Protein AF-0000000072700067 (afdb_homodimer)

InterPro domains:
  IPR001544 Aminotransferase class IV [PF01063] (43-280)
  IPR005786 Branched-chain amino acid aminotransferase II [PIRSF006468] (4-323)
  IPR005786 Branched-chain amino acid aminotransferase II [PTHR42825] (2-323)
  IPR005786 Branched-chain amino acid aminotransferase II [TIGR01123] (19-323)
  IPR018300 Aminotransferase, class IV, conserved site [PS00770] (207-236)
  IPR033939 Branched-chain aminotransferase [cd01557] (30-311)

Structure (mmCIF, N/CA/C/O backbone):
data_AF-0000000072700067-model_v1
#
loop_
_entity.id
_entity.type
_entity.pdbx_description
1 polymer 'Branched-chain-amino-acid aminotransferase'
#
loop_
_atom_site.group_PDB
_atom_site.id
_atom_site.type_symbol
_atom_site.label_atom_id
_atom_site.label_alt_id
_atom_site.label_comp_id
_atom_site.label_asym_id
_atom_site.label_entity_id
_atom_site.label_seq_id
_atom_site.pdbx_PDB_ins_code
_atom_site.Cartn_x
_atom_site.Cartn_y
_atom_site.Cartn_z
_atom_site.occupancy
_atom_site.B_iso_or_equiv
_atom_site.auth_seq_id
_atom_site.auth_comp_id
_atom_site.auth_asym_id
_atom_site.auth_atom_id
_atom_site.pdbx_PDB_model_num
ATOM 1 N N . MET A 1 1 ? 15.43 -17.344 2.984 1 76.5 1 MET A N 1
ATOM 2 C CA . MET A 1 1 ? 15.703 -17.312 1.551 1 76.5 1 MET A CA 1
ATOM 3 C C . MET A 1 1 ? 17.172 -17.594 1.27 1 76.5 1 MET A C 1
ATOM 5 O O . MET A 1 1 ? 18.047 -17.172 2.021 1 76.5 1 MET A O 1
ATOM 9 N N . MET A 1 2 ? 17.359 -18.375 0.223 1 82.56 2 MET A N 1
ATOM 10 C CA . MET A 1 2 ? 18.734 -18.703 -0.16 1 82.56 2 MET A CA 1
ATOM 11 C C . MET A 1 2 ? 19.359 -17.578 -0.987 1 82.56 2 MET A C 1
ATOM 13 O O . MET A 1 2 ? 18.703 -17.016 -1.866 1 82.56 2 MET A O 1
ATOM 17 N N . ARG A 1 3 ? 20.625 -17.266 -0.664 1 83.75 3 ARG A N 1
ATOM 18 C CA . ARG A 1 3 ? 21.359 -16.266 -1.444 1 83.75 3 ARG A CA 1
ATOM 19 C C . ARG A 1 3 ? 21.891 -16.875 -2.732 1 83.75 3 ARG A C 1
ATOM 21 O O . ARG A 1 3 ? 22.672 -17.844 -2.695 1 83.75 3 ARG A O 1
ATOM 28 N N . THR A 1 4 ? 21.438 -16.297 -3.721 1 95.5 4 THR A N 1
ATOM 29 C CA . THR A 1 4 ? 21.875 -16.781 -5.023 1 95.5 4 THR A CA 1
ATOM 30 C C . THR A 1 4 ? 23 -15.922 -5.586 1 95.5 4 THR A C 1
ATOM 32 O O . THR A 1 4 ? 23.547 -15.078 -4.875 1 95.5 4 THR A O 1
ATOM 35 N N . ASP A 1 5 ? 23.422 -16.172 -6.859 1 97.12 5 ASP A N 1
ATOM 36 C CA . ASP A 1 5 ? 24.672 -15.602 -7.352 1 97.12 5 ASP A CA 1
ATOM 37 C C . ASP A 1 5 ? 24.438 -14.188 -7.895 1 97.12 5 ASP A C 1
ATOM 39 O O . ASP A 1 5 ? 25.188 -13.266 -7.559 1 97.12 5 ASP A O 1
ATOM 43 N N . TYR A 1 6 ? 23.375 -14.078 -8.68 1 98.44 6 TYR A N 1
ATOM 44 C CA . TYR A 1 6 ? 23.266 -12.82 -9.414 1 98.44 6 TYR A CA 1
ATOM 45 C C . TYR A 1 6 ? 21.859 -12.242 -9.305 1 98.44 6 TYR A C 1
ATOM 47 O O . TYR A 1 6 ? 20.906 -12.984 -9.078 1 98.44 6 TYR A O 1
ATOM 55 N N . MET A 1 7 ? 21.797 -10.961 -9.391 1 98.62 7 MET A N 1
ATOM 56 C CA . MET A 1 7 ? 20.547 -10.234 -9.609 1 98.62 7 MET A CA 1
ATOM 57 C C . MET A 1 7 ? 20.672 -9.281 -10.797 1 98.62 7 MET A C 1
ATOM 59 O O . MET A 1 7 ? 21.781 -9.008 -11.266 1 98.62 7 MET A O 1
ATOM 63 N N . TYR A 1 8 ? 19.578 -8.938 -11.359 1 98.75 8 TYR A N 1
ATOM 64 C CA . TYR A 1 8 ? 19.5 -7.996 -12.469 1 98.75 8 TYR A CA 1
ATOM 65 C C . TYR A 1 8 ? 18.969 -6.648 -12 1 98.75 8 TYR A C 1
ATOM 67 O O . TYR A 1 8 ? 18.062 -6.59 -11.156 1 98.75 8 TYR A O 1
ATOM 75 N N . MET A 1 9 ? 19.516 -5.551 -12.539 1 98.5 9 MET A N 1
ATOM 76 C CA . MET A 1 9 ? 18.984 -4.238 -12.164 1 98.5 9 MET A CA 1
ATOM 77 C C . MET A 1 9 ? 19.141 -3.244 -13.312 1 98.5 9 MET A C 1
ATOM 79 O O . MET A 1 9 ? 20.156 -3.264 -14.023 1 98.5 9 MET A O 1
ATOM 83 N N . THR A 1 10 ? 18.172 -2.412 -13.508 1 98.25 10 THR A N 1
ATOM 84 C CA . THR A 1 10 ? 18.219 -1.264 -14.406 1 98.25 10 THR A CA 1
ATOM 85 C C . THR A 1 10 ? 17.422 -0.095 -13.836 1 98.25 10 THR A C 1
ATOM 87 O O . THR A 1 10 ? 16.656 -0.265 -12.891 1 98.25 10 THR A O 1
ATOM 90 N N . LYS A 1 11 ? 17.625 1.092 -14.336 1 97.19 11 LYS A N 1
ATOM 91 C CA . LYS A 1 11 ? 17 2.311 -13.828 1 97.19 11 LYS A CA 1
ATOM 92 C C . LYS A 1 11 ? 16.359 3.113 -14.961 1 97.19 11 LYS A C 1
ATOM 94 O O . LYS A 1 11 ? 16.656 2.875 -16.141 1 97.19 11 LYS A O 1
ATOM 99 N N . CYS A 1 12 ? 15.492 3.924 -14.547 1 96.31 12 CYS A N 1
ATOM 100 C CA . CYS A 1 12 ? 14.82 4.844 -15.461 1 96.31 12 CYS A CA 1
ATOM 101 C C . CYS A 1 12 ? 14.461 6.148 -14.758 1 96.31 12 CYS A C 1
ATOM 103 O O . CYS A 1 12 ? 14.023 6.137 -13.609 1 96.31 12 CYS A O 1
ATOM 105 N N . THR A 1 13 ? 14.82 7.25 -15.43 1 92.94 13 THR A N 1
ATOM 106 C CA . THR A 1 13 ? 14.305 8.531 -14.953 1 92.94 13 THR A CA 1
ATOM 107 C C . THR A 1 13 ? 12.883 8.766 -15.469 1 92.94 13 THR A C 1
ATOM 109 O O . THR A 1 13 ? 12.547 8.344 -16.578 1 92.94 13 THR A O 1
ATOM 112 N N . LYS A 1 14 ? 12.188 9.453 -14.68 1 89.12 14 LYS A N 1
ATOM 113 C CA . LYS A 1 14 ? 10.805 9.734 -15.062 1 89.12 14 LYS A CA 1
ATOM 114 C C . LYS A 1 14 ? 10.734 10.328 -16.469 1 89.12 14 LYS A C 1
ATOM 116 O O . LYS A 1 14 ? 11.484 11.242 -16.797 1 89.12 14 LYS A O 1
ATOM 121 N N . GLY A 1 15 ? 9.844 9.766 -17.234 1 86.5 15 GLY A N 1
ATOM 122 C CA . GLY A 1 15 ? 9.641 10.25 -18.594 1 86.5 15 GLY A CA 1
ATOM 123 C C . GLY A 1 15 ? 10.586 9.617 -19.594 1 86.5 15 GLY A C 1
ATOM 124 O O . GLY A 1 15 ? 10.469 9.867 -20.797 1 86.5 15 GLY A O 1
ATOM 125 N N . GLU A 1 16 ? 11.484 8.789 -19.078 1 88.06 16 GLU A N 1
ATOM 126 C CA . GLU A 1 16 ? 12.422 8.094 -19.969 1 88.06 16 GLU A CA 1
ATOM 127 C C . GLU A 1 16 ? 12.156 6.594 -19.969 1 88.06 16 GLU A C 1
ATOM 129 O O . GLU A 1 16 ? 11.281 6.109 -19.25 1 88.06 16 GLU A O 1
ATOM 134 N N . CYS A 1 17 ? 12.844 5.992 -20.891 1 88 17 CYS A N 1
ATOM 135 C CA . CYS A 1 17 ? 12.781 4.535 -20.953 1 88 17 CYS A CA 1
ATOM 136 C C . CYS A 1 17 ? 13.844 3.91 -20.062 1 88 17 CYS A C 1
ATOM 138 O O . CYS A 1 17 ? 14.836 4.559 -19.719 1 88 17 CYS A O 1
ATOM 140 N N . PHE A 1 18 ? 13.547 2.738 -19.703 1 95.12 18 PHE A N 1
ATOM 141 C CA . PHE A 1 18 ? 14.555 2.025 -18.922 1 95.12 18 PHE A CA 1
ATOM 142 C C . PHE A 1 18 ? 15.82 1.812 -19.734 1 95.12 18 PHE A C 1
ATOM 144 O O . PHE A 1 18 ? 15.758 1.487 -20.922 1 95.12 18 PHE A O 1
ATOM 151 N N . GLU A 1 19 ? 16.938 1.975 -19.094 1 91.25 19 GLU A N 1
ATOM 152 C CA . GLU A 1 19 ? 18.234 1.699 -19.688 1 91.25 19 GLU A CA 1
ATOM 153 C C . GLU A 1 19 ? 18.484 0.198 -19.797 1 91.25 19 GLU A C 1
ATOM 155 O O . GLU A 1 19 ? 17.719 -0.605 -19.266 1 91.25 19 GLU A O 1
ATOM 160 N N . GLN A 1 20 ? 19.578 -0.049 -20.547 1 91.56 20 GLN A N 1
ATOM 161 C CA . GLN A 1 20 ? 20 -1.442 -20.531 1 91.56 20 GLN A CA 1
ATOM 162 C C . GLN A 1 20 ? 20.469 -1.851 -19.141 1 91.56 20 GLN A C 1
ATOM 164 O O . GLN A 1 20 ? 21.266 -1.152 -18.516 1 91.56 20 GLN A O 1
ATOM 169 N N . GLY A 1 21 ? 19.953 -2.922 -18.703 1 95.62 21 GLY A N 1
ATOM 170 C CA . GLY A 1 21 ? 20.281 -3.379 -17.359 1 95.62 21 GLY A CA 1
ATOM 171 C C . GLY A 1 21 ? 21.562 -4.191 -17.312 1 95.62 21 GLY A C 1
ATOM 172 O O . GLY A 1 21 ? 22.25 -4.344 -18.312 1 95.62 21 GLY A O 1
ATOM 173 N N . GLN A 1 22 ? 21.891 -4.539 -16.094 1 96.5 22 GLN A N 1
ATOM 174 C CA . GLN A 1 22 ? 23.094 -5.34 -15.883 1 96.5 22 GLN A CA 1
ATOM 175 C C . GLN A 1 22 ? 22.875 -6.379 -14.789 1 96.5 22 GLN A C 1
ATOM 177 O O . GLN A 1 22 ? 22.078 -6.176 -13.875 1 96.5 22 GLN A O 1
ATOM 182 N N . LEU A 1 23 ? 23.594 -7.465 -14.984 1 98.31 23 LEU A N 1
ATOM 183 C CA . LEU A 1 23 ? 23.703 -8.453 -13.914 1 98.31 23 LEU A CA 1
ATOM 184 C C . LEU A 1 23 ? 24.75 -8.047 -12.898 1 98.31 23 LEU A C 1
ATOM 186 O O . LEU A 1 23 ? 25.812 -7.516 -13.266 1 98.31 23 LEU A O 1
ATOM 190 N N . SER A 1 24 ? 24.453 -8.172 -11.703 1 97.56 24 SER A N 1
ATOM 191 C CA . SER A 1 24 ? 25.406 -7.996 -10.609 1 97.56 24 SER A CA 1
ATOM 192 C C . SER A 1 24 ? 25.266 -9.102 -9.57 1 97.56 24 SER A C 1
ATOM 194 O O . SER A 1 24 ? 24.25 -9.82 -9.555 1 97.56 24 SER A O 1
ATOM 196 N N . ARG A 1 25 ? 26.297 -9.234 -8.828 1 97.88 25 ARG A N 1
ATOM 197 C CA . ARG A 1 25 ? 26.188 -10.18 -7.727 1 97.88 25 ARG A CA 1
ATOM 198 C C . ARG A 1 25 ? 25.016 -9.812 -6.82 1 97.88 25 ARG A C 1
ATOM 200 O O . ARG A 1 25 ? 24.75 -8.633 -6.574 1 97.88 25 ARG A O 1
ATOM 207 N N . TYR A 1 26 ? 24.391 -10.906 -6.371 1 97.69 26 TYR A N 1
ATOM 208 C CA . TYR A 1 26 ? 23.297 -10.656 -5.426 1 97.69 26 TYR A CA 1
ATOM 209 C C . TYR A 1 26 ? 23.797 -9.883 -4.215 1 97.69 26 TYR A C 1
ATOM 211 O O . TYR A 1 26 ? 24.875 -10.172 -3.678 1 97.69 26 TYR A O 1
ATOM 219 N N . GLY A 1 27 ? 23.031 -8.898 -3.779 1 97 27 GLY A N 1
ATOM 220 C CA . GLY A 1 27 ? 23.391 -8.109 -2.609 1 97 27 GLY A CA 1
ATOM 221 C C . GLY A 1 27 ? 22.375 -7.035 -2.279 1 97 27 GLY A C 1
ATOM 222 O O . GLY A 1 27 ? 21.359 -6.898 -2.973 1 97 27 GLY A O 1
ATOM 223 N N . ASN A 1 28 ? 22.656 -6.363 -1.229 1 97.88 28 ASN A N 1
ATOM 224 C CA . ASN A 1 28 ? 21.781 -5.266 -0.824 1 97.88 28 ASN A CA 1
ATOM 225 C C . ASN A 1 28 ? 21.781 -4.137 -1.851 1 97.88 28 ASN A C 1
ATOM 227 O O . ASN A 1 28 ? 22.75 -3.963 -2.584 1 97.88 28 ASN A O 1
ATOM 231 N N . ILE A 1 29 ? 20.688 -3.451 -1.895 1 97.94 29 ILE A N 1
ATOM 232 C CA . ILE A 1 29 ? 20.609 -2.281 -2.764 1 97.94 29 ILE A CA 1
ATOM 233 C C . ILE A 1 29 ? 20.594 -1.01 -1.92 1 97.94 29 ILE A C 1
ATOM 235 O O . ILE A 1 29 ? 20.203 -1.04 -0.75 1 97.94 29 ILE A O 1
ATOM 239 N N . GLU A 1 30 ? 20.969 0.084 -2.543 1 97.81 30 GLU A N 1
ATOM 240 C CA . GLU A 1 30 ? 20.969 1.389 -1.889 1 97.81 30 GLU A CA 1
ATOM 241 C C . GLU A 1 30 ? 19.781 2.227 -2.32 1 97.81 30 GLU A C 1
ATOM 243 O O . GLU A 1 30 ? 19.516 2.379 -3.516 1 97.81 30 GLU A O 1
ATOM 248 N N . LEU A 1 31 ? 19.078 2.773 -1.363 1 98.31 31 LEU A N 1
ATOM 249 C CA . LEU A 1 31 ? 17.969 3.676 -1.601 1 98.31 31 LEU A CA 1
ATOM 250 C C . LEU A 1 31 ? 18.031 4.891 -0.681 1 98.31 31 LEU A C 1
ATOM 252 O O . LEU A 1 31 ? 18.438 4.77 0.479 1 98.31 31 LEU A O 1
ATOM 256 N N . SER A 1 32 ? 17.672 5.996 -1.279 1 98.12 32 SER A N 1
ATOM 257 C CA . SER A 1 32 ? 17.438 7.129 -0.391 1 98.12 32 SER A CA 1
ATOM 258 C C . SER A 1 32 ? 16.344 6.832 0.616 1 98.12 32 SER A C 1
ATOM 260 O O . SER A 1 32 ? 15.328 6.211 0.273 1 98.12 32 SER A O 1
ATOM 262 N N . PRO A 1 33 ? 16.531 7.305 1.887 1 98 33 PRO A N 1
ATOM 263 C CA . PRO A 1 33 ? 15.398 7.176 2.811 1 98 33 PRO A CA 1
ATOM 264 C C . PRO A 1 33 ? 14.141 7.883 2.307 1 98 33 PRO A C 1
ATOM 266 O O . PRO A 1 33 ? 13.031 7.562 2.74 1 98 33 PRO A O 1
ATOM 269 N N . ALA A 1 34 ? 14.281 8.781 1.369 1 98.44 34 ALA A N 1
ATOM 270 C CA . ALA A 1 34 ? 13.156 9.555 0.834 1 98.44 34 ALA A CA 1
ATOM 271 C C . ALA A 1 34 ? 12.633 8.93 -0.457 1 98.44 34 ALA A C 1
ATOM 273 O O . ALA A 1 34 ? 11.875 9.57 -1.191 1 98.44 34 ALA A O 1
ATOM 274 N N . ALA A 1 35 ? 13.062 7.73 -0.769 1 98.69 35 ALA A N 1
ATOM 275 C CA . ALA A 1 35 ? 12.617 7.066 -1.989 1 98.69 35 ALA A CA 1
ATOM 276 C C . ALA A 1 35 ? 11.102 6.914 -2.004 1 98.69 35 ALA A C 1
ATOM 278 O O . ALA A 1 35 ? 10.492 6.598 -0.978 1 98.69 35 ALA A O 1
ATOM 279 N N . GLY A 1 36 ? 10.492 7.074 -3.164 1 98.62 36 GLY A N 1
ATOM 280 C CA . GLY A 1 36 ? 9.047 7 -3.32 1 98.62 36 GLY A CA 1
ATOM 281 C C . GLY A 1 36 ? 8.461 5.695 -2.82 1 98.62 36 GLY A C 1
ATOM 282 O O . GLY A 1 36 ? 7.398 5.684 -2.201 1 98.62 36 GLY A O 1
ATOM 283 N N . VAL A 1 37 ? 9.133 4.609 -3.047 1 98.88 37 VAL A N 1
ATOM 284 C CA . VAL A 1 37 ? 8.633 3.297 -2.656 1 98.88 37 VAL A CA 1
ATOM 285 C C . VAL A 1 37 ? 8.594 3.193 -1.133 1 98.88 37 VAL A C 1
ATOM 287 O O . VAL A 1 37 ? 7.691 2.562 -0.572 1 98.88 37 VAL A O 1
ATOM 290 N N . LEU A 1 38 ? 9.516 3.838 -0.426 1 98.88 38 LEU A N 1
ATOM 291 C CA . LEU A 1 38 ? 9.617 3.713 1.024 1 98.88 38 LEU A CA 1
ATOM 292 C C . LEU A 1 38 ? 8.656 4.668 1.724 1 98.88 38 LEU A C 1
ATOM 294 O O . LEU A 1 38 ? 8.352 4.492 2.906 1 98.88 38 LEU A O 1
ATOM 298 N N . ASN A 1 39 ? 8.219 5.656 1.001 1 98.69 39 ASN A N 1
ATOM 299 C CA . ASN A 1 39 ? 7.422 6.703 1.635 1 98.69 39 ASN A CA 1
ATOM 300 C C . ASN A 1 39 ? 5.969 6.668 1.162 1 98.69 39 ASN A C 1
ATOM 302 O O . ASN A 1 39 ? 5.059 7.004 1.918 1 98.69 39 ASN A O 1
ATOM 306 N N . TYR A 1 40 ? 5.766 6.203 -0.042 1 98.44 40 TYR A N 1
ATOM 307 C CA . TYR A 1 40 ? 4.418 6.293 -0.59 1 98.44 40 TYR A CA 1
ATOM 308 C C . TYR A 1 40 ? 4.016 4.988 -1.265 1 98.44 40 TYR A C 1
ATOM 310 O O . TYR A 1 40 ? 2.994 4.926 -1.953 1 98.44 40 TYR A O 1
ATOM 318 N N . GLY A 1 41 ? 4.785 3.969 -1.169 1 98.56 41 GLY A N 1
ATOM 319 C CA . GLY A 1 41 ? 4.41 2.619 -1.556 1 98.56 41 GLY A CA 1
ATOM 320 C C . GLY A 1 41 ? 4.336 2.426 -3.059 1 98.56 41 GLY A C 1
ATOM 321 O O . GLY A 1 41 ? 3.621 1.549 -3.543 1 98.56 41 GLY A O 1
ATOM 322 N N . GLN A 1 42 ? 5.035 3.234 -3.787 1 98.62 42 GLN A N 1
ATOM 323 C CA . GLN A 1 42 ? 5.039 3.08 -5.238 1 98.62 42 GLN A CA 1
ATOM 324 C C . GLN A 1 42 ? 5.887 1.886 -5.664 1 98.62 42 GLN A C 1
ATOM 326 O O . GLN A 1 42 ? 7.02 2.053 -6.125 1 98.62 42 GLN A O 1
ATOM 331 N N . GLY A 1 43 ? 5.305 0.666 -5.562 1 98.81 43 GLY A N 1
ATOM 332 C CA . GLY A 1 43 ? 6.027 -0.565 -5.84 1 98.81 43 GLY A CA 1
ATOM 333 C C . GLY A 1 43 ? 5.148 -1.653 -6.43 1 98.81 43 GLY A C 1
ATOM 334 O O . GLY A 1 43 ? 3.994 -1.81 -6.031 1 98.81 43 GLY A O 1
ATOM 335 N N . LEU A 1 44 ? 5.688 -2.348 -7.387 1 98.88 44 LEU A N 1
ATOM 336 C CA . LEU A 1 44 ? 5.09 -3.514 -8.031 1 98.88 44 LEU A CA 1
ATOM 337 C C . LEU A 1 44 ? 6.035 -4.707 -7.977 1 98.88 44 LEU A C 1
ATOM 339 O O . LEU A 1 44 ? 7.254 -4.539 -7.902 1 98.88 44 LEU A O 1
ATOM 343 N N . PHE A 1 45 ? 5.457 -5.875 -8.055 1 98.81 45 PHE A N 1
ATOM 344 C CA . PHE A 1 45 ? 6.289 -7.066 -8.195 1 98.81 45 PHE A CA 1
ATOM 345 C C . PHE A 1 45 ? 5.605 -8.102 -9.086 1 98.81 45 PHE A C 1
ATOM 347 O O . PHE A 1 45 ? 4.414 -7.977 -9.383 1 98.81 45 PHE A O 1
ATOM 354 N N . GLU A 1 46 ? 6.344 -8.992 -9.547 1 98.75 46 GLU A N 1
ATOM 355 C CA . GLU A 1 46 ? 5.871 -10.195 -10.227 1 98.75 46 GLU A CA 1
ATOM 356 C C . GLU A 1 46 ? 6.504 -11.445 -9.625 1 98.75 46 GLU A C 1
ATOM 358 O O . GLU A 1 46 ? 7.367 -11.359 -8.75 1 98.75 46 GLU A O 1
ATOM 363 N N . GLY A 1 47 ? 6.031 -12.531 -10 1 98.19 47 GLY A N 1
ATOM 364 C CA . GLY A 1 47 ? 6.555 -13.852 -9.672 1 98.19 47 GLY A CA 1
ATOM 365 C C . GLY A 1 47 ? 6.449 -14.836 -10.82 1 98.19 47 GLY A C 1
ATOM 366 O O . GLY A 1 47 ? 5.375 -15.016 -11.398 1 98.19 47 GLY A O 1
ATOM 367 N N . THR A 1 48 ? 7.52 -15.336 -11.164 1 98.25 48 THR A N 1
ATOM 368 C CA . THR A 1 48 ? 7.57 -16.406 -12.164 1 98.25 48 THR A CA 1
ATOM 369 C C . THR A 1 48 ? 8.594 -17.453 -11.773 1 98.25 48 THR A C 1
ATOM 371 O O . THR A 1 48 ? 9.195 -17.391 -10.695 1 98.25 48 THR A O 1
ATOM 374 N N . LYS A 1 49 ? 8.68 -18.547 -12.562 1 98 49 LYS A N 1
ATOM 375 C CA . LYS A 1 49 ? 9.57 -19.641 -12.195 1 98 49 LYS A CA 1
ATOM 376 C C . LYS A 1 49 ? 10.32 -20.188 -13.406 1 98 49 LYS A C 1
ATOM 378 O O . LYS A 1 49 ? 9.797 -20.172 -14.523 1 98 49 LYS A O 1
ATOM 383 N N . ALA A 1 50 ? 11.5 -20.594 -13.148 1 98.31 50 ALA A N 1
ATOM 384 C CA . ALA A 1 50 ? 12.273 -21.391 -14.094 1 98.31 50 ALA A CA 1
ATOM 385 C C . ALA A 1 50 ? 12.367 -22.844 -13.633 1 98.31 50 ALA A C 1
ATOM 387 O O . ALA A 1 50 ? 12.547 -23.109 -12.445 1 98.31 50 ALA A O 1
ATOM 388 N N . TYR A 1 51 ? 12.281 -23.719 -14.578 1 97.75 51 TYR A N 1
ATOM 389 C CA . TYR A 1 51 ? 12.289 -25.156 -14.328 1 97.75 51 TYR A CA 1
ATOM 390 C C . TYR A 1 51 ? 13.398 -25.844 -15.117 1 97.75 51 TYR A C 1
ATOM 392 O O . TYR A 1 51 ? 13.766 -25.375 -16.203 1 97.75 51 TYR A O 1
ATOM 400 N N . ARG A 1 52 ? 13.852 -26.875 -14.516 1 97.56 52 ARG A N 1
ATOM 401 C CA . ARG A 1 52 ? 14.742 -27.781 -15.242 1 97.56 52 ARG A CA 1
ATOM 402 C C . ARG A 1 52 ? 14 -29.031 -15.703 1 97.56 52 ARG A C 1
ATOM 404 O O . ARG A 1 52 ? 13.383 -29.719 -14.898 1 97.56 52 ARG A O 1
ATOM 411 N N . SER A 1 53 ? 14.031 -29.266 -17.031 1 96.56 53 SER A N 1
ATOM 412 C CA . SER A 1 53 ? 13.398 -30.484 -17.562 1 96.56 53 SER A CA 1
ATOM 413 C C . SER A 1 53 ? 14.25 -31.703 -17.281 1 96.56 53 SER A C 1
ATOM 415 O O . SER A 1 53 ? 15.398 -31.594 -16.828 1 96.56 53 SER A O 1
ATOM 417 N N . GLU A 1 54 ? 13.688 -32.875 -17.547 1 95.5 54 GLU A N 1
ATOM 418 C CA . GLU A 1 54 ? 14.422 -34.125 -17.375 1 95.5 54 GLU A CA 1
ATOM 419 C C . GLU A 1 54 ? 15.648 -34.156 -18.266 1 95.5 54 GLU A C 1
ATOM 421 O O . GLU A 1 54 ? 16.656 -34.781 -17.922 1 95.5 54 GLU A O 1
ATOM 426 N N . GLU A 1 55 ? 15.625 -33.5 -19.344 1 95.56 55 GLU A N 1
ATOM 427 C CA . GLU A 1 55 ? 16.719 -33.469 -20.312 1 95.56 55 GLU A CA 1
ATOM 428 C C . GLU A 1 55 ? 17.719 -32.375 -20 1 95.56 55 GLU A C 1
ATOM 430 O O . GLU A 1 55 ? 18.688 -32.156 -20.734 1 95.56 55 GLU A O 1
ATOM 435 N N . GLY A 1 56 ? 17.438 -31.547 -19 1 95.25 56 GLY A N 1
ATOM 436 C CA . GLY A 1 56 ? 18.375 -30.531 -18.562 1 95.25 56 GLY A CA 1
ATOM 437 C C . GLY A 1 56 ? 18.094 -29.172 -19.156 1 95.25 56 GLY A C 1
ATOM 438 O O . GLY A 1 56 ? 18.844 -28.219 -18.922 1 95.25 56 GLY A O 1
ATOM 439 N N . ARG A 1 57 ? 17.031 -29.125 -19.906 1 96.56 57 ARG A N 1
ATOM 440 C CA . ARG A 1 57 ? 16.641 -27.844 -20.469 1 96.56 57 ARG A CA 1
ATOM 441 C C . ARG A 1 57 ? 16.109 -26.906 -19.391 1 96.56 57 ARG A C 1
ATOM 443 O O . ARG A 1 57 ? 15.508 -27.359 -18.422 1 96.56 57 ARG A O 1
ATOM 450 N N . LEU A 1 58 ? 16.375 -25.641 -19.531 1 97.94 58 LEU A N 1
ATOM 451 C CA . LEU A 1 58 ? 15.797 -24.625 -18.641 1 97.94 58 LEU A CA 1
ATOM 452 C C . LEU A 1 58 ? 14.57 -23.984 -19.297 1 97.94 58 LEU A C 1
ATOM 454 O O . LEU A 1 58 ? 14.641 -23.5 -20.422 1 97.94 58 LEU A O 1
ATOM 458 N N . LEU A 1 59 ? 13.484 -23.984 -18.562 1 98.44 59 LEU A N 1
ATOM 459 C CA . LEU A 1 59 ? 12.195 -23.562 -19.109 1 98.44 59 LEU A CA 1
ATOM 460 C C . LEU A 1 59 ? 11.57 -22.469 -18.266 1 98.44 59 LEU A C 1
ATOM 462 O O . LEU A 1 59 ? 11.633 -22.516 -17.031 1 98.44 59 LEU A O 1
ATOM 466 N N . LEU A 1 60 ? 11.094 -21.438 -18.953 1 98.56 60 LEU A N 1
ATOM 467 C CA . LEU A 1 60 ? 10.266 -20.406 -18.328 1 98.56 60 LEU A CA 1
ATOM 468 C C . LEU A 1 60 ? 8.805 -20.578 -18.719 1 98.56 60 LEU A C 1
ATOM 470 O O . LEU A 1 60 ? 8.5 -21.016 -19.828 1 98.56 60 LEU A O 1
ATOM 474 N N . PHE A 1 61 ? 7.969 -20.297 -17.828 1 98 61 PHE A N 1
ATOM 475 C CA . PHE A 1 61 ? 6.535 -20.438 -18.047 1 98 61 PHE A CA 1
ATOM 476 C C . PHE A 1 61 ? 5.883 -19.062 -18.234 1 98 61 PHE A C 1
ATOM 478 O O . PHE A 1 61 ? 5.707 -18.328 -17.281 1 98 61 PHE A O 1
ATOM 485 N N . ARG A 1 62 ? 5.484 -18.625 -19.406 1 98.25 62 ARG A N 1
ATOM 486 C CA . ARG A 1 62 ? 4.684 -17.484 -19.859 1 98.25 62 ARG A CA 1
ATOM 487 C C . ARG A 1 62 ? 5.219 -16.188 -19.281 1 98.25 62 ARG A C 1
ATOM 489 O O . ARG A 1 62 ? 4.457 -15.383 -18.734 1 98.25 62 ARG A O 1
ATOM 496 N N . PRO A 1 63 ? 6.535 -15.953 -19.422 1 98.5 63 PRO A N 1
ATOM 497 C CA . PRO A 1 63 ? 7.086 -14.727 -18.844 1 98.5 63 PRO A CA 1
ATOM 498 C C . PRO A 1 63 ? 6.49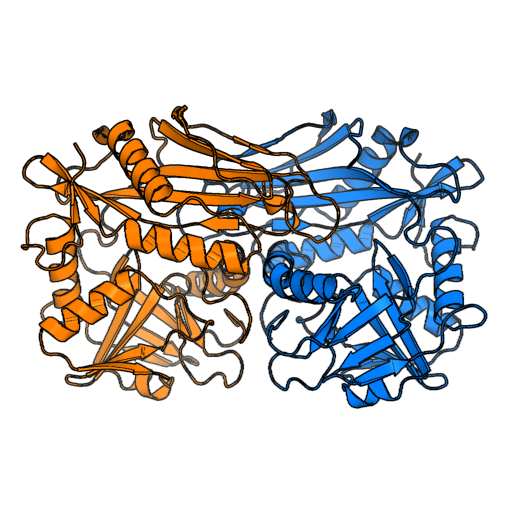2 -13.461 -19.438 1 98.5 63 PRO A C 1
ATOM 500 O O . PRO A 1 63 ? 6.461 -12.414 -18.781 1 98.5 63 PRO A O 1
ATOM 503 N N . GLU A 1 64 ? 5.984 -13.516 -20.656 1 98.62 64 GLU A N 1
ATOM 504 C CA . GLU A 1 64 ? 5.375 -12.359 -21.312 1 98.62 64 GLU A CA 1
ATOM 505 C C . GLU A 1 64 ? 4.121 -11.906 -20.562 1 98.62 64 GLU A C 1
ATOM 507 O O . GLU A 1 64 ? 3.811 -10.711 -20.531 1 98.62 64 GLU A O 1
ATOM 512 N N . GLN A 1 65 ? 3.393 -12.867 -20 1 98.75 65 GLN A N 1
ATOM 513 C CA . GLN A 1 65 ? 2.178 -12.523 -19.266 1 98.75 65 GLN A CA 1
ATOM 514 C C . GLN A 1 65 ? 2.5 -11.711 -18.016 1 98.75 65 GLN A C 1
ATOM 516 O O . GLN A 1 65 ? 1.759 -10.797 -17.656 1 98.75 65 GLN A O 1
ATOM 521 N N . ASN A 1 66 ? 3.59 -12.086 -17.375 1 98.81 66 ASN A N 1
ATOM 522 C CA . ASN A 1 66 ? 4.043 -11.281 -16.234 1 98.81 66 ASN A CA 1
ATOM 523 C C . ASN A 1 66 ? 4.434 -9.867 -16.672 1 98.81 66 ASN A C 1
ATOM 525 O O . ASN A 1 66 ? 4.125 -8.898 -15.984 1 98.81 66 ASN A O 1
ATOM 529 N N . ALA A 1 67 ? 5.074 -9.789 -17.812 1 98.88 67 ALA A N 1
ATOM 530 C CA . ALA A 1 67 ? 5.492 -8.492 -18.344 1 98.88 67 ALA A CA 1
ATOM 531 C C . ALA A 1 67 ? 4.285 -7.602 -18.625 1 98.88 67 ALA A C 1
ATOM 533 O O . ALA A 1 67 ? 4.273 -6.43 -18.234 1 98.88 67 ALA A O 1
ATOM 534 N N . ILE A 1 68 ? 3.338 -8.164 -19.25 1 98.81 68 ILE A N 1
ATOM 535 C CA . ILE A 1 68 ? 2.121 -7.438 -19.594 1 98.81 68 ILE A CA 1
ATOM 536 C C . ILE A 1 68 ? 1.431 -6.957 -18.312 1 98.81 68 ILE A C 1
ATOM 538 O O . ILE A 1 68 ? 1.001 -5.805 -18.234 1 98.81 68 ILE A O 1
ATOM 542 N N . ARG A 1 69 ? 1.351 -7.828 -17.375 1 98.62 69 ARG A N 1
ATOM 543 C CA . ARG A 1 69 ? 0.691 -7.473 -16.125 1 98.62 69 ARG A CA 1
ATOM 544 C C . ARG A 1 69 ? 1.454 -6.375 -15.398 1 98.62 69 ARG A C 1
ATOM 546 O O . ARG A 1 69 ? 0.849 -5.473 -14.812 1 98.62 69 ARG A O 1
ATOM 553 N N . MET A 1 70 ? 2.766 -6.426 -15.414 1 98.75 70 MET A N 1
ATOM 554 C CA . MET A 1 70 ? 3.531 -5.355 -14.789 1 98.75 70 MET A CA 1
ATOM 555 C C . MET A 1 70 ? 3.279 -4.023 -15.484 1 98.75 70 MET A C 1
ATOM 557 O O . MET A 1 70 ? 3.158 -2.986 -14.828 1 98.75 70 MET A O 1
ATOM 561 N N . LYS A 1 71 ? 3.234 -4.07 -16.75 1 98.56 71 LYS A N 1
ATOM 562 C CA . LYS A 1 71 ? 2.979 -2.854 -17.516 1 98.56 71 LYS A CA 1
ATOM 563 C C . LYS A 1 71 ? 1.639 -2.232 -17.141 1 98.56 71 LYS A C 1
ATOM 565 O O . LYS A 1 71 ? 1.543 -1.019 -16.953 1 98.56 71 LYS A O 1
ATOM 570 N N . MET A 1 72 ? 0.646 -3.049 -16.984 1 98.25 72 MET A N 1
ATOM 571 C CA . MET A 1 72 ? -0.671 -2.568 -16.578 1 98.25 72 MET A CA 1
ATOM 572 C C . MET A 1 72 ? -0.624 -1.974 -15.172 1 98.25 72 MET A C 1
ATOM 574 O O . MET A 1 72 ? -1.215 -0.922 -14.914 1 98.25 72 MET A O 1
ATOM 578 N N . GLY A 1 73 ? 0.018 -2.691 -14.289 1 98.56 73 GLY A N 1
ATOM 579 C CA . GLY A 1 73 ? 0.171 -2.174 -12.938 1 98.56 73 GLY A CA 1
ATOM 580 C C . GLY A 1 73 ? 0.929 -0.859 -12.891 1 98.56 73 GLY A C 1
ATOM 581 O O . GLY A 1 73 ? 0.579 0.035 -12.117 1 98.56 73 GLY A O 1
ATOM 582 N N . ALA A 1 74 ? 1.969 -0.773 -13.688 1 98.5 74 ALA A N 1
ATOM 583 C CA . ALA A 1 74 ? 2.771 0.446 -13.734 1 98.5 74 ALA A CA 1
ATOM 584 C C . ALA A 1 74 ? 1.93 1.64 -14.18 1 98.5 74 ALA A C 1
ATOM 586 O O . ALA A 1 74 ? 2.039 2.729 -13.609 1 98.5 74 ALA A O 1
ATOM 587 N N . GLU A 1 75 ? 1.156 1.44 -15.141 1 98 75 GLU A N 1
ATOM 588 C CA . GLU A 1 75 ? 0.26 2.504 -15.586 1 98 75 GLU A CA 1
ATOM 589 C C . GLU A 1 75 ? -0.653 2.965 -14.453 1 98 75 GLU A C 1
ATOM 591 O O . GLU A 1 75 ? -0.823 4.168 -14.234 1 98 75 GLU A O 1
ATOM 596 N N . ARG A 1 76 ? -1.224 2.066 -13.719 1 98 76 ARG A N 1
ATOM 597 C CA . ARG A 1 76 ? -2.131 2.373 -12.617 1 98 76 ARG A CA 1
ATOM 598 C C . ARG A 1 76 ? -1.401 3.107 -11.5 1 98 76 ARG A C 1
ATOM 600 O O . ARG A 1 76 ? -1.983 3.965 -10.828 1 98 76 ARG A O 1
ATOM 607 N N . MET A 1 77 ? -0.132 2.816 -11.328 1 98.12 77 MET A N 1
ATOM 608 C CA . MET A 1 77 ? 0.65 3.385 -10.234 1 98.12 77 MET A CA 1
ATOM 609 C C . MET A 1 77 ? 1.447 4.598 -10.703 1 98.12 77 MET A C 1
ATOM 611 O O . MET A 1 77 ? 2.348 5.062 -10.008 1 98.12 77 MET A O 1
ATOM 615 N N . CYS A 1 78 ? 1.177 5.043 -11.93 1 97.62 78 CYS A N 1
ATOM 616 C CA . CYS A 1 78 ? 1.835 6.215 -12.5 1 97.62 78 CYS A CA 1
ATOM 617 C C . CYS A 1 78 ? 3.346 6.02 -12.547 1 97.62 78 CYS A C 1
ATOM 619 O O . CYS A 1 78 ? 4.102 6.898 -12.125 1 97.62 78 CYS A O 1
ATOM 621 N N . MET A 1 79 ? 3.779 4.922 -13.047 1 98.06 79 MET A N 1
ATOM 622 C CA . MET A 1 79 ? 5.188 4.574 -13.195 1 98.06 79 MET A CA 1
ATOM 623 C C . MET A 1 79 ? 5.508 4.223 -14.648 1 98.06 79 MET A C 1
ATOM 625 O O . MET A 1 79 ? 4.648 3.723 -15.375 1 98.06 79 MET A O 1
ATOM 629 N N . PRO A 1 80 ? 6.77 4.492 -15.023 1 97.88 80 PRO A N 1
ATOM 630 C CA . PRO A 1 80 ? 7.203 3.807 -16.234 1 97.88 80 PRO A CA 1
ATOM 631 C C . PRO A 1 80 ? 7.395 2.305 -16.031 1 97.88 80 PRO A C 1
ATOM 633 O O . PRO A 1 80 ? 7.461 1.838 -14.898 1 97.88 80 PRO A O 1
ATOM 636 N N . SER A 1 81 ? 7.363 1.603 -17.109 1 97.62 81 SER A N 1
ATOM 637 C CA . SER A 1 81 ? 7.598 0.162 -17.078 1 97.62 81 SER A CA 1
ATOM 638 C C . SER A 1 81 ? 8.609 -0.264 -18.141 1 97.62 81 SER A C 1
ATOM 640 O O . SER A 1 81 ? 8.719 0.368 -19.188 1 97.62 81 SER A O 1
ATOM 642 N N . PRO A 1 82 ? 9.391 -1.283 -17.797 1 98.12 82 PRO A N 1
ATOM 643 C CA . PRO A 1 82 ? 10.117 -1.873 -18.922 1 98.12 82 PRO A CA 1
ATOM 644 C C . PRO A 1 82 ? 9.188 -2.355 -20.031 1 98.12 82 PRO A C 1
ATOM 646 O O . PRO A 1 82 ? 8.023 -2.68 -19.781 1 98.12 82 PRO A O 1
ATOM 649 N N . SER A 1 83 ? 9.742 -2.322 -21.297 1 97.75 83 SER A N 1
ATOM 650 C CA . SER A 1 83 ? 8.984 -2.969 -22.359 1 97.75 83 SER A CA 1
ATOM 651 C C . SER A 1 83 ? 8.82 -4.461 -22.094 1 97.75 83 SER A C 1
ATOM 653 O O . SER A 1 83 ? 9.531 -5.031 -21.266 1 97.75 83 SER A O 1
ATOM 655 N N . ILE A 1 84 ? 7.859 -5.059 -22.797 1 98.38 84 ILE A N 1
ATOM 656 C CA . ILE A 1 84 ? 7.645 -6.492 -22.656 1 98.38 84 ILE A CA 1
ATOM 657 C C . ILE A 1 84 ? 8.93 -7.246 -22.984 1 98.38 84 ILE A C 1
ATOM 659 O O . ILE A 1 84 ? 9.352 -8.125 -22.234 1 98.38 84 ILE A O 1
ATOM 663 N N . ASP A 1 85 ? 9.609 -6.832 -24.031 1 98.12 85 ASP A N 1
ATOM 664 C CA . ASP A 1 85 ? 10.836 -7.484 -24.453 1 98.12 85 ASP A CA 1
ATOM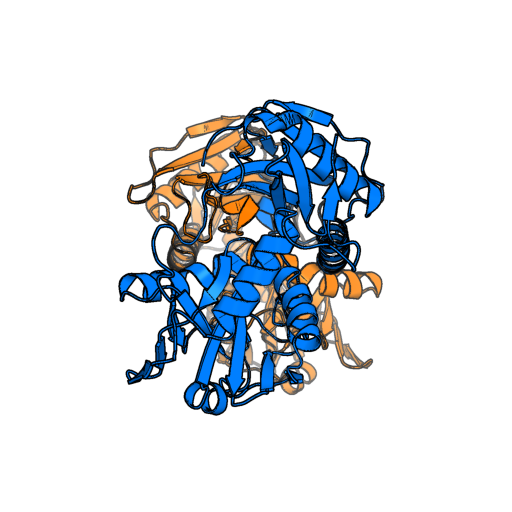 665 C C . ASP A 1 85 ? 11.938 -7.316 -23.422 1 98.12 85 ASP A C 1
ATOM 667 O O . ASP A 1 85 ? 12.672 -8.266 -23.109 1 98.12 85 ASP A O 1
ATOM 671 N N . GLN A 1 86 ? 12.094 -6.141 -22.922 1 98.12 86 GLN A N 1
ATOM 672 C CA . GLN A 1 86 ? 13.117 -5.883 -21.906 1 98.12 86 GLN A CA 1
ATOM 673 C C . GLN A 1 86 ? 12.875 -6.707 -20.656 1 98.12 86 GLN A C 1
ATOM 675 O O . GLN A 1 86 ? 13.812 -7.234 -20.062 1 98.12 86 GLN A O 1
ATOM 680 N N . PHE A 1 87 ? 11.656 -6.777 -20.266 1 98.75 87 PHE A N 1
ATOM 681 C CA . PHE A 1 87 ? 11.289 -7.582 -19.109 1 98.75 87 PHE A CA 1
ATOM 682 C C . PHE A 1 87 ? 11.648 -9.047 -19.328 1 98.75 87 PHE A C 1
ATOM 684 O O . PHE A 1 87 ? 12.312 -9.656 -18.484 1 98.75 87 PHE A O 1
ATOM 691 N N . VAL A 1 88 ? 11.188 -9.586 -20.406 1 98.62 88 VAL A N 1
ATOM 692 C CA . VAL A 1 88 ? 11.406 -11 -20.688 1 98.62 88 VAL A CA 1
ATOM 693 C C . VAL A 1 88 ? 12.898 -11.289 -20.812 1 98.62 88 VAL A C 1
ATOM 695 O O . VAL A 1 88 ? 13.391 -12.289 -20.297 1 98.62 88 VAL A O 1
ATOM 698 N N . ASP A 1 89 ? 13.609 -10.398 -21.469 1 98.31 89 ASP A N 1
ATOM 699 C CA . ASP A 1 89 ? 15.055 -10.555 -21.594 1 98.31 89 ASP A CA 1
ATOM 700 C C . ASP A 1 89 ? 15.734 -10.547 -20.234 1 98.31 89 ASP A C 1
ATOM 702 O O . ASP A 1 89 ? 16.656 -11.336 -19.984 1 98.31 89 ASP A O 1
ATOM 706 N N . ALA A 1 90 ? 15.328 -9.625 -19.375 1 98.75 90 ALA A N 1
ATOM 707 C CA . ALA A 1 90 ? 15.883 -9.555 -18.031 1 98.75 90 ALA A CA 1
ATOM 708 C C . ALA A 1 90 ? 15.633 -10.844 -17.266 1 98.75 90 ALA A C 1
ATOM 710 O O . ALA A 1 90 ? 16.516 -11.344 -16.562 1 98.75 90 ALA A O 1
ATOM 711 N N . VAL A 1 91 ? 14.445 -11.383 -17.391 1 98.81 91 VAL A N 1
ATOM 712 C CA . VAL A 1 91 ? 14.094 -12.641 -16.734 1 98.81 91 VAL A CA 1
ATOM 713 C C . VAL A 1 91 ? 14.992 -13.758 -17.25 1 98.81 91 VAL A C 1
ATOM 715 O O . VAL A 1 91 ? 15.555 -14.523 -16.453 1 98.81 91 VAL A O 1
ATOM 718 N N . LYS A 1 92 ? 15.188 -13.844 -18.531 1 98.62 92 LYS A N 1
ATOM 719 C CA . LYS A 1 92 ? 16.047 -14.859 -19.125 1 98.62 92 LYS A CA 1
ATOM 720 C C . LYS A 1 92 ? 17.469 -14.742 -18.625 1 98.62 92 LYS A C 1
ATOM 722 O O . LYS A 1 92 ? 18.078 -15.734 -18.203 1 98.62 92 LYS A O 1
ATOM 727 N N . GLN A 1 93 ? 18 -13.539 -18.688 1 98.44 93 GLN A N 1
ATOM 728 C CA . GLN A 1 93 ? 19.375 -13.305 -18.266 1 98.44 93 GLN A CA 1
ATOM 729 C C . GLN A 1 93 ? 19.578 -13.711 -16.797 1 98.44 93 GLN A C 1
ATOM 731 O O . GLN A 1 93 ? 20.578 -14.336 -16.453 1 98.44 93 GLN A O 1
ATOM 736 N N . THR A 1 94 ? 18.656 -13.352 -16.016 1 98.75 94 THR A N 1
ATOM 737 C CA . THR A 1 94 ? 18.766 -13.641 -14.594 1 98.75 94 THR A CA 1
ATOM 738 C C . THR A 1 94 ? 18.703 -15.141 -14.336 1 98.75 94 THR A C 1
ATOM 740 O O . THR A 1 94 ? 19.469 -15.672 -13.531 1 98.75 94 THR A O 1
ATOM 743 N N . ALA A 1 95 ? 17.75 -15.805 -14.984 1 98.69 95 ALA A N 1
ATOM 744 C CA . ALA A 1 95 ? 17.625 -17.25 -14.836 1 98.69 95 ALA A CA 1
ATOM 745 C C . ALA A 1 95 ? 18.906 -17.969 -15.281 1 98.69 95 ALA A C 1
ATOM 747 O O . ALA A 1 95 ? 19.406 -18.844 -14.586 1 98.69 95 ALA A O 1
ATOM 748 N N . ILE A 1 96 ? 19.438 -17.547 -16.438 1 98.38 96 ILE A N 1
ATOM 749 C CA . ILE A 1 96 ? 20.641 -18.172 -16.984 1 98.38 96 ILE A CA 1
ATOM 750 C C . ILE A 1 96 ? 21.828 -17.938 -16.047 1 98.38 96 ILE A C 1
ATOM 752 O O . ILE A 1 96 ? 22.594 -18.859 -15.773 1 98.38 96 ILE A O 1
ATOM 756 N N . ALA A 1 97 ? 21.938 -16.75 -15.539 1 98.44 97 ALA A N 1
ATOM 757 C CA . ALA A 1 97 ? 23.047 -16.391 -14.664 1 98.44 97 ALA A CA 1
ATOM 758 C C . ALA A 1 97 ? 23 -17.188 -13.367 1 98.44 97 ALA A C 1
ATOM 760 O O . ALA A 1 97 ? 24.016 -17.344 -12.68 1 98.44 97 ALA A O 1
ATOM 761 N N . ASN A 1 98 ? 21.844 -17.672 -13.039 1 98.44 98 ASN A N 1
ATOM 762 C CA . ASN A 1 98 ? 21.656 -18.422 -11.812 1 98.44 98 ASN A CA 1
ATOM 763 C C . ASN A 1 98 ? 21.281 -19.875 -12.102 1 98.44 98 ASN A C 1
ATOM 765 O O . ASN A 1 98 ? 20.562 -20.5 -11.32 1 98.44 98 ASN A O 1
ATOM 769 N N . LYS A 1 99 ? 21.625 -20.406 -13.211 1 97.62 99 LYS A N 1
ATOM 770 C CA . LYS A 1 99 ? 21.172 -21.703 -13.68 1 97.62 99 LYS A CA 1
ATOM 771 C C . LYS A 1 99 ? 21.562 -22.812 -12.703 1 97.62 99 LYS A C 1
ATOM 773 O O . LYS A 1 99 ? 20.859 -23.812 -12.578 1 97.62 99 LYS A O 1
ATOM 778 N N . ARG A 1 100 ? 22.672 -22.688 -12 1 97.25 100 ARG A N 1
ATOM 779 C CA . ARG A 1 100 ? 23.125 -23.719 -11.07 1 97.25 100 ARG A CA 1
ATOM 780 C C . ARG A 1 100 ? 22.156 -23.859 -9.898 1 97.25 100 ARG A C 1
ATOM 782 O O . ARG A 1 100 ? 22.172 -24.875 -9.195 1 97.25 100 ARG A O 1
ATOM 789 N N . TRP A 1 101 ? 21.375 -22.828 -9.703 1 97.81 101 TRP A N 1
ATOM 790 C CA . TRP A 1 101 ? 20.438 -22.828 -8.578 1 97.81 101 TRP A CA 1
ATOM 791 C C . TRP A 1 101 ? 19.078 -23.359 -8.992 1 97.81 101 TRP A C 1
ATOM 793 O O . TRP A 1 101 ? 18.172 -23.484 -8.164 1 97.81 101 TRP A O 1
ATOM 803 N N . VAL A 1 102 ? 18.844 -23.609 -10.266 1 98 102 VAL A N 1
ATOM 804 C CA . VAL A 1 102 ? 17.609 -24.266 -10.672 1 98 102 VAL A CA 1
ATOM 805 C C . VAL A 1 102 ? 17.625 -25.719 -10.211 1 98 102 VAL A C 1
ATOM 807 O O . VAL A 1 102 ? 18.484 -26.5 -10.625 1 98 102 VAL A O 1
ATOM 810 N N . PRO A 1 103 ? 16.703 -26.078 -9.398 1 97.25 103 PRO A N 1
ATOM 811 C CA . PRO A 1 103 ? 16.703 -27.453 -8.875 1 97.25 103 PRO A CA 1
ATOM 812 C C . PRO A 1 103 ? 16.609 -28.5 -9.977 1 97.25 103 PRO A C 1
ATOM 814 O O . PRO A 1 103 ? 16.172 -28.203 -11.094 1 97.25 103 PRO A O 1
ATOM 817 N N . PRO A 1 104 ? 17.047 -29.734 -9.586 1 96.56 104 PRO A N 1
ATOM 818 C CA . PRO A 1 104 ? 16.859 -30.828 -10.539 1 96.56 104 PRO A CA 1
ATOM 819 C C . PRO A 1 104 ? 15.391 -31.047 -10.906 1 96.56 104 PRO A C 1
ATOM 821 O O . PRO A 1 104 ? 14.5 -30.625 -10.172 1 96.56 104 PRO A O 1
ATOM 824 N N . ALA A 1 105 ? 15.234 -31.688 -12.023 1 95.62 105 ALA A N 1
ATOM 825 C CA . ALA A 1 105 ? 13.891 -31.969 -12.531 1 95.62 105 ALA A CA 1
ATOM 826 C C . ALA A 1 105 ? 13.023 -32.625 -11.461 1 95.62 105 ALA A C 1
ATOM 828 O O . ALA A 1 105 ? 13.414 -33.625 -10.867 1 95.62 105 ALA A O 1
ATOM 829 N N . GLY A 1 106 ? 11.922 -31.984 -11.273 1 91.44 106 GLY A N 1
ATOM 830 C CA . GLY A 1 106 ? 10.93 -32.562 -10.375 1 91.44 106 GLY A CA 1
ATOM 831 C C . GLY A 1 106 ? 11.18 -32.219 -8.914 1 91.44 106 GLY A C 1
ATOM 832 O O . GLY A 1 106 ? 10.375 -32.562 -8.047 1 91.44 106 GLY A O 1
ATOM 833 N N . LYS A 1 107 ? 12.195 -31.516 -8.555 1 93.81 107 LYS A N 1
ATOM 834 C CA . LYS A 1 107 ? 12.555 -31.281 -7.156 1 93.81 107 LYS A CA 1
ATOM 835 C C . LYS A 1 107 ? 12.312 -29.812 -6.77 1 93.81 107 LYS A C 1
ATOM 837 O O . LYS A 1 107 ? 12.703 -29.391 -5.68 1 93.81 107 LYS A O 1
ATOM 842 N N . GLY A 1 108 ? 11.711 -29.125 -7.637 1 95.25 108 GLY A N 1
ATOM 843 C CA . GLY A 1 108 ? 11.461 -27.719 -7.363 1 95.25 108 GLY A CA 1
ATOM 844 C C . GLY A 1 108 ? 11.695 -26.828 -8.562 1 95.25 108 GLY A C 1
ATOM 845 O O . GLY A 1 108 ? 11.617 -27.281 -9.711 1 95.25 108 GLY A O 1
ATOM 846 N N . SER A 1 109 ? 11.859 -25.516 -8.344 1 97.25 109 SER A N 1
ATOM 847 C CA . SER A 1 109 ? 12.055 -24.516 -9.391 1 97.25 109 SER A CA 1
ATOM 848 C C . SER A 1 109 ? 12.883 -23.344 -8.883 1 97.25 109 SER A C 1
ATOM 850 O O . SER A 1 109 ? 13.18 -23.25 -7.688 1 97.25 109 SER A O 1
ATOM 852 N N . LEU A 1 110 ? 13.359 -22.578 -9.75 1 98.06 110 LEU A N 1
ATOM 853 C CA . LEU A 1 110 ? 13.93 -21.281 -9.414 1 98.06 110 LEU A CA 1
ATOM 854 C C . LEU A 1 110 ? 12.875 -20.188 -9.508 1 98.06 110 LEU A C 1
ATOM 856 O O . LEU A 1 110 ? 12.406 -19.875 -10.602 1 98.06 110 LEU A O 1
ATOM 860 N N . TYR A 1 111 ? 12.516 -19.719 -8.352 1 97.94 111 TYR A N 1
ATOM 861 C CA . TYR A 1 111 ? 11.57 -18.594 -8.297 1 97.94 111 TYR A CA 1
ATOM 862 C C . TYR A 1 111 ? 12.258 -17.281 -8.656 1 97.94 111 TYR A C 1
ATOM 864 O O . TYR A 1 111 ? 13.32 -16.969 -8.125 1 97.94 111 TYR A O 1
ATOM 872 N N . LEU A 1 112 ? 11.703 -16.547 -9.609 1 98.62 112 LEU A N 1
ATOM 873 C CA . LEU A 1 112 ? 12.188 -15.219 -9.992 1 98.62 112 LEU A CA 1
ATOM 874 C C . LEU A 1 112 ? 11.219 -14.133 -9.531 1 98.62 112 LEU A C 1
ATOM 876 O O . LEU A 1 112 ? 10.008 -14.25 -9.734 1 98.62 112 LEU A O 1
ATOM 880 N N . ARG A 1 113 ? 11.758 -13.062 -8.906 1 98.56 113 ARG A N 1
ATOM 881 C CA . ARG A 1 113 ? 10.992 -11.953 -8.352 1 98.56 113 ARG A CA 1
ATOM 882 C C . ARG A 1 113 ? 11.359 -10.641 -9.023 1 98.56 113 ARG A C 1
ATOM 884 O O . ARG A 1 113 ? 12.211 -9.898 -8.523 1 98.56 113 ARG A O 1
ATOM 891 N N . PRO A 1 114 ? 10.711 -10.32 -10.188 1 98.88 114 PRO A N 1
ATOM 892 C CA . PRO A 1 114 ? 10.844 -8.953 -10.703 1 98.88 114 PRO A CA 1
ATOM 893 C C . PRO A 1 114 ? 10.203 -7.914 -9.789 1 98.88 114 PRO A C 1
ATOM 895 O O . PRO A 1 114 ? 9.07 -8.102 -9.336 1 98.88 114 PRO A O 1
ATOM 898 N N . LEU A 1 115 ? 10.914 -6.855 -9.516 1 98.88 115 LEU A N 1
ATOM 899 C CA . LEU A 1 115 ? 10.438 -5.703 -8.758 1 98.88 115 LEU A CA 1
ATOM 900 C C . LEU A 1 115 ? 10.539 -4.426 -9.586 1 98.88 115 LEU A C 1
ATOM 902 O O . LEU A 1 115 ? 11.516 -4.227 -10.312 1 98.88 115 LEU A O 1
ATOM 906 N N . LEU A 1 116 ? 9.547 -3.617 -9.562 1 98.88 116 LEU A N 1
ATOM 907 C CA . LEU A 1 116 ? 9.555 -2.254 -10.078 1 98.88 116 LEU A CA 1
ATOM 908 C C . LEU A 1 116 ? 9.219 -1.251 -8.977 1 98.88 116 LEU A C 1
ATOM 910 O O . LEU A 1 116 ? 8.141 -1.306 -8.391 1 98.88 116 LEU A O 1
ATOM 914 N N . MET A 1 117 ? 10.109 -0.316 -8.695 1 98.75 117 MET A N 1
ATOM 915 C CA . MET A 1 117 ? 9.891 0.533 -7.527 1 98.75 117 MET A CA 1
ATOM 916 C C . MET A 1 117 ? 10.273 1.979 -7.824 1 98.75 117 MET A C 1
ATOM 918 O O . MET A 1 117 ? 11.234 2.234 -8.547 1 98.75 117 MET A O 1
ATOM 922 N N . GLY A 1 118 ? 9.477 2.928 -7.328 1 98.75 118 GLY A N 1
ATOM 923 C CA . GLY A 1 118 ? 9.875 4.324 -7.32 1 98.75 118 GLY A CA 1
ATOM 924 C C . GLY A 1 118 ? 11.047 4.605 -6.395 1 98.75 118 GLY A C 1
ATOM 925 O O . GLY A 1 118 ? 10.859 4.773 -5.188 1 98.75 118 GLY A O 1
ATOM 926 N N . SER A 1 119 ? 12.219 4.727 -6.984 1 98.5 119 SER A N 1
ATOM 927 C CA . SER A 1 119 ? 13.438 4.812 -6.191 1 98.5 119 SER A CA 1
ATOM 928 C C . SER A 1 119 ? 13.836 6.266 -5.953 1 98.5 119 SER A C 1
ATOM 930 O O . SER A 1 119 ? 14.625 6.559 -5.051 1 98.5 119 SER A O 1
ATOM 932 N N . GLY A 1 120 ? 13.32 7.18 -6.762 1 98.12 120 GLY A N 1
ATOM 933 C CA . GLY A 1 120 ? 13.703 8.578 -6.648 1 98.12 120 GLY A CA 1
ATOM 934 C C . GLY A 1 120 ? 13.203 9.234 -5.375 1 98.12 120 GLY A C 1
ATOM 935 O O . GLY A 1 120 ? 12.117 8.906 -4.887 1 98.12 120 GLY A O 1
ATOM 936 N N . GLU A 1 121 ? 13.953 10.211 -4.934 1 97.56 121 GLU A N 1
ATOM 937 C CA . GLU A 1 121 ? 13.578 10.969 -3.746 1 97.56 121 GLU A CA 1
ATOM 938 C C . GLU A 1 121 ? 12.383 11.875 -4.023 1 97.56 121 GLU A C 1
ATOM 940 O O . GLU A 1 121 ? 12.328 12.547 -5.059 1 97.56 121 GLU A O 1
ATOM 945 N N . ILE A 1 122 ? 11.539 11.852 -3.059 1 96.12 122 ILE A N 1
ATOM 946 C CA . ILE A 1 122 ? 10.383 12.734 -3.191 1 96.12 122 ILE A CA 1
ATOM 947 C C . ILE A 1 122 ? 9.805 13.031 -1.811 1 96.12 122 ILE A C 1
ATOM 949 O O . ILE A 1 122 ? 9.617 12.125 -0.996 1 96.12 122 ILE A O 1
ATOM 953 N N . LEU A 1 123 ? 9.617 14.281 -1.489 1 94.75 123 LEU A N 1
ATOM 954 C CA . LEU A 1 123 ? 8.906 14.734 -0.3 1 94.75 123 LEU A CA 1
ATOM 955 C C . LEU A 1 123 ? 7.613 15.453 -0.679 1 94.75 123 LEU A C 1
ATOM 957 O O . LEU A 1 123 ? 7.637 16.625 -1.055 1 94.75 123 LEU A O 1
ATOM 961 N N . GLY A 1 124 ? 6.527 14.875 -0.564 1 93.44 124 GLY A N 1
ATOM 962 C CA . GLY A 1 124 ? 5.219 15.242 -1.077 1 93.44 124 GLY A CA 1
ATOM 963 C C . GLY A 1 124 ? 4.59 14.172 -1.944 1 93.44 124 GLY A C 1
ATOM 964 O O . GLY A 1 124 ? 5.285 13.508 -2.719 1 93.44 124 GLY A O 1
ATOM 965 N N . LEU A 1 125 ? 3.328 14.109 -1.869 1 95.12 125 LEU A N 1
ATOM 966 C CA . LEU A 1 125 ? 2.635 13.031 -2.559 1 95.12 125 LEU A CA 1
ATOM 967 C C . LEU A 1 125 ? 2.691 13.227 -4.07 1 95.12 125 LEU A C 1
ATOM 969 O O . LEU A 1 125 ? 2.209 14.234 -4.59 1 95.12 125 LEU A O 1
ATOM 973 N N . GLY A 1 126 ? 3.266 12.336 -4.719 1 96 126 GLY A N 1
ATOM 974 C CA . GLY A 1 126 ? 3.438 12.328 -6.164 1 96 126 GLY A CA 1
ATOM 975 C C . GLY A 1 126 ? 4.254 11.156 -6.66 1 96 126 GLY A C 1
ATOM 976 O O . GLY A 1 126 ? 4.812 10.398 -5.867 1 96 126 GLY A O 1
ATOM 977 N N . ALA A 1 127 ? 4.293 11.055 -7.98 1 97.19 127 ALA A N 1
ATOM 978 C CA . ALA A 1 127 ? 5.102 10 -8.586 1 97.19 127 ALA A CA 1
ATOM 979 C C . ALA A 1 127 ? 6.59 10.289 -8.414 1 97.19 127 ALA A C 1
ATOM 981 O O . ALA A 1 127 ? 7.027 11.438 -8.516 1 97.19 127 ALA A O 1
ATOM 982 N N . ALA A 1 128 ? 7.336 9.266 -8.141 1 98.06 128 ALA A N 1
ATOM 983 C CA . ALA A 1 128 ? 8.781 9.398 -7.945 1 98.06 128 ALA A CA 1
ATOM 984 C C . ALA A 1 128 ? 9.461 9.875 -9.219 1 98.06 128 ALA A C 1
ATOM 986 O O . ALA A 1 128 ? 8.984 9.617 -10.328 1 98.06 128 ALA A O 1
ATOM 987 N N . PRO A 1 129 ? 10.609 10.5 -9.078 1 97.94 129 PRO A N 1
ATOM 988 C CA . PRO A 1 129 ? 11.32 11 -10.258 1 97.94 129 PRO A CA 1
ATOM 989 C C . PRO A 1 129 ? 12.25 9.961 -10.867 1 97.94 129 PRO A C 1
ATOM 991 O O . PRO A 1 129 ? 12.805 10.172 -11.945 1 97.94 129 PRO A O 1
ATOM 994 N N . GLU A 1 130 ? 12.531 8.867 -10.18 1 98.19 130 GLU A N 1
ATOM 995 C CA . GLU A 1 130 ? 13.391 7.789 -10.641 1 98.19 130 GLU A CA 1
ATOM 996 C C . GLU A 1 130 ? 12.828 6.426 -10.242 1 98.19 130 GLU A C 1
ATOM 998 O O . GLU A 1 130 ? 12.18 6.297 -9.203 1 98.19 130 GLU A O 1
ATOM 1003 N N . TYR A 1 131 ? 13.258 5.402 -11.094 1 98.62 131 TYR A N 1
ATOM 1004 C CA . TYR A 1 131 ? 12.695 4.07 -10.906 1 98.62 131 TYR A CA 1
ATOM 1005 C C . TYR A 1 131 ? 13.758 2.996 -11.102 1 98.62 131 TYR A C 1
ATOM 1007 O O . TYR A 1 131 ? 14.648 3.141 -11.945 1 98.62 131 TYR A O 1
ATOM 1015 N N . ILE A 1 132 ? 13.609 1.948 -10.297 1 98.69 132 ILE A N 1
ATOM 1016 C CA . ILE A 1 132 ? 14.461 0.771 -10.43 1 98.69 132 ILE A CA 1
ATOM 1017 C C . ILE A 1 132 ? 13.617 -0.44 -10.812 1 98.69 132 ILE A C 1
ATOM 1019 O O . ILE A 1 132 ? 12.547 -0.666 -10.242 1 98.69 132 ILE A O 1
ATOM 1023 N N . PHE A 1 133 ? 14.031 -1.088 -11.867 1 98.88 133 PHE A N 1
ATOM 1024 C CA . PHE A 1 133 ? 13.578 -2.432 -12.195 1 98.88 133 PHE A CA 1
ATOM 1025 C C . PHE A 1 133 ? 14.641 -3.465 -11.859 1 98.88 133 PHE A C 1
ATOM 1027 O O . PHE A 1 133 ? 15.781 -3.371 -12.336 1 98.88 133 PHE A O 1
ATOM 1034 N N . LEU A 1 134 ? 14.234 -4.426 -10.953 1 98.62 134 LEU A N 1
ATOM 1035 C CA . LEU A 1 134 ? 15.203 -5.395 -10.445 1 98.62 134 LEU A CA 1
ATOM 1036 C C . LEU A 1 134 ? 14.594 -6.793 -10.391 1 98.62 134 LEU A C 1
ATOM 1038 O O . LEU A 1 134 ? 13.383 -6.941 -10.234 1 98.62 134 LEU A O 1
ATOM 1042 N N . ILE A 1 135 ? 15.477 -7.809 -10.625 1 98.88 135 ILE A N 1
ATOM 1043 C CA . ILE A 1 135 ? 15.047 -9.195 -10.477 1 98.88 135 ILE A CA 1
ATOM 1044 C C . ILE A 1 135 ? 16.016 -9.945 -9.562 1 98.88 135 ILE A C 1
ATOM 1046 O O . ILE A 1 135 ? 17.219 -9.938 -9.789 1 98.88 135 ILE A O 1
ATOM 1050 N N . TYR A 1 136 ? 15.508 -10.562 -8.57 1 98.69 136 TYR A N 1
ATOM 1051 C CA . TYR A 1 136 ? 16.281 -11.523 -7.789 1 98.69 136 TYR A CA 1
ATOM 1052 C C . TYR A 1 136 ? 15.609 -12.891 -7.793 1 98.69 136 TYR A C 1
ATOM 1054 O O . TYR A 1 136 ? 14.469 -13.031 -8.242 1 98.69 136 TYR A O 1
ATOM 1062 N N . VAL A 1 137 ? 16.344 -13.906 -7.371 1 98.5 137 VAL A N 1
ATOM 1063 C CA . VAL A 1 137 ? 15.828 -15.258 -7.516 1 98.5 137 VAL A CA 1
ATOM 1064 C C . VAL A 1 137 ? 16.109 -16.062 -6.246 1 98.5 137 VAL A C 1
ATOM 1066 O O . VAL A 1 137 ? 16.969 -15.68 -5.441 1 98.5 137 VAL A O 1
ATOM 1069 N N . SER A 1 138 ? 15.375 -17.094 -6.094 1 98.06 138 SER A N 1
ATOM 1070 C CA . SER A 1 138 ? 15.57 -18.062 -5.008 1 98.06 138 SER A CA 1
ATOM 1071 C C . SER A 1 138 ? 15.078 -19.453 -5.402 1 98.06 138 SER A C 1
ATOM 1073 O O . SER A 1 138 ? 13.969 -19.594 -5.914 1 98.06 138 SER A O 1
ATOM 1075 N N . PRO A 1 139 ? 15.93 -20.484 -5.18 1 97.81 139 PRO A N 1
ATOM 1076 C CA . PRO A 1 139 ? 15.391 -21.828 -5.371 1 97.81 139 PRO A CA 1
ATOM 1077 C C . PRO A 1 139 ? 14.305 -22.188 -4.348 1 97.81 139 PRO A C 1
ATOM 1079 O O . PRO A 1 139 ? 14.438 -21.859 -3.168 1 97.81 139 PRO A O 1
ATOM 1082 N N . VAL A 1 140 ? 13.281 -22.766 -4.848 1 95.5 140 VAL A N 1
ATOM 1083 C CA . VAL A 1 140 ? 12.188 -23.172 -3.973 1 95.5 140 VAL A CA 1
ATOM 1084 C C . VAL A 1 140 ? 11.805 -24.625 -4.27 1 95.5 140 VAL A C 1
ATOM 1086 O O . VAL A 1 140 ? 11.852 -25.062 -5.422 1 95.5 140 VAL A O 1
ATOM 1089 N N . GLY A 1 141 ? 11.5 -25.297 -3.217 1 90.88 141 GLY A N 1
ATOM 1090 C CA . GLY A 1 141 ? 10.984 -26.656 -3.4 1 90.88 141 GLY A CA 1
ATOM 1091 C C . GLY A 1 141 ? 9.539 -26.688 -3.875 1 90.88 141 GLY A C 1
ATOM 1092 O O . GLY A 1 141 ? 8.93 -25.625 -4.086 1 90.88 141 GLY A O 1
ATOM 1093 N N . ASN A 1 142 ? 9.156 -27.922 -4.078 1 84.75 142 ASN A N 1
ATOM 1094 C CA . ASN A 1 142 ? 7.738 -28.078 -4.379 1 84.75 142 ASN A CA 1
ATOM 1095 C C . ASN A 1 142 ? 6.867 -27.609 -3.211 1 84.75 142 ASN A C 1
ATOM 1097 O O . ASN A 1 142 ? 7.203 -27.859 -2.051 1 84.75 142 ASN A O 1
ATOM 1101 N N . TYR A 1 143 ? 5.914 -26.875 -3.543 1 74.88 143 TYR A N 1
ATOM 1102 C CA . TYR A 1 143 ? 5.043 -26.359 -2.5 1 74.88 143 TYR A CA 1
ATOM 1103 C C . TYR A 1 143 ? 4.414 -27.484 -1.694 1 74.88 143 TYR A C 1
ATOM 1105 O O . TYR A 1 143 ? 4.324 -27.406 -0.466 1 74.88 143 TYR A O 1
ATOM 1113 N N . PHE A 1 144 ? 3.969 -28.453 -2.375 1 71.38 144 PHE A N 1
ATOM 1114 C CA . PHE A 1 144 ? 3.395 -29.641 -1.728 1 71.38 144 PHE A CA 1
ATOM 1115 C C . PHE A 1 144 ? 4.395 -30.781 -1.701 1 71.38 144 PHE A C 1
ATOM 1117 O O . PHE A 1 144 ? 4.883 -31.219 -2.748 1 71.38 144 PHE A O 1
ATOM 1124 N N . LYS A 1 145 ? 5.156 -30.906 -0.469 1 59.5 145 LYS A N 1
ATOM 1125 C CA . LYS A 1 145 ? 6.035 -32.062 -0.33 1 59.5 145 LYS A CA 1
ATOM 1126 C C . LYS A 1 145 ? 5.266 -33.344 -0.53 1 59.5 145 LYS A C 1
ATOM 1128 O O . LYS A 1 145 ? 4.148 -33.344 -1.052 1 59.5 145 LYS A O 1
ATOM 1133 N N . GLU A 1 146 ? 5.715 -34.344 0.253 1 52.25 146 GLU A N 1
ATOM 1134 C CA . GLU A 1 146 ? 4.988 -35.625 0.23 1 52.25 146 GLU A CA 1
ATOM 1135 C C . GLU A 1 146 ? 3.553 -35.438 0.713 1 52.25 146 GLU A C 1
ATOM 1137 O O . GLU A 1 146 ? 3.318 -34.906 1.796 1 52.25 146 GLU A O 1
ATOM 1142 N N . GLY A 1 147 ? 2.498 -35.469 -0.144 1 54.31 147 GLY A N 1
ATOM 1143 C CA . GLY A 1 147 ? 1.073 -35.438 0.142 1 54.31 147 GLY A CA 1
ATOM 1144 C C . GLY A 1 147 ? 0.466 -34.062 -0.018 1 54.31 147 GLY A C 1
ATOM 1145 O O . GLY A 1 147 ? 1.179 -33.031 0.016 1 54.31 147 GLY A O 1
ATOM 1146 N N . PHE A 1 148 ? -0.524 -33.75 -0.892 1 61.84 148 PHE A N 1
ATOM 1147 C CA . PHE A 1 148 ? -1.316 -32.531 -1.044 1 61.84 148 PHE A CA 1
ATOM 1148 C C . PHE A 1 148 ? -2.021 -32.188 0.261 1 61.84 148 PHE A C 1
ATOM 1150 O O . PHE A 1 148 ? -2.947 -32.875 0.68 1 61.84 148 PHE A O 1
ATOM 1157 N N . ALA A 1 149 ? -1.26 -31.406 1.224 1 81.31 149 ALA A N 1
ATOM 1158 C CA . ALA A 1 149 ? -2.059 -30.953 2.359 1 81.31 149 ALA A CA 1
ATOM 1159 C C . ALA A 1 149 ? -3.031 -29.844 1.94 1 81.31 149 ALA A C 1
ATOM 1161 O O . ALA A 1 149 ? -2.613 -28.766 1.539 1 81.31 149 ALA A O 1
ATOM 1162 N N . PRO A 1 150 ? -4.277 -30.234 1.9 1 94.5 150 PRO A N 1
ATOM 1163 C CA . PRO A 1 150 ? -5.305 -29.266 1.49 1 94.5 150 PRO A CA 1
ATOM 1164 C C . PRO A 1 150 ? -5.344 -28.031 2.387 1 94.5 150 PRO A C 1
ATOM 1166 O O . PRO A 1 150 ? -5.035 -28.125 3.578 1 94.5 150 PRO A O 1
ATOM 1169 N N . LEU A 1 151 ? -5.582 -26.922 1.813 1 96.5 151 LEU A N 1
ATOM 1170 C CA . LEU A 1 151 ? -5.715 -25.688 2.568 1 96.5 151 LEU A CA 1
ATOM 1171 C C . LEU A 1 151 ? -6.969 -25.703 3.434 1 96.5 151 LEU A C 1
ATOM 1173 O O . LEU A 1 151 ? -8.016 -26.219 3.012 1 96.5 151 LEU A O 1
ATOM 1177 N N . ASN A 1 152 ? -6.824 -25.25 4.578 1 97.81 152 ASN A N 1
ATOM 1178 C CA . ASN A 1 152 ? -7.938 -24.938 5.465 1 97.81 152 ASN A CA 1
ATOM 1179 C C . ASN A 1 152 ? -8.133 -23.422 5.586 1 97.81 152 ASN A C 1
ATOM 1181 O O . ASN A 1 152 ? -7.328 -22.734 6.215 1 97.81 152 ASN A O 1
ATOM 1185 N N . LEU A 1 153 ? -9.281 -22.969 5.066 1 98.5 153 LEU A N 1
ATOM 1186 C CA . LEU A 1 153 ? -9.438 -21.531 4.898 1 98.5 153 LEU A CA 1
ATOM 1187 C C . LEU A 1 153 ? -10.461 -20.984 5.891 1 98.5 153 LEU A C 1
ATOM 1189 O O . LEU A 1 153 ? -11.383 -21.688 6.297 1 98.5 153 LEU A O 1
ATOM 1193 N N . TYR A 1 154 ? -10.242 -19.734 6.281 1 98.62 154 TYR A N 1
ATOM 1194 C CA . TYR A 1 154 ? -11.164 -18.969 7.102 1 98.62 154 TYR A CA 1
ATOM 1195 C C . TYR A 1 154 ? -11.797 -17.844 6.293 1 98.62 154 TYR A C 1
ATOM 1197 O O . TYR A 1 154 ? -11.102 -17.094 5.605 1 98.62 154 TYR A O 1
ATOM 1205 N N . VAL A 1 155 ? -13.148 -17.719 6.332 1 98.5 155 VAL A N 1
ATOM 1206 C CA . VAL A 1 155 ? -13.805 -16.594 5.676 1 98.5 155 VAL A CA 1
ATOM 1207 C C . VAL A 1 155 ? -13.656 -15.336 6.539 1 98.5 155 VAL A C 1
ATOM 1209 O O . VAL A 1 155 ? -14.156 -15.289 7.664 1 98.5 155 VAL A O 1
ATOM 1212 N N . GLU A 1 156 ? -12.969 -14.352 6.016 1 96.69 156 GLU A N 1
ATOM 1213 C CA . GLU A 1 156 ? -12.727 -13.109 6.746 1 96.69 156 GLU A CA 1
ATOM 1214 C C . GLU A 1 156 ? -13.992 -12.266 6.836 1 96.69 156 GLU A C 1
ATOM 1216 O O . GLU A 1 156 ? -14.664 -12.031 5.828 1 96.69 156 GLU A O 1
ATOM 1221 N N . GLU A 1 157 ? -14.281 -11.719 7.98 1 92.25 157 GLU A N 1
ATOM 1222 C CA . GLU A 1 157 ? -15.539 -11 8.188 1 92.25 157 GLU A CA 1
ATOM 1223 C C . GLU A 1 157 ? -15.289 -9.547 8.586 1 92.25 157 GLU A C 1
ATOM 1225 O O . GLU A 1 157 ? -16.188 -8.719 8.508 1 92.25 157 GLU A O 1
ATOM 1230 N N . GLU A 1 158 ? -14.164 -9.25 8.984 1 93.88 158 GLU A N 1
ATOM 1231 C CA . GLU A 1 158 ? -13.906 -7.938 9.57 1 93.88 158 GLU A CA 1
ATOM 1232 C C . GLU A 1 158 ? -13.109 -7.059 8.617 1 93.88 158 GLU A C 1
ATOM 1234 O O . GLU A 1 158 ? -13.344 -5.855 8.523 1 93.88 158 GLU A O 1
ATOM 1239 N N . PHE A 1 159 ? -12.195 -7.652 7.91 1 95.5 159 PHE A N 1
ATOM 1240 C CA . PHE A 1 159 ? -11.273 -6.887 7.078 1 95.5 159 PHE A CA 1
ATOM 1241 C C . PHE A 1 159 ? -11.586 -7.086 5.602 1 95.5 159 PHE A C 1
ATOM 1243 O O . PHE A 1 159 ? -11.953 -8.188 5.184 1 95.5 159 PHE A O 1
ATOM 1250 N N . ASP A 1 160 ? -11.359 -6.016 4.879 1 93.44 160 ASP A N 1
ATOM 1251 C CA . ASP A 1 160 ? -11.453 -6.086 3.422 1 93.44 160 ASP A CA 1
ATOM 1252 C C . ASP A 1 160 ? -10.07 -6.148 2.779 1 93.44 160 ASP A C 1
ATOM 1254 O O . ASP A 1 160 ? -9.133 -5.512 3.258 1 93.44 160 ASP A O 1
ATOM 1258 N N . ARG A 1 161 ? -10.062 -6.824 1.681 1 94.25 161 ARG A N 1
ATOM 1259 C CA . ARG A 1 161 ? -8.812 -6.91 0.941 1 94.25 161 ARG A CA 1
ATOM 1260 C C . ARG A 1 161 ? -8.656 -5.727 -0.012 1 94.25 161 ARG A C 1
ATOM 1262 O O . ARG A 1 161 ? -7.562 -5.18 -0.159 1 94.25 161 ARG A O 1
ATOM 1269 N N . ALA A 1 162 ? -9.703 -5.395 -0.663 1 93.38 162 ALA A N 1
ATOM 1270 C CA . ALA A 1 162 ? -9.664 -4.398 -1.732 1 93.38 162 ALA A CA 1
ATOM 1271 C C . ALA A 1 162 ? -11.008 -3.693 -1.871 1 93.38 162 ALA A C 1
ATOM 1273 O O . ALA A 1 162 ? -12.047 -4.242 -1.503 1 93.38 162 ALA A O 1
ATOM 1274 N N . SER A 1 163 ? -10.938 -2.475 -2.365 1 90.88 163 SER A N 1
ATOM 1275 C CA . SER A 1 163 ? -12.141 -1.715 -2.68 1 90.88 163 SER A CA 1
ATOM 1276 C C . SER A 1 163 ? -12.352 -1.603 -4.188 1 90.88 163 SER A C 1
ATOM 1278 O O . SER A 1 163 ? -11.391 -1.699 -4.957 1 90.88 163 SER A O 1
ATOM 1280 N N . CYS A 1 164 ? -13.672 -1.355 -4.477 1 89.31 164 CYS A N 1
ATOM 1281 C CA . CYS A 1 164 ? -13.938 -1.032 -5.871 1 89.31 164 CYS A CA 1
ATOM 1282 C C . CYS A 1 164 ? -13.258 0.272 -6.27 1 89.31 164 CYS A C 1
ATOM 1284 O O . CYS A 1 164 ? -13.305 1.252 -5.523 1 89.31 164 CYS A O 1
ATOM 1286 N N . GLY A 1 165 ? -12.555 0.238 -7.336 1 91.81 165 GLY A N 1
ATOM 1287 C CA . GLY A 1 165 ? -11.844 1.425 -7.777 1 91.81 165 GLY A CA 1
ATOM 1288 C C . GLY A 1 165 ? -10.445 1.528 -7.203 1 91.81 165 GLY A C 1
ATOM 1289 O O . GLY A 1 165 ? -9.688 2.439 -7.551 1 91.81 165 GLY A O 1
ATOM 1290 N N . GLY A 1 166 ? -10.125 0.619 -6.297 1 94.5 166 GLY A N 1
ATOM 1291 C CA . GLY A 1 166 ? -8.789 0.596 -5.73 1 94.5 166 GLY A CA 1
ATOM 1292 C C . GLY A 1 166 ? -7.785 -0.141 -6.598 1 94.5 166 GLY A C 1
ATOM 1293 O O . GLY A 1 166 ? -7.859 -0.084 -7.824 1 94.5 166 GLY A O 1
ATOM 1294 N N . THR A 1 167 ? -6.801 -0.754 -5.914 1 96.56 167 THR A N 1
ATOM 1295 C CA . THR A 1 167 ? -5.715 -1.372 -6.668 1 96.56 167 THR A CA 1
ATOM 1296 C C . THR A 1 167 ? -5.727 -2.887 -6.488 1 96.56 167 THR A C 1
ATOM 1298 O O . THR A 1 167 ? -4.699 -3.545 -6.664 1 96.56 167 THR A O 1
ATOM 1301 N N . GLY A 1 168 ? -6.7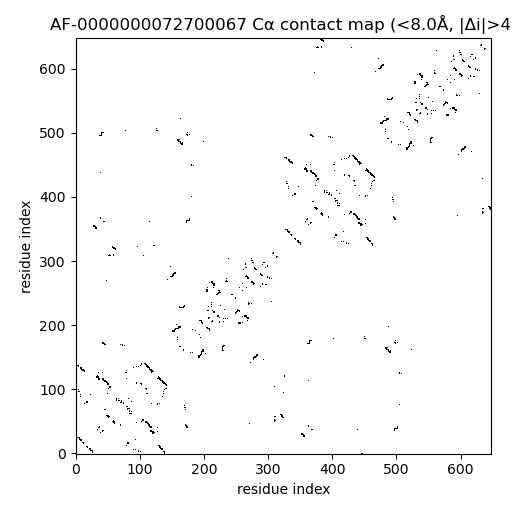89 -3.426 -6.172 1 96.44 168 GLY A N 1
ATOM 1302 C CA . GLY A 1 168 ? -6.879 -4.859 -5.953 1 96.44 168 GLY A CA 1
ATOM 1303 C C . GLY A 1 168 ? -6.535 -5.676 -7.188 1 96.44 168 GLY A C 1
ATOM 1304 O O . GLY A 1 168 ? -6.133 -6.836 -7.078 1 96.44 168 GLY A O 1
ATOM 1305 N N . GLY A 1 169 ? -6.621 -5.098 -8.32 1 97.19 169 GLY A N 1
ATOM 1306 C CA . GLY A 1 169 ? -6.402 -5.816 -9.57 1 97.19 169 GLY A CA 1
ATOM 1307 C C . GLY A 1 169 ? -4.977 -5.707 -10.07 1 97.19 169 GLY A C 1
ATOM 1308 O O . GLY A 1 169 ? -4.652 -6.223 -11.148 1 97.19 169 GLY A O 1
ATOM 1309 N N . ILE A 1 170 ? -4.16 -5.027 -9.367 1 97.19 170 ILE A N 1
ATOM 1310 C CA . ILE A 1 170 ? -2.76 -4.918 -9.766 1 97.19 170 ILE A CA 1
ATOM 1311 C C . ILE A 1 170 ? -1.87 -5.574 -8.711 1 97.19 170 ILE A C 1
ATOM 1313 O O . ILE A 1 170 ? -2.236 -5.641 -7.535 1 97.19 170 ILE A O 1
ATOM 1317 N N . LYS A 1 171 ? -0.755 -6.09 -9.172 1 98.31 171 LYS A N 1
ATOM 1318 C CA . LYS A 1 171 ? 0.142 -6.793 -8.258 1 98.31 171 LYS A CA 1
ATOM 1319 C C . LYS A 1 171 ? 1.112 -5.82 -7.594 1 98.31 171 LYS A C 1
ATOM 1321 O O . LYS A 1 171 ? 2.326 -5.922 -7.777 1 98.31 171 LYS A O 1
ATOM 1326 N N . SER A 1 172 ? 0.582 -4.977 -6.777 1 98.5 172 SER A N 1
ATOM 1327 C CA . SER A 1 172 ? 1.313 -3.941 -6.055 1 98.5 172 SER A CA 1
ATOM 1328 C C . SER A 1 172 ? 1.63 -4.379 -4.629 1 98.5 172 SER A C 1
ATOM 1330 O O . SER A 1 172 ? 0.854 -5.109 -4.012 1 98.5 172 SER A O 1
ATOM 1332 N N . ILE A 1 173 ? 2.764 -3.85 -4.121 1 98.56 173 ILE A N 1
ATOM 1333 C CA . ILE A 1 173 ? 3.146 -4.168 -2.748 1 98.56 173 ILE A CA 1
ATOM 1334 C C . ILE A 1 173 ? 2.088 -3.639 -1.781 1 98.56 173 ILE A C 1
ATOM 1336 O O . ILE A 1 173 ? 1.941 -4.152 -0.67 1 98.56 173 ILE A O 1
ATOM 1340 N N . THR A 1 174 ? 1.296 -2.727 -2.189 1 98 174 THR A N 1
ATOM 1341 C CA . THR A 1 174 ? 0.343 -2.027 -1.332 1 98 174 THR A CA 1
ATOM 1342 C C . THR A 1 174 ? -0.875 -2.904 -1.052 1 98 174 THR A C 1
ATOM 1344 O O . THR A 1 174 ? -1.688 -2.586 -0.181 1 98 174 THR A O 1
ATOM 1347 N N . ASN A 1 175 ? -0.997 -4.023 -1.665 1 97.31 175 ASN A N 1
ATOM 1348 C CA . ASN A 1 175 ? -2.158 -4.887 -1.481 1 97.31 175 ASN A CA 1
ATOM 1349 C C . ASN A 1 175 ? -1.873 -6.004 -0.48 1 97.31 175 ASN A C 1
ATOM 1351 O O . ASN A 1 175 ? -2.748 -6.82 -0.191 1 97.31 175 ASN A O 1
ATOM 1355 N N . TYR A 1 176 ? -0.701 -6.047 0.089 1 97.69 176 TYR A N 1
ATOM 1356 C CA . TYR A 1 176 ? -0.323 -7.238 0.846 1 97.69 176 TYR A CA 1
ATOM 1357 C C . TYR A 1 176 ? -0.093 -6.898 2.314 1 97.69 176 TYR A C 1
ATOM 1359 O O . TYR A 1 176 ? -0.592 -7.59 3.203 1 97.69 176 TYR A O 1
ATOM 1367 N N . GLY A 1 177 ? 0.524 -5.773 2.557 1 97 177 GLY A N 1
ATOM 1368 C CA . GLY A 1 177 ? 0.692 -5.336 3.932 1 97 177 GLY A CA 1
ATOM 1369 C C . GLY A 1 177 ? -0.616 -5.246 4.695 1 97 177 GLY A C 1
ATOM 1370 O O . GLY A 1 177 ? -0.743 -5.797 5.789 1 97 177 GLY A O 1
ATOM 1371 N N . PRO A 1 178 ? -1.604 -4.645 4.137 1 96.81 178 PRO A N 1
ATOM 1372 C CA . PRO A 1 178 ? -2.893 -4.457 4.809 1 96.81 178 PRO A CA 1
ATOM 1373 C C . PRO A 1 178 ? -3.559 -5.777 5.188 1 96.81 178 PRO A C 1
ATOM 1375 O O . PRO A 1 178 ? -4.387 -5.82 6.098 1 96.81 178 PRO A O 1
ATOM 1378 N N . GLY A 1 179 ? -3.209 -6.859 4.535 1 97.12 179 GLY A N 1
ATOM 1379 C CA . GLY A 1 179 ? -3.842 -8.148 4.789 1 97.12 179 GLY A CA 1
ATOM 1380 C C . GLY A 1 179 ? -3.148 -8.945 5.871 1 97.12 179 GLY A C 1
ATOM 1381 O O . GLY A 1 179 ? -3.648 -9.992 6.297 1 97.12 179 GLY A O 1
ATOM 1382 N N . LEU A 1 180 ? -2.057 -8.461 6.406 1 98 180 LEU A N 1
ATOM 1383 C CA . LEU A 1 180 ? -1.221 -9.25 7.305 1 98 180 LEU A CA 1
ATOM 1384 C C . LEU A 1 180 ? -1.957 -9.555 8.602 1 98 180 LEU A C 1
ATOM 1386 O O . LEU A 1 180 ? -1.828 -10.648 9.148 1 98 180 LEU A O 1
ATOM 1390 N N . LYS A 1 181 ? -2.68 -8.578 9.133 1 97.88 181 LYS A N 1
ATOM 1391 C CA . LYS A 1 181 ? -3.377 -8.805 10.391 1 97.88 181 LYS A CA 1
ATOM 1392 C C . LYS A 1 181 ? -4.406 -9.922 10.25 1 97.88 181 LYS A C 1
ATOM 1394 O O . LYS A 1 181 ? -4.469 -10.828 11.094 1 97.88 181 LYS A O 1
ATOM 1399 N N . ALA A 1 182 ? -5.215 -9.852 9.219 1 97.88 182 ALA A N 1
ATOM 1400 C CA . ALA A 1 182 ? -6.203 -10.898 8.969 1 97.88 182 ALA A CA 1
ATOM 1401 C C . ALA A 1 182 ? -5.535 -12.266 8.828 1 97.88 182 ALA A C 1
ATOM 1403 O O . ALA A 1 182 ? -5.984 -13.25 9.414 1 97.88 182 ALA A O 1
ATOM 1404 N N . LEU A 1 183 ? -4.48 -12.312 8.078 1 98.12 183 LEU A N 1
ATOM 1405 C CA . LEU A 1 183 ? -3.758 -13.555 7.832 1 98.12 183 LEU A CA 1
ATOM 1406 C C . LEU A 1 183 ? -3.158 -14.094 9.125 1 98.12 183 LEU A C 1
ATOM 1408 O O . LEU A 1 183 ? -3.301 -15.281 9.438 1 98.12 183 LEU A O 1
ATOM 1412 N N . THR A 1 184 ? -2.502 -13.203 9.828 1 97.5 184 THR A N 1
ATOM 1413 C CA . THR A 1 184 ? -1.857 -13.594 11.078 1 97.5 184 THR A CA 1
ATOM 1414 C C . THR A 1 184 ? -2.883 -14.133 12.07 1 97.5 184 THR A C 1
ATOM 1416 O O . THR A 1 184 ? -2.645 -15.148 12.727 1 97.5 184 THR A O 1
ATOM 1419 N N . ARG A 1 185 ? -3.996 -13.484 12.211 1 97.56 185 ARG A N 1
ATOM 1420 C CA . ARG A 1 185 ? -5.066 -13.93 13.102 1 97.56 185 ARG A CA 1
ATOM 1421 C C . ARG A 1 185 ? -5.574 -15.312 12.695 1 97.56 185 ARG A C 1
ATOM 1423 O O . ARG A 1 185 ? -5.762 -16.188 13.539 1 97.56 185 ARG A O 1
ATOM 1430 N N . ALA A 1 186 ? -5.809 -15.523 11.422 1 97.81 186 ALA A N 1
ATOM 1431 C CA . ALA A 1 186 ? -6.277 -16.812 10.93 1 97.81 186 ALA A CA 1
ATOM 1432 C C . ALA A 1 186 ? -5.258 -17.906 11.211 1 97.81 186 ALA A C 1
ATOM 1434 O O . ALA A 1 186 ? -5.609 -18.984 11.695 1 97.81 186 ALA A O 1
ATOM 1435 N N . LYS A 1 187 ? -4.023 -17.641 10.914 1 97.56 187 LYS A N 1
ATOM 1436 C CA . LYS A 1 187 ? -2.967 -18.625 11.141 1 97.56 187 LYS A CA 1
ATOM 1437 C C . LYS A 1 187 ? -2.848 -18.984 12.617 1 97.56 187 LYS A C 1
ATOM 1439 O O . LYS A 1 187 ? -2.625 -20.141 12.969 1 97.56 187 LYS A O 1
ATOM 1444 N N . SER A 1 188 ? -2.994 -18 13.445 1 97.44 188 SER A N 1
ATOM 1445 C CA . SER A 1 188 ? -2.91 -18.234 14.883 1 97.44 188 SER A CA 1
ATOM 1446 C C . SER A 1 188 ? -4.047 -19.125 15.359 1 97.44 188 SER A C 1
ATOM 1448 O O . SER A 1 188 ? -3.971 -19.719 16.438 1 97.44 188 SER A O 1
ATOM 1450 N N . ARG A 1 189 ? -5.047 -19.281 14.602 1 97.19 189 ARG A N 1
ATOM 1451 C CA . ARG A 1 189 ? -6.195 -20.109 14.945 1 97.19 189 ARG A CA 1
ATOM 1452 C C . ARG A 1 189 ? -6.16 -21.438 14.188 1 97.19 189 ARG A C 1
ATOM 1454 O O . ARG A 1 189 ? -7.141 -22.172 14.188 1 97.19 189 ARG A O 1
ATOM 1461 N N . GLY A 1 190 ? -5.074 -21.656 13.43 1 97 190 GLY A N 1
ATOM 1462 C CA . GLY A 1 190 ? -4.859 -22.953 12.812 1 97 190 GLY A CA 1
ATOM 1463 C C . GLY A 1 190 ? -5.297 -23 11.359 1 97 190 GLY A C 1
ATOM 1464 O O . GLY A 1 190 ? -5.258 -24.062 10.727 1 97 190 GLY A O 1
ATOM 1465 N N . PHE A 1 191 ? -5.707 -21.938 10.82 1 97.75 191 PHE A N 1
ATOM 1466 C CA . PHE A 1 191 ? -6.098 -21.906 9.414 1 97.75 191 PHE A CA 1
ATOM 1467 C C . PHE A 1 191 ? -4.883 -21.688 8.523 1 97.75 191 PHE A C 1
ATOM 1469 O O . PHE A 1 191 ? -3.875 -21.125 8.961 1 97.75 191 PHE A O 1
ATOM 1476 N N . SER A 1 192 ? -4.992 -22.156 7.25 1 96.5 192 SER A N 1
ATOM 1477 C CA . SER A 1 192 ? -3.928 -21.953 6.27 1 96.5 192 SER A CA 1
ATOM 1478 C C . SER A 1 192 ? -3.9 -20.516 5.762 1 96.5 192 SER A C 1
ATOM 1480 O O . SER A 1 192 ? -2.83 -19.969 5.484 1 96.5 192 SER A O 1
ATOM 1482 N N . ASP A 1 193 ? -5.027 -19.938 5.586 1 97.69 193 ASP A N 1
ATOM 1483 C CA . ASP A 1 193 ? -5.176 -18.641 4.953 1 97.69 193 ASP A CA 1
ATOM 1484 C C . ASP A 1 193 ? -6.598 -18.109 5.129 1 97.69 193 ASP A C 1
ATOM 1486 O O . ASP A 1 193 ? -7.391 -18.672 5.887 1 97.69 193 ASP A O 1
ATOM 1490 N N . VAL A 1 194 ? -6.844 -16.984 4.449 1 97.88 194 VAL A N 1
ATOM 1491 C CA . VAL A 1 194 ? -8.141 -16.312 4.57 1 97.88 194 VAL A CA 1
ATOM 1492 C C . VAL A 1 194 ? -8.766 -16.156 3.189 1 97.88 194 VAL A C 1
ATOM 1494 O O . VAL A 1 194 ? -8.062 -15.867 2.213 1 97.88 194 VAL A O 1
ATOM 1497 N N . VAL A 1 195 ? -10.062 -16.359 3.115 1 98.31 195 VAL A N 1
ATOM 1498 C CA . VAL A 1 195 ? -10.852 -15.969 1.949 1 98.31 195 VAL A CA 1
ATOM 1499 C C . VAL A 1 195 ? -11.578 -14.656 2.227 1 98.31 195 VAL A C 1
ATOM 1501 O O . VAL A 1 195 ? -12.227 -14.5 3.262 1 98.31 195 VAL A O 1
ATOM 1504 N N . TYR A 1 196 ? -11.492 -13.773 1.301 1 97.81 196 TYR A N 1
ATOM 1505 C CA . TYR A 1 196 ? -12.109 -12.461 1.467 1 97.81 196 TYR A CA 1
ATOM 1506 C C . TYR A 1 196 ? -13.43 -12.383 0.703 1 97.81 196 TYR A C 1
ATOM 1508 O O . TYR A 1 196 ? -13.555 -12.953 -0.385 1 97.81 196 TYR A O 1
ATOM 1516 N N . LEU A 1 197 ? -14.312 -11.633 1.271 1 96.81 197 LEU A N 1
ATOM 1517 C CA . LEU A 1 197 ? -15.57 -11.289 0.619 1 96.81 197 LEU A CA 1
ATOM 1518 C C . LEU A 1 197 ? -15.5 -9.883 0.025 1 96.81 197 LEU A C 1
ATOM 1520 O O . LEU A 1 197 ? -14.609 -9.102 0.362 1 96.81 197 LEU A O 1
ATOM 1524 N N . ASP A 1 198 ? -16.422 -9.594 -0.895 1 94.56 198 ASP A N 1
ATOM 1525 C CA . ASP A 1 198 ? -16.5 -8.25 -1.46 1 94.56 198 ASP A CA 1
ATOM 1526 C C . ASP A 1 198 ? -16.75 -7.215 -0.37 1 94.56 198 ASP A C 1
ATOM 1528 O O . ASP A 1 198 ? -17.469 -7.484 0.595 1 94.56 198 ASP A O 1
ATOM 1532 N N . SER A 1 199 ? -16.281 -6.047 -0.585 1 91.38 199 SER A N 1
ATOM 1533 C CA . SER A 1 199 ? -16.25 -5.035 0.465 1 91.38 199 SER A CA 1
ATOM 1534 C C . SER A 1 199 ? -17.609 -4.355 0.616 1 91.38 199 SER A C 1
ATOM 1536 O O . SER A 1 199 ? -17.875 -3.721 1.636 1 91.38 199 SER A O 1
ATOM 1538 N N . VAL A 1 200 ? -18.438 -4.457 -0.33 1 90.38 200 VAL A N 1
ATOM 1539 C CA . VAL A 1 200 ? -19.672 -3.695 -0.33 1 90.38 200 VAL A CA 1
ATOM 1540 C C . VAL A 1 200 ? -20.797 -4.535 0.282 1 90.38 200 VAL A C 1
ATOM 1542 O O . VAL A 1 200 ? -21.438 -4.113 1.25 1 90.38 200 VAL A O 1
ATOM 1545 N N . ASN A 1 201 ? -20.953 -5.754 -0.241 1 92.06 201 ASN A N 1
ATOM 1546 C CA . ASN A 1 201 ? -22.094 -6.578 0.154 1 92.06 201 ASN A CA 1
ATOM 1547 C C . ASN A 1 201 ? -21.703 -7.59 1.229 1 92.06 201 ASN A C 1
ATOM 1549 O O . ASN A 1 201 ? -22.562 -8.102 1.947 1 92.06 201 ASN A O 1
ATOM 1553 N N . LYS A 1 202 ? -20.469 -7.973 1.279 1 93.69 202 LYS A N 1
ATOM 1554 C CA . LYS A 1 202 ? -19.969 -8.992 2.186 1 93.69 202 LYS A CA 1
ATOM 1555 C C . LYS A 1 202 ? -20.672 -10.328 1.958 1 93.69 202 LYS A C 1
ATOM 1557 O O . LYS A 1 202 ? -21.062 -11 2.914 1 93.69 202 LYS A O 1
ATOM 1562 N N . ARG A 1 203 ? -20.891 -10.617 0.68 1 95.69 203 ARG A N 1
ATOM 1563 C CA . ARG A 1 203 ? -21.641 -11.82 0.353 1 95.69 203 ARG A CA 1
ATOM 1564 C C . ARG A 1 203 ? -20.969 -12.617 -0.751 1 95.69 203 ARG A C 1
ATOM 1566 O O . ARG A 1 203 ? -21.25 -13.805 -0.936 1 95.69 203 ARG A O 1
ATOM 1573 N N . PHE A 1 204 ? -20.125 -11.984 -1.468 1 97.5 204 PHE A N 1
ATOM 1574 C CA . PHE A 1 204 ? -19.516 -12.617 -2.629 1 97.5 204 PHE A CA 1
ATOM 1575 C C . PHE A 1 204 ? -18.031 -12.844 -2.391 1 97.5 204 PHE A C 1
ATOM 1577 O O . PHE A 1 204 ? -17.328 -11.961 -1.887 1 97.5 204 PHE A O 1
ATOM 1584 N N . ILE A 1 205 ? -17.578 -14.055 -2.805 1 98.06 205 ILE A N 1
ATOM 1585 C CA . ILE A 1 205 ? -16.172 -14.367 -2.545 1 98.06 205 ILE A CA 1
ATOM 1586 C C . ILE A 1 205 ? -15.281 -13.648 -3.564 1 98.06 205 ILE A C 1
ATOM 1588 O O . ILE A 1 205 ? -15.672 -13.484 -4.723 1 98.06 205 ILE A O 1
ATOM 1592 N N . GLU A 1 206 ? -14.148 -13.172 -3.213 1 96.88 206 GLU A N 1
ATOM 1593 C CA . GLU A 1 206 ? -13.195 -12.523 -4.098 1 96.88 206 GLU A CA 1
ATOM 1594 C C . GLU A 1 206 ? -11.945 -13.375 -4.285 1 96.88 206 GLU A C 1
ATOM 1596 O O . GLU A 1 206 ? -11.805 -14.078 -5.289 1 96.88 206 GLU A O 1
ATOM 1601 N N . GLU A 1 207 ? -11.039 -13.398 -3.355 1 97.25 207 GLU A N 1
ATOM 1602 C CA . GLU A 1 207 ? -9.844 -14.227 -3.467 1 97.25 207 GLU A CA 1
ATOM 1603 C C . GLU A 1 207 ? -9.227 -14.5 -2.098 1 97.25 207 GLU A C 1
ATOM 1605 O O . GLU A 1 207 ? -9.75 -14.047 -1.076 1 97.25 207 GLU A O 1
ATOM 1610 N N . VAL A 1 208 ? -8.25 -15.359 -2.066 1 97.81 208 VAL A N 1
ATOM 1611 C CA . VAL A 1 208 ? -7.457 -15.68 -0.886 1 97.81 208 VAL A CA 1
ATOM 1612 C C . VAL A 1 208 ? -6.281 -14.711 -0.773 1 97.81 208 VAL A C 1
ATOM 1614 O O . VAL A 1 208 ? -5.996 -13.961 -1.707 1 97.81 208 VAL A O 1
ATOM 1617 N N . SER A 1 209 ? -5.617 -14.609 0.352 1 96.62 209 SER A N 1
ATOM 1618 C CA . SER A 1 209 ? -4.621 -13.578 0.618 1 96.62 209 SER A CA 1
ATOM 1619 C C . SER A 1 209 ? -3.623 -13.461 -0.531 1 96.62 209 SER A C 1
ATOM 1621 O O . SER A 1 209 ? -3.205 -12.359 -0.886 1 96.62 209 SER A O 1
ATOM 1623 N N . SER A 1 210 ? -3.23 -14.609 -1.154 1 92.94 210 SER A N 1
ATOM 1624 C CA . SER A 1 210 ? -2.203 -14.539 -2.188 1 92.94 210 SER A CA 1
ATOM 1625 C C . SER A 1 210 ? -2.537 -15.445 -3.365 1 92.94 210 SER A C 1
ATOM 1627 O O . SER A 1 210 ? -1.651 -15.82 -4.137 1 92.94 210 SER A O 1
ATOM 1629 N N . CYS A 1 211 ? -3.828 -15.852 -3.465 1 96.81 211 CYS A N 1
ATOM 1630 C CA . CYS A 1 211 ? -4.195 -16.781 -4.527 1 96.81 211 CYS A CA 1
ATOM 1631 C C . CYS A 1 211 ? -5.605 -16.5 -5.035 1 96.81 211 CYS A C 1
ATOM 1633 O O . CYS A 1 211 ? -6.438 -15.953 -4.301 1 96.81 211 CYS A O 1
ATOM 1635 N N . ASN A 1 212 ? -5.793 -16.906 -6.262 1 98.62 212 ASN A N 1
ATOM 1636 C CA . ASN A 1 212 ? -7.156 -16.969 -6.773 1 98.62 212 ASN A CA 1
ATOM 1637 C C . ASN A 1 212 ? -7.898 -18.203 -6.27 1 98.62 212 ASN A C 1
ATOM 1639 O O . ASN A 1 212 ? -7.281 -19.156 -5.801 1 98.62 212 ASN A O 1
ATOM 1643 N N . ILE A 1 213 ? -9.219 -18.172 -6.387 1 98.81 213 ILE A N 1
ATOM 1644 C CA . ILE A 1 213 ? -10.016 -19.266 -5.871 1 98.81 213 ILE A CA 1
ATOM 1645 C C . ILE A 1 213 ? -11.008 -19.734 -6.938 1 98.81 213 ILE A C 1
ATOM 1647 O O . ILE A 1 213 ? -11.539 -18.922 -7.695 1 98.81 213 ILE A O 1
ATOM 1651 N N . PHE A 1 214 ? -11.234 -21.016 -7.012 1 98.94 214 PHE A N 1
ATOM 1652 C CA . PHE A 1 214 ? -12.188 -21.672 -7.895 1 98.94 214 PHE A CA 1
ATOM 1653 C C . PHE A 1 214 ? -13.109 -22.594 -7.105 1 98.94 214 PHE A C 1
ATOM 1655 O O . PHE A 1 214 ? -12.68 -23.25 -6.152 1 98.94 214 PHE A O 1
ATOM 1662 N N . ILE A 1 215 ? -14.336 -22.672 -7.574 1 98.88 215 ILE A N 1
ATOM 1663 C CA . ILE A 1 215 ? -15.25 -23.688 -7.043 1 98.88 215 ILE A CA 1
ATOM 1664 C C . ILE A 1 215 ? -15.727 -24.594 -8.164 1 98.88 215 ILE A C 1
ATOM 1666 O O . ILE A 1 215 ? -15.828 -24.172 -9.32 1 98.88 215 ILE A O 1
ATOM 1670 N N . LEU A 1 216 ? -15.961 -25.828 -7.816 1 98.88 216 LEU A N 1
ATOM 1671 C CA . LEU A 1 216 ? -16.484 -26.828 -8.742 1 98.88 216 LEU A CA 1
ATOM 1672 C C . LEU A 1 216 ? -17.844 -27.344 -8.281 1 98.88 216 LEU A C 1
ATOM 1674 O O . LEU A 1 216 ? -18.016 -27.703 -7.117 1 98.88 216 LEU A O 1
ATOM 1678 N N . LYS A 1 217 ? -18.797 -27.297 -9.156 1 98.69 217 LYS A N 1
ATOM 1679 C CA . LYS A 1 217 ? -20.078 -27.969 -8.992 1 98.69 217 LYS A CA 1
ATOM 1680 C C . LYS A 1 217 ? -20.469 -28.734 -10.25 1 98.69 217 LYS A C 1
ATOM 1682 O O . LYS A 1 217 ? -20.766 -28.125 -11.281 1 98.69 217 LYS A O 1
ATOM 1687 N N . GLY A 1 218 ? -20.531 -30.031 -10.094 1 97.56 218 GLY A N 1
ATOM 1688 C CA . GLY A 1 218 ? -20.719 -30.828 -11.289 1 97.56 218 GLY A CA 1
ATOM 1689 C C . GLY A 1 218 ? -19.594 -30.672 -12.297 1 97.56 218 GLY A C 1
ATOM 1690 O O . GLY A 1 218 ? -18.422 -30.891 -11.977 1 97.56 218 GLY A O 1
ATOM 1691 N N . ASN A 1 219 ? -20.016 -30.219 -13.508 1 98.12 219 ASN A N 1
ATOM 1692 C CA . ASN A 1 219 ? -19.016 -30.031 -14.562 1 98.12 219 ASN A CA 1
ATOM 1693 C C . ASN A 1 219 ? -18.688 -28.562 -14.758 1 98.12 219 ASN A C 1
ATOM 1695 O O . ASN A 1 219 ? -18.016 -28.188 -15.727 1 98.12 219 ASN A O 1
ATOM 1699 N N . VAL A 1 220 ? -19.141 -27.75 -13.797 1 98.81 220 VAL A N 1
ATOM 1700 C CA . VAL A 1 220 ? -18.969 -26.312 -13.93 1 98.81 220 VAL A CA 1
ATOM 1701 C C . VAL A 1 220 ? -17.922 -25.812 -12.938 1 98.81 220 VAL A C 1
ATOM 1703 O O . VAL A 1 220 ? -18.031 -26.047 -11.734 1 98.81 220 VAL A O 1
ATOM 1706 N N . ILE A 1 221 ? -16.875 -25.25 -13.477 1 98.88 221 ILE A N 1
ATOM 1707 C CA . ILE A 1 221 ? -15.844 -24.578 -12.68 1 98.88 221 ILE A CA 1
ATOM 1708 C C . ILE A 1 221 ? -16.062 -23.078 -12.727 1 98.88 221 ILE A C 1
ATOM 1710 O O . ILE A 1 221 ? -16.078 -22.469 -13.805 1 98.88 221 ILE A O 1
ATOM 1714 N N . SER A 1 222 ? -16.25 -22.453 -11.555 1 98.88 222 SER A N 1
ATOM 1715 C CA . SER A 1 222 ? -16.469 -21.016 -11.492 1 98.88 222 SER A CA 1
ATOM 1716 C C . SER A 1 222 ? -15.375 -20.312 -10.695 1 98.88 222 SER A C 1
ATOM 1718 O O . SER A 1 222 ? -14.859 -20.875 -9.719 1 98.88 222 SER A O 1
ATOM 1720 N N . THR A 1 223 ? -14.984 -19.156 -11.133 1 98.88 223 THR A N 1
ATOM 1721 C CA . THR A 1 223 ? -14.047 -18.297 -10.422 1 98.88 223 THR A CA 1
ATOM 1722 C C . THR A 1 223 ? -14.5 -16.844 -10.469 1 98.88 223 THR A C 1
ATOM 1724 O O . THR A 1 223 ? -15.133 -16.422 -11.438 1 98.88 223 THR A O 1
ATOM 1727 N N . PRO A 1 224 ? -14.211 -16.078 -9.43 1 98.56 224 PRO A N 1
ATOM 1728 C CA . PRO A 1 224 ? -14.625 -14.672 -9.461 1 98.56 224 PRO A CA 1
ATOM 1729 C C . PRO A 1 224 ? -14.094 -13.922 -10.688 1 98.56 224 PRO A C 1
ATOM 1731 O O . PRO A 1 224 ? -12.93 -14.094 -11.062 1 98.56 224 PRO A O 1
ATOM 1734 N N . ALA A 1 225 ? -14.992 -13.117 -11.266 1 97.5 225 ALA A N 1
ATOM 1735 C CA . ALA A 1 225 ? -14.562 -12.297 -12.398 1 97.5 225 ALA A CA 1
ATOM 1736 C C . ALA A 1 225 ? -13.57 -11.227 -11.945 1 97.5 225 ALA A C 1
ATOM 1738 O O . ALA A 1 225 ? -13.734 -10.633 -10.883 1 97.5 225 ALA A O 1
ATOM 1739 N N . ALA A 1 226 ? -12.539 -10.992 -12.781 1 94.5 226 ALA A N 1
ATOM 1740 C CA . ALA A 1 226 ? -11.562 -9.945 -12.477 1 94.5 226 ALA A CA 1
ATOM 1741 C C . ALA A 1 226 ? -12.109 -8.57 -12.844 1 94.5 226 ALA A C 1
ATOM 1743 O O . ALA A 1 226 ? -12.156 -8.211 -14.023 1 94.5 226 ALA A O 1
ATOM 1744 N N . ASN A 1 227 ? -12.562 -7.777 -11.883 1 92.06 227 ASN A N 1
ATOM 1745 C CA . ASN A 1 227 ? -13.156 -6.473 -12.125 1 92.06 227 ASN A CA 1
ATOM 1746 C C . ASN A 1 227 ? -12.406 -5.363 -11.391 1 92.06 227 ASN A C 1
ATOM 1748 O O . ASN A 1 227 ? -12.984 -4.336 -11.039 1 92.06 227 ASN A O 1
ATOM 1752 N N . GLY A 1 228 ? -11.203 -5.723 -11.062 1 94.56 228 GLY A N 1
ATOM 1753 C CA . GLY A 1 228 ? -10.383 -4.695 -10.43 1 94.56 228 GLY A CA 1
ATOM 1754 C C . GLY A 1 228 ? -10.141 -4.949 -8.961 1 94.56 228 GLY A C 1
ATOM 1755 O O . GLY A 1 228 ? -9.258 -4.328 -8.359 1 94.56 228 GLY A O 1
ATOM 1756 N N . THR A 1 229 ? -10.852 -5.883 -8.312 1 95.44 229 THR A N 1
ATOM 1757 C CA . THR A 1 229 ? -10.695 -6.145 -6.883 1 95.44 229 THR A CA 1
ATOM 1758 C C . THR A 1 229 ? -9.906 -7.434 -6.656 1 95.44 229 THR A C 1
ATOM 1760 O O . THR A 1 229 ? -9.492 -7.723 -5.531 1 95.44 229 THR A O 1
ATOM 1763 N N . ILE A 1 230 ? -9.711 -8.227 -7.613 1 97.06 230 ILE A N 1
ATOM 1764 C CA . ILE A 1 230 ? -8.891 -9.43 -7.512 1 97.06 230 ILE A CA 1
ATOM 1765 C C . ILE A 1 230 ? -7.809 -9.414 -8.586 1 97.06 230 ILE A C 1
ATOM 1767 O O . ILE A 1 230 ? -7.957 -8.742 -9.617 1 97.06 230 ILE A O 1
ATOM 1771 N N . LEU A 1 231 ? -6.789 -10.086 -8.328 1 97.94 231 LEU A N 1
ATOM 1772 C CA . LEU A 1 231 ? -5.676 -10.148 -9.273 1 97.94 231 LEU A CA 1
ATOM 1773 C C . LEU A 1 231 ? -5.984 -11.117 -10.406 1 97.94 231 LEU A C 1
ATOM 1775 O O . LEU A 1 231 ? -6.457 -12.234 -10.164 1 97.94 231 LEU A O 1
ATOM 1779 N N . GLU A 1 232 ? -5.781 -10.648 -11.625 1 97.38 232 GLU A N 1
ATOM 1780 C CA . GLU A 1 232 ? -5.891 -11.547 -12.766 1 97.38 232 GLU A CA 1
ATOM 1781 C C . GLU A 1 232 ? -4.629 -12.391 -12.93 1 97.38 232 GLU A C 1
ATOM 1783 O O . GLU A 1 232 ? -3.793 -12.102 -13.789 1 97.38 232 GLU A O 1
ATOM 1788 N N . GLY A 1 233 ? -4.559 -13.484 -12.234 1 98.19 233 GLY A N 1
ATOM 1789 C CA . GLY A 1 233 ? -3.348 -14.289 -12.156 1 98.19 233 GLY A CA 1
ATOM 1790 C C . GLY A 1 233 ? -3.021 -15 -13.453 1 98.19 233 GLY A C 1
ATOM 1791 O O . GLY A 1 233 ? -3.922 -15.453 -14.164 1 98.19 233 GLY A O 1
ATOM 1792 N N . VAL A 1 234 ? -1.753 -15.156 -13.68 1 98.5 234 VAL A N 1
ATOM 1793 C CA . VAL A 1 234 ? -1.292 -15.883 -14.859 1 98.5 234 VAL A CA 1
ATOM 1794 C C . VAL A 1 234 ? -1.636 -17.359 -14.711 1 98.5 234 VAL A C 1
ATOM 1796 O O . VAL A 1 234 ? -2.1 -18 -15.664 1 98.5 234 VAL A O 1
ATOM 1799 N N . THR A 1 235 ? -1.396 -17.922 -13.516 1 98.5 235 THR A N 1
ATOM 1800 C CA . THR A 1 235 ? -1.781 -19.297 -13.258 1 98.5 235 THR A CA 1
ATOM 1801 C C . THR A 1 235 ? -3.289 -19.484 -13.406 1 98.5 235 THR A C 1
ATOM 1803 O O . THR A 1 235 ? -3.748 -20.453 -13.992 1 98.5 235 THR A O 1
ATOM 1806 N N . ARG A 1 236 ? -4.039 -18.562 -12.852 1 98.62 236 ARG A N 1
ATOM 1807 C CA . ARG A 1 236 ? -5.492 -18.562 -12.992 1 98.62 236 ARG A CA 1
ATOM 1808 C C . ARG A 1 236 ? -5.895 -18.656 -14.461 1 98.62 236 ARG A C 1
ATOM 1810 O O . ARG A 1 236 ? -6.711 -19.5 -14.836 1 98.62 236 ARG A O 1
ATOM 1817 N N . LYS A 1 237 ? -5.332 -17.797 -15.281 1 98.31 237 LYS A N 1
ATOM 1818 C CA . LYS A 1 237 ? -5.605 -17.766 -16.719 1 98.31 237 LYS A CA 1
ATOM 1819 C C . LYS A 1 237 ? -5.273 -19.094 -17.359 1 98.31 237 LYS A C 1
ATOM 1821 O O . LYS A 1 237 ? -6.031 -19.594 -18.203 1 98.31 237 LYS A O 1
ATOM 1826 N N . SER A 1 238 ? -4.207 -19.641 -17.016 1 98.69 238 SER A N 1
ATOM 1827 C CA . SER A 1 238 ? -3.75 -20.906 -17.594 1 98.69 238 SER A CA 1
ATOM 1828 C C . SER A 1 238 ? -4.68 -22.062 -17.203 1 98.69 238 SER A C 1
ATOM 1830 O O . SER A 1 238 ? -5.008 -22.906 -18.031 1 98.69 238 SER A O 1
ATOM 1832 N N . ILE A 1 239 ? -5.109 -22.078 -15.992 1 98.69 239 ILE A N 1
ATOM 1833 C CA . ILE A 1 239 ? -5.977 -23.141 -15.484 1 98.69 239 ILE A CA 1
ATOM 1834 C C . ILE A 1 239 ? -7.34 -23.062 -16.172 1 98.69 239 ILE A C 1
ATOM 1836 O O . ILE A 1 239 ? -7.949 -24.094 -16.469 1 98.69 239 ILE A O 1
ATOM 1840 N N . ILE A 1 240 ? -7.836 -21.844 -16.359 1 98.81 240 ILE A N 1
ATOM 1841 C CA . ILE A 1 240 ? -9.078 -21.672 -17.109 1 98.81 240 ILE A CA 1
ATOM 1842 C C . ILE A 1 240 ? -8.961 -22.328 -18.484 1 98.81 240 ILE A C 1
ATOM 1844 O O . ILE A 1 240 ? -9.836 -23.094 -18.891 1 98.81 240 ILE A O 1
ATOM 1848 N N . ASP A 1 241 ? -7.875 -22.094 -19.172 1 98.5 241 ASP A N 1
ATOM 1849 C CA . ASP A 1 241 ? -7.645 -22.656 -20.5 1 98.5 241 ASP A CA 1
ATOM 1850 C C . ASP A 1 241 ? -7.535 -24.188 -20.453 1 98.5 241 ASP A C 1
ATOM 1852 O O . ASP A 1 241 ? -8.133 -24.891 -21.266 1 98.5 241 ASP A O 1
ATOM 1856 N N . ILE A 1 242 ? -6.766 -24.672 -19.5 1 98.5 242 ILE A N 1
ATOM 1857 C CA . ILE A 1 242 ? -6.574 -26.109 -19.359 1 98.5 242 ILE A CA 1
ATOM 1858 C C . ILE A 1 242 ? -7.914 -26.781 -19.047 1 98.5 242 ILE A C 1
ATOM 1860 O O . ILE A 1 242 ? -8.25 -27.812 -19.641 1 98.5 242 ILE A O 1
ATOM 1864 N N . ALA A 1 243 ? -8.656 -26.203 -18.125 1 98.81 243 ALA A N 1
ATOM 1865 C CA . ALA A 1 243 ? -9.945 -26.781 -17.734 1 98.81 243 ALA A CA 1
ATOM 1866 C C . ALA A 1 243 ? -10.906 -26.84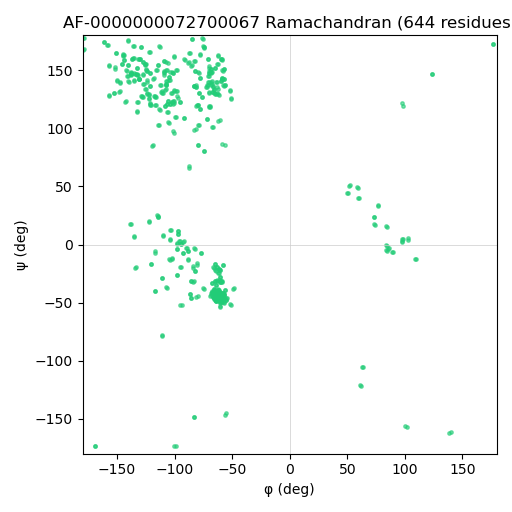4 -18.906 1 98.81 243 ALA A C 1
ATOM 1868 O O . ALA A 1 243 ? -11.578 -27.859 -19.109 1 98.81 243 ALA A O 1
ATOM 1869 N N . ARG A 1 244 ? -11 -25.781 -19.656 1 98.56 244 ARG A N 1
ATOM 1870 C CA . ARG A 1 244 ? -11.828 -25.797 -20.859 1 98.56 244 ARG A CA 1
ATOM 1871 C C . ARG A 1 244 ? -11.383 -26.891 -21.828 1 98.56 244 ARG A C 1
ATOM 1873 O O . ARG A 1 244 ? -12.219 -27.578 -22.406 1 98.56 244 ARG A O 1
ATOM 1880 N N . GLY A 1 245 ? -10.125 -27.016 -22 1 97.56 245 GLY A N 1
ATOM 1881 C CA . GLY A 1 245 ? -9.578 -28.062 -22.844 1 97.56 245 GLY A CA 1
ATOM 1882 C C . GLY A 1 245 ? -9.938 -29.469 -22.375 1 97.56 245 GLY A C 1
ATOM 1883 O O . GLY A 1 245 ? -10.047 -30.391 -23.188 1 97.56 245 GLY A O 1
ATOM 1884 N N . HIS A 1 246 ? -10.086 -29.625 -21.094 1 97.69 246 HIS A N 1
ATOM 1885 C CA . HIS A 1 246 ? -10.445 -30.922 -20.516 1 97.69 246 HIS A CA 1
ATOM 1886 C C . HIS A 1 246 ? -11.953 -31.156 -20.578 1 97.69 246 HIS A C 1
ATOM 1888 O O . HIS A 1 246 ? -12.453 -32.188 -20.109 1 97.69 246 HIS A O 1
ATOM 1894 N N . GLY A 1 247 ? -12.695 -30.156 -21.062 1 98.25 247 GLY A N 1
ATOM 1895 C CA . GLY A 1 247 ? -14.117 -30.344 -21.312 1 98.25 247 GLY A CA 1
ATOM 1896 C C . GLY A 1 247 ? -15 -29.734 -20.25 1 98.25 247 GLY A C 1
ATOM 1897 O O . GLY A 1 247 ? -16.219 -29.875 -20.281 1 98.25 247 GLY A O 1
ATOM 1898 N N . TYR A 1 248 ? -14.445 -29.031 -19.312 1 98.75 248 TYR A N 1
ATOM 1899 C CA . TYR A 1 248 ? -15.242 -28.375 -18.297 1 98.75 248 TYR A CA 1
ATOM 1900 C C . TYR A 1 248 ? -15.844 -27.078 -18.812 1 98.75 248 TYR A C 1
ATOM 1902 O O . TYR A 1 248 ? -15.242 -26.406 -19.656 1 98.75 248 TYR A O 1
ATOM 1910 N N . GLN A 1 249 ? -17.016 -26.766 -18.297 1 98.75 249 GLN A N 1
ATOM 1911 C CA . GLN A 1 249 ? -17.531 -25.406 -18.453 1 98.75 249 GLN A CA 1
ATOM 1912 C C . GLN A 1 249 ? -16.922 -24.469 -17.422 1 98.75 249 GLN A C 1
ATOM 1914 O O . GLN A 1 249 ? -17.016 -24.719 -16.219 1 98.75 249 GLN A O 1
ATOM 1919 N N . VAL A 1 250 ? -16.234 -23.484 -17.906 1 98.88 250 VAL A N 1
ATOM 1920 C CA . VAL A 1 250 ? -15.578 -22.562 -16.969 1 98.88 250 VAL A CA 1
ATOM 1921 C C . VAL A 1 250 ? -16.266 -21.203 -17.031 1 98.88 250 VAL A C 1
ATOM 1923 O O . VAL A 1 250 ? -16.469 -20.641 -18.125 1 98.88 250 VAL A O 1
ATOM 1926 N N . GLU A 1 251 ? -16.609 -20.609 -15.852 1 98.81 251 GLU A N 1
ATOM 1927 C CA . GLU A 1 251 ? -17.281 -19.328 -15.766 1 98.81 251 GLU A CA 1
ATOM 1928 C C . GLU A 1 251 ? -16.5 -18.344 -14.906 1 98.81 251 GLU A C 1
ATOM 1930 O O . GLU A 1 251 ? -16.047 -18.688 -13.812 1 98.81 251 GLU A O 1
ATOM 1935 N N . GLU A 1 252 ? -16.297 -17.188 -15.445 1 98.69 252 GLU A N 1
ATOM 1936 C CA . GLU A 1 252 ? -15.852 -16.047 -14.656 1 98.69 252 GLU A CA 1
ATOM 1937 C C . GLU A 1 252 ? -17.016 -15.133 -14.289 1 98.69 252 GLU A C 1
ATOM 1939 O O . GLU A 1 252 ? -17.547 -14.422 -15.148 1 98.69 252 GLU A O 1
ATOM 1944 N N . ARG A 1 253 ? -17.375 -15.133 -13.023 1 98.38 253 ARG A N 1
ATOM 1945 C CA . ARG A 1 253 ? -18.578 -14.43 -12.609 1 98.38 253 ARG A CA 1
ATOM 1946 C C . ARG A 1 253 ? -18.562 -14.164 -11.109 1 98.38 253 ARG A C 1
ATOM 1948 O O . ARG A 1 253 ? -17.656 -14.594 -10.398 1 98.38 253 ARG A O 1
ATOM 1955 N N . VAL A 1 254 ? -19.562 -13.422 -10.68 1 98.12 254 VAL A N 1
ATOM 1956 C CA . VAL A 1 254 ? -19.781 -13.234 -9.25 1 98.12 254 VAL A CA 1
ATOM 1957 C C . VAL A 1 254 ? -20.188 -14.562 -8.609 1 98.12 254 VAL A C 1
ATOM 1959 O O . VAL A 1 254 ? -21.047 -15.273 -9.156 1 98.12 254 VAL A O 1
ATOM 1962 N N . ILE A 1 255 ? -19.547 -14.922 -7.508 1 98.62 255 ILE A N 1
ATOM 1963 C CA . ILE A 1 255 ? -19.828 -16.156 -6.797 1 98.62 255 ILE A CA 1
ATOM 1964 C C . ILE A 1 255 ? -20.219 -15.852 -5.355 1 98.62 255 ILE A C 1
ATOM 1966 O O . ILE A 1 255 ? -19.469 -15.211 -4.625 1 98.62 255 ILE A O 1
ATOM 1970 N N . SER A 1 256 ? -21.359 -16.344 -4.945 1 98.38 256 SER A N 1
ATOM 1971 C CA . SER A 1 256 ? -21.812 -16.094 -3.58 1 98.38 256 SER A CA 1
ATOM 1972 C C . SER A 1 256 ? -21.172 -17.078 -2.602 1 98.38 256 SER A C 1
ATOM 1974 O O . SER A 1 256 ? -20.766 -18.172 -2.99 1 98.38 256 SER A O 1
ATOM 1976 N N . LEU A 1 257 ? -21.156 -16.656 -1.353 1 97.69 257 LEU A N 1
ATOM 1977 C CA . LEU A 1 257 ? -20.688 -17.531 -0.281 1 97.69 257 LEU A CA 1
ATOM 1978 C C . LEU A 1 257 ? -21.531 -18.812 -0.217 1 97.69 257 LEU A C 1
ATOM 1980 O O . LEU A 1 257 ? -21.016 -19.875 0.098 1 97.69 257 LEU A O 1
ATOM 1984 N N . ILE A 1 258 ? -22.781 -18.719 -0.542 1 97.56 258 ILE A N 1
ATOM 1985 C CA . ILE A 1 258 ? -23.672 -19.859 -0.534 1 97.56 258 ILE A CA 1
ATOM 1986 C C . ILE A 1 258 ? -23.219 -20.875 -1.589 1 97.56 258 ILE A C 1
ATOM 1988 O O . ILE A 1 258 ? -23.234 -22.094 -1.347 1 97.56 258 ILE A O 1
ATOM 1992 N N . GLU A 1 259 ? -22.875 -20.406 -2.723 1 98.38 259 GLU A N 1
ATOM 1993 C CA . GLU A 1 259 ? -22.375 -21.281 -3.773 1 98.38 259 GLU A CA 1
ATOM 1994 C C . GLU A 1 259 ? -21.078 -21.969 -3.342 1 98.38 259 GLU A C 1
ATOM 1996 O O . GLU A 1 259 ? -20.859 -23.141 -3.656 1 98.38 259 GLU A O 1
ATOM 2001 N N . LEU A 1 260 ? -20.25 -21.234 -2.668 1 98.38 260 LEU A N 1
ATOM 2002 C CA . LEU A 1 260 ? -19.016 -21.828 -2.145 1 98.38 260 LEU A CA 1
ATOM 2003 C C . LEU A 1 260 ? -19.328 -22.969 -1.183 1 98.38 260 LEU A C 1
ATOM 2005 O O . LEU A 1 260 ? -18.719 -24.031 -1.254 1 98.38 260 LEU A O 1
ATOM 2009 N N . ILE A 1 261 ? -20.297 -22.734 -0.345 1 97.38 261 ILE A N 1
ATOM 2010 C CA . ILE A 1 261 ? -20.672 -23.703 0.669 1 97.38 261 ILE A CA 1
ATOM 2011 C C . ILE A 1 261 ? -21.188 -24.984 -0.006 1 97.38 261 ILE A C 1
ATOM 2013 O O . ILE A 1 261 ? -20.922 -26.094 0.466 1 97.38 261 ILE A O 1
ATOM 2017 N N . ASP A 1 262 ? -21.75 -24.828 -1.119 1 98 262 ASP A N 1
ATOM 2018 C CA . ASP A 1 262 ? -22.422 -25.938 -1.791 1 98 262 ASP A CA 1
ATOM 2019 C C . ASP A 1 262 ? -21.484 -26.578 -2.824 1 98 262 ASP A C 1
ATOM 2021 O O . ASP A 1 262 ? -21.906 -27.484 -3.557 1 98 262 ASP A O 1
ATOM 2025 N N . ALA A 1 263 ? -20.297 -26.188 -2.959 1 98.69 263 ALA A N 1
ATOM 2026 C CA . ALA A 1 263 ? -19.375 -26.656 -3.982 1 98.69 263 ALA A CA 1
ATOM 2027 C C . ALA A 1 263 ? -18.953 -28.094 -3.713 1 98.69 263 ALA A C 1
ATOM 2029 O O . ALA A 1 263 ? -18.922 -28.547 -2.561 1 98.69 263 ALA A O 1
ATOM 2030 N N . ASP A 1 264 ? -18.578 -28.828 -4.773 1 98.56 264 ASP A N 1
ATOM 2031 C CA . ASP A 1 264 ? -18.031 -30.172 -4.656 1 98.56 264 ASP A CA 1
ATOM 2032 C C . ASP A 1 264 ? -16.547 -30.125 -4.312 1 98.56 264 ASP A C 1
ATOM 2034 O O . ASP A 1 264 ? -16.062 -30.922 -3.508 1 98.56 264 ASP A O 1
ATOM 2038 N N . GLU A 1 265 ? -15.852 -29.312 -4.973 1 98.62 265 GLU A N 1
ATOM 2039 C CA . GLU A 1 265 ? -14.43 -29.062 -4.777 1 98.62 265 GLU A CA 1
ATOM 2040 C C . GLU A 1 265 ? -14.133 -27.562 -4.777 1 98.62 265 GLU A C 1
ATOM 2042 O O . GLU A 1 265 ? -14.859 -26.781 -5.402 1 98.62 265 GLU A O 1
ATOM 2047 N N . ILE A 1 266 ? -13.172 -27.203 -4.012 1 98.81 266 ILE A N 1
ATOM 2048 C CA . ILE A 1 266 ? -12.586 -25.859 -4.07 1 98.81 266 ILE A CA 1
ATOM 2049 C C . ILE A 1 266 ? -11.078 -25.969 -4.238 1 98.81 266 ILE A C 1
ATOM 2051 O O . ILE A 1 266 ? -10.438 -26.844 -3.648 1 98.81 266 ILE A O 1
ATOM 2055 N N . PHE A 1 267 ? -10.523 -25.141 -5.09 1 98.5 267 PHE A N 1
ATOM 2056 C CA . PHE A 1 267 ? -9.07 -25.078 -5.176 1 98.5 267 PHE A CA 1
ATOM 2057 C C . PHE A 1 267 ? -8.602 -23.656 -5.438 1 98.5 267 PHE A C 1
ATOM 2059 O O . PHE A 1 267 ? -9.383 -22.812 -5.883 1 98.5 267 PHE A O 1
ATOM 2066 N N . CYS A 1 268 ? -7.371 -23.391 -5.121 1 98.12 268 CYS A N 1
ATOM 2067 C CA . CYS A 1 268 ? -6.734 -22.094 -5.316 1 98.12 268 CYS A CA 1
ATOM 2068 C C . CYS A 1 268 ? -5.609 -22.188 -6.34 1 98.12 268 CYS A C 1
ATOM 2070 O O . CYS A 1 268 ? -5.066 -23.266 -6.57 1 98.12 268 CYS A O 1
ATOM 2072 N N . THR A 1 269 ? -5.336 -21.062 -6.973 1 98.38 269 THR A N 1
ATOM 2073 C CA . THR A 1 269 ? -4.254 -21.031 -7.953 1 98.38 269 THR A CA 1
ATOM 2074 C C . THR A 1 269 ? -3.354 -19.828 -7.742 1 98.38 269 THR A C 1
ATOM 2076 O O . THR A 1 269 ? -3.828 -18.75 -7.379 1 98.38 269 THR A O 1
ATOM 2079 N N . GLY A 1 270 ? -2.104 -19.969 -8 1 97.31 270 GLY A N 1
ATOM 2080 C CA . GLY A 1 270 ? -1.069 -18.938 -7.941 1 97.31 270 GLY A CA 1
ATOM 2081 C C . GLY A 1 270 ? 0.3 -19.453 -8.344 1 97.31 270 GLY A C 1
ATOM 2082 O O . GLY A 1 270 ? 0.518 -20.672 -8.414 1 97.31 270 GLY A O 1
ATOM 2083 N N . THR A 1 271 ? 1.199 -18.562 -8.539 1 96.56 271 THR A N 1
ATOM 2084 C CA . THR A 1 271 ? 2.541 -18.938 -8.977 1 96.56 271 THR A CA 1
ATOM 2085 C C . THR A 1 271 ? 3.221 -19.812 -7.926 1 96.56 271 THR A C 1
ATOM 2087 O O . THR A 1 271 ? 3.836 -20.828 -8.266 1 96.56 271 THR A O 1
ATOM 2090 N N . ALA A 1 272 ? 3.078 -19.484 -6.684 1 91.56 272 ALA A N 1
ATOM 2091 C CA . ALA A 1 272 ? 3.746 -20.219 -5.613 1 91.56 272 ALA A CA 1
ATOM 2092 C C . ALA A 1 272 ? 3.166 -21.625 -5.469 1 91.56 272 ALA A C 1
ATOM 2094 O O . ALA A 1 272 ? 3.906 -22.609 -5.457 1 91.56 272 ALA A O 1
ATOM 2095 N N . VAL A 1 273 ? 1.855 -21.734 -5.559 1 90.75 273 VAL A N 1
ATOM 2096 C CA . VAL A 1 273 ? 1.212 -22.984 -5.164 1 90.75 273 VAL A CA 1
ATOM 2097 C C . VAL A 1 273 ? 0.832 -23.797 -6.406 1 90.75 273 VAL A C 1
ATOM 2099 O O . VAL A 1 273 ? 0.535 -24.984 -6.312 1 90.75 273 VAL A O 1
ATOM 2102 N N . GLY A 1 274 ? 0.89 -23.188 -7.559 1 94.88 274 GLY A N 1
ATOM 2103 C CA . GLY A 1 274 ? 0.265 -23.844 -8.695 1 94.88 274 GLY A CA 1
ATOM 2104 C C . GLY A 1 274 ? -1.236 -24 -8.539 1 94.88 274 GLY A C 1
ATOM 2105 O O . GLY A 1 274 ? -1.986 -23.031 -8.664 1 94.88 274 GLY A O 1
ATOM 2106 N N . VAL A 1 275 ? -1.645 -25.25 -8.25 1 97 275 VAL A N 1
ATOM 2107 C CA . VAL A 1 275 ? -3.021 -25.562 -7.887 1 97 275 VAL A CA 1
ATOM 2108 C C . VAL A 1 275 ? -3.055 -26.219 -6.504 1 97 275 VAL A C 1
ATOM 2110 O O . VAL A 1 275 ? -2.432 -27.25 -6.285 1 97 275 VAL A O 1
ATOM 2113 N N . ALA A 1 276 ? -3.756 -25.562 -5.613 1 96.38 276 ALA A N 1
ATOM 2114 C CA . ALA A 1 276 ? -3.846 -26.078 -4.246 1 96.38 276 ALA A CA 1
ATOM 2115 C C . ALA A 1 276 ? -5.281 -26.453 -3.893 1 96.38 276 ALA A C 1
ATOM 2117 O O . ALA A 1 276 ? -6.168 -25.594 -3.877 1 96.38 276 ALA A O 1
ATOM 2118 N N . PRO A 1 277 ? -5.512 -27.719 -3.561 1 97.38 277 PRO A N 1
ATOM 2119 C CA . PRO A 1 277 ? -6.863 -28.078 -3.121 1 97.38 277 PRO A CA 1
ATOM 2120 C C . PRO A 1 277 ? -7.23 -27.453 -1.776 1 97.38 277 PRO A C 1
ATOM 2122 O O . PRO A 1 277 ? -6.359 -27.234 -0.936 1 97.38 277 PRO A O 1
ATOM 2125 N N . VAL A 1 278 ? -8.484 -27.188 -1.646 1 97.94 278 VAL A N 1
ATOM 2126 C CA . VAL A 1 278 ? -9.008 -26.703 -0.376 1 97.94 278 VAL A CA 1
ATOM 2127 C C . VAL A 1 278 ? -9.812 -27.797 0.315 1 97.94 278 VAL A C 1
ATOM 2129 O O . VAL A 1 278 ? -10.789 -28.297 -0.239 1 97.94 278 VAL A O 1
ATOM 2132 N N . GLY A 1 279 ? -9.336 -28.109 1.511 1 98 279 GLY A N 1
ATOM 2133 C CA . GLY A 1 279 ? -9.992 -29.172 2.244 1 98 279 GLY A CA 1
ATOM 2134 C C . GLY A 1 279 ? -11.18 -28.688 3.055 1 98 279 GLY A C 1
ATOM 2135 O O . GLY A 1 279 ? -12.125 -29.453 3.301 1 98 279 GLY A O 1
ATOM 2136 N N . SER A 1 280 ? -11.062 -27.453 3.498 1 98.44 280 SER A N 1
ATOM 2137 C CA . SER A 1 280 ? -12.18 -26.938 4.285 1 98.44 280 SER A CA 1
ATOM 2138 C C . SER A 1 280 ? -12.211 -25.422 4.262 1 98.44 280 SER A C 1
ATOM 2140 O O . SER A 1 280 ? -11.188 -24.766 4.039 1 98.44 280 SER A O 1
ATOM 2142 N N . VAL A 1 281 ? -13.414 -24.906 4.469 1 98.62 281 VAL A N 1
ATOM 2143 C CA . VAL A 1 281 ? -13.656 -23.484 4.707 1 98.62 281 VAL A CA 1
ATOM 2144 C C . VAL A 1 281 ? -14.508 -23.312 5.961 1 98.62 281 VAL A C 1
ATOM 2146 O O . VAL A 1 281 ? -15.516 -24 6.141 1 98.62 281 VAL A O 1
ATOM 2149 N N . THR A 1 282 ? -14.023 -22.469 6.855 1 98.56 282 THR A N 1
ATOM 2150 C CA . THR A 1 282 ? -14.773 -22.172 8.07 1 98.56 282 THR A CA 1
ATOM 2151 C C . THR A 1 282 ? -15.406 -20.781 7.996 1 98.56 282 THR A C 1
ATOM 2153 O O . THR A 1 282 ? -14.719 -19.797 7.742 1 98.56 282 THR A O 1
ATOM 2156 N N . TYR A 1 283 ? -16.703 -20.75 8.164 1 97.5 283 TYR A N 1
ATOM 2157 C CA . TYR A 1 283 ? -17.484 -19.516 8.148 1 97.5 283 TYR A CA 1
ATOM 2158 C C . TYR A 1 283 ? -18.438 -19.469 9.344 1 97.5 283 TYR A C 1
ATOM 2160 O O . TYR A 1 283 ? -19.234 -20.375 9.547 1 97.5 283 TYR A O 1
ATOM 2168 N N . LYS A 1 284 ? -18.312 -18.406 10.156 1 95.38 284 LYS A N 1
ATOM 2169 C CA . LYS A 1 284 ? -19.141 -18.203 11.336 1 95.38 284 LYS A CA 1
ATOM 2170 C C . LYS A 1 284 ? -19.188 -19.453 12.203 1 95.38 284 LYS A C 1
ATOM 2172 O O . LYS A 1 284 ? -20.25 -19.906 12.602 1 95.38 284 LYS A O 1
ATOM 2177 N N . GLY A 1 285 ? -18.062 -19.984 12.359 1 94.69 285 GLY A N 1
ATOM 2178 C CA . GLY A 1 285 ? -17.891 -21.094 13.273 1 94.69 285 GLY A CA 1
ATOM 2179 C C . GLY A 1 285 ? -18.234 -22.438 12.664 1 94.69 285 GLY A C 1
ATOM 2180 O O . GLY A 1 285 ? -18.047 -23.484 13.281 1 94.69 285 GLY A O 1
ATOM 2181 N N . GLN A 1 286 ? -18.719 -22.484 11.5 1 97.38 286 GLN A N 1
ATOM 2182 C CA . GLN A 1 286 ? -19.078 -23.734 10.828 1 97.38 286 GLN A CA 1
ATOM 2183 C C . GLN A 1 286 ? -18 -24.156 9.82 1 97.38 286 GLN A C 1
ATOM 2185 O O . GLN A 1 286 ? -17.703 -23.406 8.891 1 97.38 286 GLN A O 1
ATOM 2190 N N . ARG A 1 287 ? -17.516 -25.344 10.016 1 98.25 287 ARG A N 1
ATOM 2191 C CA . ARG A 1 287 ? -16.5 -25.875 9.125 1 98.25 287 ARG A CA 1
ATOM 2192 C C . ARG A 1 287 ? -17.141 -26.734 8.031 1 98.25 287 ARG A C 1
ATOM 2194 O O . ARG A 1 287 ? -17.859 -27.703 8.328 1 98.25 287 ARG A O 1
ATOM 2201 N N . ILE A 1 288 ? -16.938 -26.438 6.812 1 98.44 288 ILE A N 1
ATOM 2202 C CA . ILE A 1 288 ? -17.438 -27.172 5.652 1 98.44 288 ILE A CA 1
ATOM 2203 C C . ILE A 1 288 ? -16.281 -27.922 4.984 1 98.44 288 ILE A C 1
ATOM 2205 O O . ILE A 1 288 ? -15.219 -27.359 4.746 1 98.44 288 ILE A O 1
ATOM 2209 N N . LEU A 1 289 ? -16.5 -29.141 4.598 1 98.19 289 LEU A N 1
ATOM 2210 C CA . LEU A 1 289 ? -15.461 -30 4.035 1 98.19 289 LEU A CA 1
ATOM 2211 C C . LEU A 1 289 ? -15.664 -30.172 2.533 1 98.19 289 LEU A C 1
ATOM 2213 O O . LEU A 1 289 ? -16.797 -30.219 2.055 1 98.19 289 LEU A O 1
ATOM 2217 N N . TYR A 1 290 ? -14.57 -30.359 1.839 1 98.25 290 TYR A N 1
ATOM 2218 C CA . TYR A 1 290 ? -14.602 -30.562 0.395 1 98.25 290 TYR A CA 1
ATOM 2219 C C . TYR A 1 290 ? -13.758 -31.766 -0.002 1 98.25 290 TYR A C 1
ATOM 2221 O O . TYR A 1 290 ? -12.875 -32.188 0.746 1 98.25 290 TYR A O 1
ATOM 2229 N N . LYS A 1 291 ? -14.102 -32.219 -1.198 1 96.44 291 LYS A N 1
ATOM 2230 C CA . LYS A 1 291 ? -13.359 -33.375 -1.723 1 96.44 291 LYS A CA 1
ATOM 2231 C C . LYS A 1 291 ? -11.93 -32.969 -2.082 1 96.44 291 LYS A C 1
ATOM 2233 O O . LYS A 1 291 ? -11.703 -31.953 -2.725 1 96.44 291 LYS A O 1
ATOM 2238 N N . THR A 1 292 ? -10.961 -33.75 -1.607 1 95.44 292 THR A N 1
ATOM 2239 C CA . THR A 1 292 ? -9.555 -33.594 -1.96 1 95.44 292 THR A CA 1
ATOM 2240 C C . THR A 1 292 ? -8.914 -34.969 -2.262 1 95.44 292 THR A C 1
ATOM 2242 O O . THR A 1 292 ? -9.539 -36 -2.055 1 95.44 292 THR A O 1
ATOM 2245 N N . GLY A 1 293 ? -7.703 -34.938 -2.768 1 90.62 293 GLY A N 1
ATOM 2246 C CA . GLY A 1 293 ? -6.992 -36.188 -2.986 1 90.62 293 GLY A CA 1
ATOM 2247 C C . GLY A 1 293 ? -7.012 -36.625 -4.434 1 90.62 293 GLY A C 1
ATOM 2248 O O . GLY A 1 293 ? -7.277 -35.844 -5.336 1 90.62 293 GLY A O 1
ATOM 2249 N N . PRO A 1 294 ? -6.824 -37.938 -4.598 1 91.25 294 PRO A N 1
ATOM 2250 C CA . PRO A 1 294 ? -6.758 -38.469 -5.961 1 91.25 294 PRO A CA 1
ATOM 2251 C C . PRO A 1 294 ? -8.109 -38.438 -6.676 1 91.25 294 PRO A C 1
ATOM 2253 O O . PRO A 1 294 ? -9.156 -38.562 -6.039 1 91.25 294 PRO A O 1
ATOM 2256 N N . HIS A 1 295 ? -8.086 -38.281 -7.93 1 93.38 295 HIS A N 1
ATOM 2257 C CA . HIS A 1 295 ? -9.242 -38.312 -8.82 1 93.38 295 HIS A CA 1
ATOM 2258 C C . HIS A 1 295 ? -10.102 -37.062 -8.68 1 93.38 295 HIS A C 1
ATOM 2260 O O . HIS A 1 295 ? -11.297 -37.094 -8.961 1 93.38 295 HIS A O 1
ATOM 2266 N N . THR A 1 296 ? -9.516 -36.094 -8.117 1 96.69 296 THR A N 1
ATOM 2267 C CA . THR A 1 296 ? -10.203 -34.781 -8.086 1 96.69 296 THR A CA 1
ATOM 2268 C C . THR A 1 296 ? -9.828 -33.938 -9.297 1 96.69 296 THR A C 1
ATOM 2270 O O . THR A 1 296 ? -8.812 -34.188 -9.945 1 96.69 296 THR A O 1
ATOM 2273 N N . VAL A 1 297 ? -10.688 -33 -9.562 1 97.88 297 VAL A N 1
ATOM 2274 C CA . VAL A 1 297 ? -10.445 -32.062 -10.648 1 97.88 297 VAL A CA 1
ATOM 2275 C C . VAL A 1 297 ? -9.203 -31.234 -10.352 1 97.88 297 VAL A C 1
ATOM 2277 O O . VAL A 1 297 ? -8.391 -30.969 -11.242 1 97.88 297 VAL A O 1
ATOM 2280 N N . SER A 1 298 ? -9.047 -30.797 -9.109 1 96.81 298 SER A N 1
ATOM 2281 C CA . SER A 1 298 ? -7.879 -30.016 -8.727 1 96.81 298 SER A CA 1
ATOM 2282 C C . SER A 1 298 ? -6.586 -30.781 -9 1 96.81 298 SER A C 1
ATOM 2284 O O . SER A 1 298 ? -5.609 -30.219 -9.484 1 96.81 298 SER A O 1
ATOM 2286 N N . GLN A 1 299 ? -6.59 -32.031 -8.703 1 96 299 GLN A N 1
ATOM 2287 C CA . GLN A 1 299 ? -5.406 -32.844 -8.953 1 96 299 GLN A CA 1
ATOM 2288 C C . GLN A 1 299 ? -5.133 -32.969 -10.453 1 96 299 GLN A C 1
ATOM 2290 O O . GLN A 1 299 ? -3.98 -32.906 -10.883 1 96 299 GLN A O 1
ATOM 2295 N N . GLU A 1 300 ? -6.156 -33.188 -11.164 1 97.44 300 GLU A N 1
ATOM 2296 C CA . GLU A 1 300 ? -6.035 -33.312 -12.617 1 97.44 300 GLU A CA 1
ATOM 2297 C C . GLU A 1 300 ? -5.43 -32.031 -13.211 1 97.44 300 GLU A C 1
ATOM 2299 O O . GLU A 1 300 ? -4.504 -32.094 -14.023 1 97.44 300 GLU A O 1
ATOM 2304 N N . LEU A 1 301 ? -5.961 -30.922 -12.852 1 98.06 301 LEU A N 1
ATOM 2305 C CA . LEU A 1 301 ? -5.5 -29.625 -13.352 1 98.06 301 LEU A CA 1
ATOM 2306 C C . LEU A 1 301 ? -4.066 -29.344 -12.906 1 98.06 301 LEU A C 1
ATOM 2308 O O . LEU A 1 301 ? -3.26 -28.828 -13.68 1 98.06 301 LEU A O 1
ATOM 2312 N N . HIS A 1 302 ? -3.793 -29.688 -11.648 1 96.38 302 HIS A N 1
ATOM 2313 C CA . HIS A 1 302 ? -2.436 -29.562 -11.133 1 96.38 302 HIS A CA 1
ATOM 2314 C C . HIS A 1 302 ? -1.446 -30.359 -11.977 1 96.38 302 HIS A C 1
ATOM 2316 O O . HIS A 1 302 ? -0.406 -29.828 -12.383 1 96.38 302 HIS A O 1
ATOM 2322 N N . SER A 1 303 ? -1.755 -31.578 -12.227 1 95.81 303 SER A N 1
ATOM 2323 C CA . SER A 1 303 ? -0.87 -32.469 -12.969 1 95.81 303 SER A CA 1
ATOM 2324 C C . SER A 1 303 ? -0.627 -31.953 -14.383 1 95.81 303 SER A C 1
ATOM 2326 O O . SER A 1 303 ? 0.499 -32 -14.883 1 95.81 303 SER A O 1
ATOM 2328 N N . THR A 1 304 ? -1.653 -31.516 -14.984 1 97.62 304 THR A N 1
ATOM 2329 C CA . THR A 1 304 ? -1.519 -31 -16.344 1 97.62 304 THR A CA 1
ATOM 2330 C C . THR A 1 304 ? -0.637 -29.766 -16.359 1 97.62 304 THR A C 1
ATOM 2332 O O . THR A 1 304 ? 0.281 -29.656 -17.188 1 97.62 304 THR A O 1
ATOM 2335 N N . LEU A 1 305 ? -0.873 -28.812 -15.5 1 97.44 305 LEU A N 1
ATOM 2336 C CA . LEU A 1 305 ? -0.094 -27.578 -15.445 1 97.44 305 LEU A CA 1
ATOM 2337 C C . LEU A 1 305 ? 1.379 -27.875 -15.18 1 97.44 305 LEU A C 1
ATOM 2339 O O . LEU A 1 305 ? 2.254 -27.359 -15.883 1 97.44 305 LEU A O 1
ATOM 2343 N N . GLU A 1 306 ? 1.63 -28.703 -14.211 1 94.94 306 GLU A N 1
ATOM 2344 C CA . GLU A 1 306 ? 3.006 -29.047 -13.867 1 94.94 306 GLU A CA 1
ATOM 2345 C C . GLU A 1 306 ? 3.695 -29.781 -15.008 1 94.94 306 GLU A C 1
ATOM 2347 O O . GLU A 1 306 ? 4.883 -29.578 -15.266 1 94.94 306 GLU A O 1
ATOM 2352 N N . GLY A 1 307 ? 2.949 -30.672 -15.609 1 96.38 307 GLY A N 1
ATOM 2353 C CA . GLY A 1 307 ? 3.5 -31.375 -16.75 1 96.38 307 GLY A CA 1
ATOM 2354 C C . GLY A 1 307 ? 3.932 -30.438 -17.875 1 96.38 307 GLY A C 1
ATOM 2355 O O . GLY A 1 307 ? 4.977 -30.641 -18.484 1 96.38 307 GLY A O 1
ATOM 2356 N N . ILE A 1 308 ? 3.111 -29.438 -18.141 1 97.19 308 ILE A N 1
ATOM 2357 C CA . ILE A 1 308 ? 3.439 -28.469 -19.172 1 97.19 308 ILE A CA 1
ATOM 2358 C C . ILE A 1 308 ? 4.668 -27.672 -18.75 1 97.19 308 ILE A C 1
ATOM 2360 O O . ILE A 1 308 ? 5.621 -27.531 -19.516 1 97.19 308 ILE A O 1
ATOM 2364 N N . LYS A 1 309 ? 4.715 -27.188 -17.531 1 96.5 309 LYS A N 1
ATOM 2365 C CA . LYS A 1 309 ? 5.797 -26.344 -17.016 1 96.5 309 LYS A CA 1
ATOM 2366 C C . LYS A 1 309 ? 7.133 -27.078 -17.062 1 96.5 309 LYS A C 1
ATOM 2368 O O . LYS A 1 309 ? 8.172 -26.469 -17.359 1 96.5 309 LYS A O 1
ATOM 2373 N N . ARG A 1 310 ? 7.102 -28.391 -16.891 1 95 310 ARG A N 1
ATOM 2374 C CA . ARG A 1 310 ? 8.328 -29.172 -16.781 1 95 310 ARG A CA 1
ATOM 2375 C C . ARG A 1 310 ? 8.688 -29.812 -18.125 1 95 310 ARG A C 1
ATOM 2377 O O . ARG A 1 310 ? 9.695 -30.516 -18.234 1 95 310 ARG A O 1
ATOM 2384 N N . GLY A 1 311 ? 7.848 -29.641 -19.094 1 95.19 311 GLY A N 1
ATOM 2385 C CA . GLY A 1 311 ? 8.117 -30.141 -20.422 1 95.19 311 GLY A CA 1
ATOM 2386 C C . GLY A 1 311 ? 7.734 -31.594 -20.594 1 95.19 311 GLY A C 1
ATOM 2387 O O . GLY A 1 311 ? 8.195 -32.25 -21.531 1 95.19 311 GLY A O 1
ATOM 2388 N N . LEU A 1 312 ? 6.961 -32.156 -19.719 1 96.06 312 LEU A N 1
ATOM 2389 C CA . LEU A 1 312 ? 6.516 -33.531 -19.797 1 96.06 312 LEU A CA 1
ATOM 2390 C C . LEU A 1 312 ? 5.297 -33.656 -20.703 1 96.06 312 LEU A C 1
ATOM 2392 O O . LEU A 1 312 ? 5.039 -34.75 -21.25 1 96.06 312 LEU A O 1
ATOM 2396 N N . ILE A 1 313 ? 4.504 -32.656 -20.734 1 95.69 313 ILE A N 1
ATOM 2397 C CA . ILE A 1 313 ? 3.354 -32.562 -21.625 1 95.69 313 ILE A CA 1
ATOM 2398 C C . ILE A 1 313 ? 3.648 -31.547 -22.734 1 95.69 313 ILE A C 1
ATOM 2400 O O . ILE A 1 313 ? 4.207 -30.469 -22.469 1 95.69 313 ILE A O 1
ATOM 2404 N N . LYS A 1 314 ? 3.26 -31.906 -23.953 1 94.25 314 LYS A N 1
ATOM 2405 C CA . LYS A 1 314 ? 3.518 -31.016 -25.078 1 94.25 314 LYS A CA 1
ATOM 2406 C C . LYS A 1 314 ? 2.801 -29.672 -24.906 1 94.25 314 LYS A C 1
ATOM 2408 O O . LYS A 1 314 ? 1.615 -29.641 -24.562 1 94.25 314 LYS A O 1
ATOM 2413 N N . ASP A 1 315 ? 3.562 -28.625 -25.047 1 95.19 315 ASP A N 1
ATOM 2414 C CA . ASP A 1 315 ? 3.016 -27.266 -25 1 95.19 315 ASP A CA 1
ATOM 2415 C C . ASP A 1 315 ? 2.4 -26.875 -26.344 1 95.19 315 ASP A C 1
ATOM 2417 O O . ASP A 1 315 ? 3.092 -26.344 -27.219 1 95.19 315 ASP A O 1
ATOM 2421 N N . ASN A 1 316 ? 1.158 -26.953 -26.5 1 94.25 316 ASN A N 1
ATOM 2422 C CA . ASN A 1 316 ? 0.489 -26.641 -27.766 1 94.25 316 ASN A CA 1
ATOM 2423 C C . ASN A 1 316 ? 0.046 -25.188 -27.812 1 94.25 316 ASN A C 1
ATOM 2425 O O . ASN A 1 316 ? -0.522 -24.734 -28.812 1 94.25 316 ASN A O 1
ATOM 2429 N N . LYS A 1 317 ? 0.337 -24.438 -26.812 1 95.56 317 LYS A N 1
ATOM 2430 C CA . LYS A 1 317 ? -0.158 -23.062 -26.75 1 95.56 317 LYS A CA 1
ATOM 2431 C C . LYS A 1 317 ? 0.994 -22.062 -26.766 1 95.56 317 LYS A C 1
ATOM 2433 O O . LYS A 1 317 ? 0.769 -20.844 -26.781 1 95.56 317 LYS A O 1
ATOM 2438 N N . GLY A 1 318 ? 2.18 -22.531 -26.719 1 96.62 318 GLY A N 1
ATOM 2439 C CA . GLY A 1 318 ? 3.342 -21.656 -26.75 1 96.62 318 GLY A CA 1
ATOM 2440 C C . GLY A 1 318 ? 3.605 -20.969 -25.422 1 96.62 318 GLY A C 1
ATOM 2441 O O . GLY A 1 318 ? 4.02 -19.797 -25.391 1 96.62 318 GLY A O 1
ATOM 2442 N N . TRP A 1 319 ? 3.271 -21.719 -24.328 1 98.19 319 TRP A N 1
ATOM 2443 C CA . TRP A 1 319 ? 3.396 -21.125 -23 1 98.19 319 TRP A CA 1
ATOM 2444 C C . TRP A 1 319 ? 4.836 -21.219 -22.5 1 98.19 319 TRP A C 1
ATOM 2446 O O . TRP A 1 319 ? 5.23 -20.469 -21.594 1 98.19 319 TRP A O 1
ATOM 2456 N N . ILE A 1 320 ? 5.594 -22.141 -23.016 1 98.19 320 ILE A N 1
ATOM 2457 C CA . ILE A 1 320 ? 6.922 -22.438 -22.484 1 98.19 320 ILE A CA 1
ATOM 2458 C C . ILE A 1 320 ? 7.98 -21.719 -23.328 1 98.19 320 ILE A C 1
ATOM 2460 O O . ILE A 1 320 ? 7.93 -21.75 -24.562 1 98.19 320 ILE A O 1
ATOM 2464 N N . VAL A 1 321 ? 8.867 -21.062 -22.625 1 97.81 321 VAL A N 1
ATOM 2465 C CA . VAL A 1 321 ? 10.031 -20.438 -23.25 1 97.81 321 VAL A CA 1
ATOM 2466 C C . VAL A 1 321 ? 11.305 -21.141 -22.797 1 97.81 321 VAL A C 1
ATOM 2468 O O . VAL A 1 321 ? 11.641 -21.109 -21.609 1 97.81 321 VAL A O 1
ATOM 2471 N N . GLU A 1 322 ? 11.953 -21.719 -23.703 1 97.31 322 GLU A N 1
ATOM 2472 C CA . GLU A 1 322 ? 13.234 -22.344 -23.391 1 97.31 322 GLU A CA 1
ATOM 2473 C C . GLU A 1 322 ? 14.367 -21.312 -23.406 1 97.31 322 GLU A C 1
ATOM 2475 O O . GLU A 1 322 ? 14.422 -20.453 -24.297 1 97.31 322 GLU A O 1
ATOM 2480 N N . ILE A 1 323 ? 15.227 -21.438 -22.359 1 95.44 323 ILE A N 1
ATOM 2481 C CA . ILE A 1 323 ? 16.328 -20.484 -22.312 1 95.44 323 ILE A CA 1
ATOM 2482 C C . ILE A 1 323 ? 17.656 -21.234 -22.312 1 95.44 323 ILE A C 1
ATOM 2484 O O . ILE A 1 323 ? 17.781 -22.328 -21.75 1 95.44 323 ILE A O 1
ATOM 2488 N N . ASP A 1 324 ? 18.672 -20.875 -23.25 1 85.88 324 ASP A N 1
ATOM 2489 C CA . ASP A 1 324 ? 19.969 -21.5 -23.391 1 85.88 324 ASP A CA 1
ATOM 2490 C C . ASP A 1 324 ? 21.094 -20.5 -23.125 1 85.88 324 ASP A C 1
ATOM 2492 O O . ASP A 1 324 ? 20.938 -19.297 -23.375 1 85.88 324 ASP A O 1
ATOM 2496 N N . MET B 1 1 ? 14.398 17.812 -2.701 1 76.88 1 MET B N 1
ATOM 2497 C CA . MET B 1 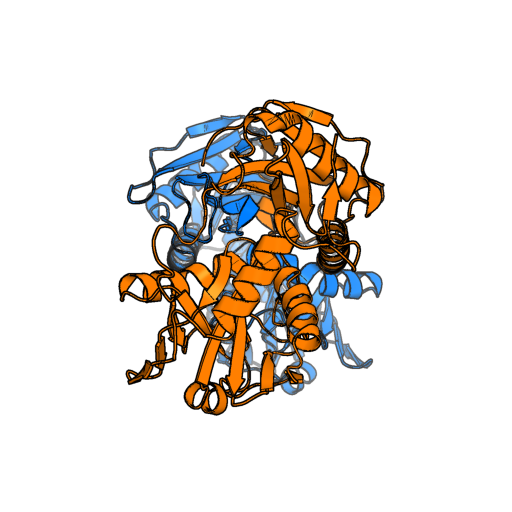1 ? 14.633 17.781 -1.262 1 76.88 1 MET B CA 1
ATOM 2498 C C . MET B 1 1 ? 16.078 18.156 -0.938 1 76.88 1 MET B C 1
ATOM 2500 O O . MET B 1 1 ? 17 17.797 -1.67 1 76.88 1 MET B O 1
ATOM 2504 N N . MET B 1 2 ? 16.188 18.922 0.119 1 82.5 2 MET B N 1
ATOM 2505 C CA . MET B 1 2 ? 17.516 19.344 0.54 1 82.5 2 MET B CA 1
ATOM 2506 C C . MET B 1 2 ? 18.188 18.266 1.384 1 82.5 2 MET B C 1
ATOM 2508 O O . MET B 1 2 ? 17.547 17.656 2.244 1 82.5 2 MET B O 1
ATOM 2512 N N . ARG B 1 3 ? 19.484 18.031 1.096 1 83.69 3 ARG B N 1
ATOM 2513 C CA . ARG B 1 3 ? 20.266 17.078 1.897 1 83.69 3 ARG B CA 1
ATOM 2514 C C . ARG B 1 3 ? 20.719 17.719 3.201 1 83.69 3 ARG B C 1
ATOM 2516 O O . ARG B 1 3 ? 21.422 18.734 3.188 1 83.69 3 ARG B O 1
ATOM 2523 N N . THR B 1 4 ? 20.281 17.094 4.18 1 95.56 4 THR B N 1
ATOM 2524 C CA . THR B 1 4 ? 20.641 17.625 5.496 1 95.56 4 THR B CA 1
ATOM 2525 C C . THR B 1 4 ? 21.797 16.828 6.09 1 95.56 4 THR B C 1
ATOM 2527 O O . THR B 1 4 ? 22.422 16.031 5.395 1 95.56 4 THR B O 1
ATOM 2530 N N . ASP B 1 5 ? 22.156 17.109 7.379 1 97.19 5 ASP B N 1
ATOM 2531 C CA . ASP B 1 5 ? 23.422 16.609 7.906 1 97.19 5 ASP B CA 1
ATOM 2532 C C . ASP B 1 5 ? 23.281 15.188 8.445 1 97.19 5 ASP B C 1
ATOM 2534 O O . ASP B 1 5 ? 24.078 14.312 8.125 1 97.19 5 ASP B O 1
ATOM 2538 N N . TYR B 1 6 ? 22.203 15.008 9.211 1 98.44 6 TYR B N 1
ATOM 2539 C CA . TYR B 1 6 ? 22.156 13.75 9.938 1 98.44 6 TYR B CA 1
ATOM 2540 C C . TYR B 1 6 ? 20.797 13.086 9.789 1 98.44 6 TYR B C 1
ATOM 2542 O O . TYR B 1 6 ? 19.797 13.758 9.547 1 98.44 6 TYR B O 1
ATOM 2550 N N . MET B 1 7 ? 20.797 11.797 9.883 1 98.62 7 MET B N 1
ATOM 2551 C CA . MET B 1 7 ? 19.594 10.992 10.07 1 98.62 7 MET B CA 1
ATOM 2552 C C . MET B 1 7 ? 19.75 10.047 11.258 1 98.62 7 MET B C 1
ATOM 2554 O O . MET B 1 7 ? 20.859 9.844 11.75 1 98.62 7 MET B O 1
ATOM 2558 N N . TYR B 1 8 ? 18.672 9.648 11.781 1 98.75 8 TYR B N 1
ATOM 2559 C CA . TYR B 1 8 ? 18.609 8.703 12.891 1 98.75 8 TYR B CA 1
ATOM 2560 C C . TYR B 1 8 ? 18.188 7.32 12.406 1 98.75 8 TYR B C 1
ATOM 2562 O O . TYR B 1 8 ? 17.328 7.203 11.531 1 98.75 8 TYR B O 1
ATOM 2570 N N . MET B 1 9 ? 18.781 6.262 12.961 1 98.5 9 MET B N 1
ATOM 2571 C CA . MET B 1 9 ? 18.359 4.918 12.57 1 98.5 9 MET B CA 1
ATOM 2572 C C . MET B 1 9 ? 18.547 3.934 13.727 1 98.5 9 MET B C 1
ATOM 2574 O O . MET B 1 9 ? 19.516 4.02 14.469 1 98.5 9 MET B O 1
ATOM 2578 N N . THR B 1 10 ? 17.625 3.047 13.891 1 98.25 10 THR B N 1
ATOM 2579 C CA . THR B 1 10 ? 17.719 1.901 14.789 1 98.25 10 THR B CA 1
ATOM 2580 C C . THR B 1 10 ? 17.016 0.685 14.195 1 98.25 10 THR B C 1
ATOM 2582 O O . THR B 1 10 ? 16.266 0.806 13.227 1 98.25 10 THR B O 1
ATOM 2585 N N . LYS B 1 11 ? 17.281 -0.494 14.711 1 97.19 11 LYS B N 1
ATOM 2586 C CA . LYS B 1 11 ? 16.734 -1.749 14.188 1 97.19 11 LYS B CA 1
ATOM 2587 C C . LYS B 1 11 ? 16.125 -2.59 15.305 1 97.19 11 LYS B C 1
ATOM 2589 O O . LYS B 1 11 ? 16.359 -2.334 16.484 1 97.19 11 LYS B O 1
ATOM 2594 N N . CYS B 1 12 ? 15.312 -3.445 14.859 1 96.31 12 CYS B N 1
ATOM 2595 C CA . CYS B 1 12 ? 14.68 -4.41 15.758 1 96.31 12 CYS B CA 1
ATOM 2596 C C . CYS B 1 12 ? 14.438 -5.734 15.039 1 96.31 12 CYS B C 1
ATOM 2598 O O . CYS B 1 12 ? 14.031 -5.754 13.875 1 96.31 12 CYS B O 1
ATOM 2600 N N . THR B 1 13 ? 14.844 -6.812 15.727 1 92.94 13 THR B N 1
ATOM 2601 C CA . THR B 1 13 ? 14.43 -8.125 15.242 1 92.94 13 THR B CA 1
ATOM 2602 C C . THR B 1 13 ? 13.016 -8.461 15.719 1 92.94 13 THR B C 1
ATOM 2604 O O . THR B 1 13 ? 12.625 -8.062 16.812 1 92.94 13 THR B O 1
ATOM 2607 N N . LYS B 1 14 ? 12.383 -9.203 14.898 1 89.31 14 LYS B N 1
ATOM 2608 C CA . LYS B 1 14 ? 11.016 -9.578 15.25 1 89.31 14 LYS B CA 1
ATOM 2609 C C . LYS B 1 14 ? 10.953 -10.172 16.656 1 89.31 14 LYS B C 1
ATOM 2611 O O . LYS B 1 14 ? 11.758 -11.039 17 1 89.31 14 LYS B O 1
ATOM 2616 N N . GLY B 1 15 ? 9.992 -9.672 17.391 1 86.62 15 GLY B N 1
ATOM 2617 C CA . GLY B 1 15 ? 9.789 -10.172 18.75 1 86.62 15 GLY B CA 1
ATOM 2618 C C . GLY B 1 15 ? 10.664 -9.477 19.781 1 86.62 15 GLY B C 1
ATOM 2619 O O . GLY B 1 15 ? 10.539 -9.734 20.969 1 86.62 15 GLY B O 1
ATOM 2620 N N . GLU B 1 16 ? 11.531 -8.586 19.281 1 87.69 16 GLU B N 1
ATOM 2621 C CA . GLU B 1 16 ? 12.391 -7.832 20.188 1 87.69 16 GLU B CA 1
ATOM 2622 C C . GLU B 1 16 ? 12.031 -6.348 20.188 1 87.69 16 GLU B C 1
ATOM 2624 O O . GLU B 1 16 ? 11.164 -5.918 19.422 1 87.69 16 GLU B O 1
ATOM 2629 N N . CYS B 1 17 ? 12.625 -5.711 21.125 1 87.75 17 CYS B N 1
ATOM 2630 C CA . CYS B 1 17 ? 12.469 -4.262 21.172 1 87.75 17 CYS B CA 1
ATOM 2631 C C . CYS B 1 17 ? 13.516 -3.566 20.312 1 87.75 17 CYS B C 1
ATOM 2633 O O . CYS B 1 17 ? 14.562 -4.152 20.016 1 87.75 17 CYS B O 1
ATOM 2635 N N . PHE B 1 18 ? 13.164 -2.416 19.953 1 95 18 PHE B N 1
ATOM 2636 C CA . PHE B 1 18 ? 14.141 -1.64 19.188 1 95 18 PHE B CA 1
ATOM 2637 C C . PHE B 1 18 ? 15.367 -1.349 20.047 1 95 18 PHE B C 1
ATOM 2639 O O . PHE B 1 18 ? 15.25 -1.033 21.234 1 95 18 PHE B O 1
ATOM 2646 N N . GLU B 1 19 ? 16.516 -1.432 19.453 1 91.31 19 GLU B N 1
ATOM 2647 C CA . GLU B 1 19 ? 17.781 -1.075 20.078 1 91.31 19 GLU B CA 1
ATOM 2648 C C . GLU B 1 19 ? 17.922 0.439 20.188 1 91.31 19 GLU B C 1
ATOM 2650 O O . GLU B 1 19 ? 17.109 1.193 19.656 1 91.31 19 GLU B O 1
ATOM 2655 N N . GLN B 1 20 ? 18.969 0.753 20.969 1 91.75 20 GLN B N 1
ATOM 2656 C CA . GLN B 1 20 ? 19.312 2.172 20.969 1 91.75 20 GLN B CA 1
ATOM 2657 C C . GLN B 1 20 ? 19.781 2.617 19.578 1 91.75 20 GLN B C 1
ATOM 2659 O O . GLN B 1 20 ? 20.641 1.976 18.984 1 91.75 20 GLN B O 1
ATOM 2664 N N . GLY B 1 21 ? 19.203 3.654 19.141 1 95.62 21 GLY B N 1
ATOM 2665 C CA . GLY B 1 21 ? 19.547 4.141 17.812 1 95.62 21 GLY B CA 1
ATOM 2666 C C . GLY B 1 21 ? 20.766 5.031 17.797 1 95.62 21 GLY B C 1
ATOM 2667 O O . GLY B 1 21 ? 21.422 5.227 18.828 1 95.62 21 GLY B O 1
ATOM 2668 N N . GLN B 1 22 ? 21.109 5.418 16.594 1 96.5 22 GLN B N 1
ATOM 2669 C CA . GLN B 1 22 ? 22.266 6.293 16.422 1 96.5 22 GLN B CA 1
ATOM 2670 C C . GLN B 1 22 ? 22.016 7.32 15.32 1 96.5 22 GLN B C 1
ATOM 2672 O O . GLN B 1 22 ? 21.266 7.062 14.383 1 96.5 22 GLN B O 1
ATOM 2677 N N . LEU B 1 23 ? 22.656 8.438 15.523 1 98.31 23 LEU B N 1
ATOM 2678 C CA . LEU B 1 23 ? 22.734 9.43 14.461 1 98.31 23 LEU B CA 1
ATOM 2679 C C . LEU B 1 23 ? 23.844 9.086 13.469 1 98.31 23 LEU B C 1
ATOM 2681 O O . LEU B 1 23 ? 24.906 8.633 13.875 1 98.31 23 LEU B O 1
ATOM 2685 N N . SER B 1 24 ? 23.562 9.195 12.266 1 97.56 24 SER B N 1
ATOM 2686 C CA . SER B 1 24 ? 24.562 9.078 11.203 1 97.56 24 SER B CA 1
ATOM 2687 C C . SER B 1 24 ? 24.375 10.172 10.156 1 97.56 24 SER B C 1
ATOM 2689 O O . SER B 1 24 ? 23.328 10.82 10.102 1 97.56 24 SER B O 1
ATOM 2691 N N . ARG B 1 25 ? 25.422 10.367 9.438 1 97.88 25 ARG B N 1
ATOM 2692 C CA . ARG B 1 25 ? 25.266 11.305 8.328 1 97.88 25 ARG B CA 1
ATOM 2693 C C . ARG B 1 25 ? 24.156 10.867 7.391 1 97.88 25 ARG B C 1
ATOM 2695 O O . ARG B 1 25 ? 23.969 9.672 7.145 1 97.88 25 ARG B O 1
ATOM 2702 N N . TYR B 1 26 ? 23.469 11.914 6.926 1 97.69 26 TYR B N 1
ATOM 2703 C CA . TYR B 1 26 ? 22.438 11.594 5.953 1 97.69 26 TYR B CA 1
ATOM 2704 C C . TYR B 1 26 ? 23.016 10.852 4.754 1 97.69 26 TYR B C 1
ATOM 2706 O O . TYR B 1 26 ? 24.078 11.211 4.25 1 97.69 26 TYR B O 1
ATOM 2714 N N . GLY B 1 27 ? 22.328 9.82 4.305 1 97 27 GLY B N 1
ATOM 2715 C CA . GLY B 1 27 ? 22.766 9.055 3.146 1 97 27 GLY B CA 1
ATOM 2716 C C . GLY B 1 27 ? 21.812 7.926 2.785 1 97 27 GLY B C 1
ATOM 2717 O O . GLY B 1 27 ? 20.797 7.723 3.453 1 97 27 GLY B O 1
ATOM 2718 N N . ASN B 1 28 ? 22.172 7.281 1.738 1 97.88 28 ASN B N 1
ATOM 2719 C CA . ASN B 1 28 ? 21.375 6.133 1.311 1 97.88 28 ASN B CA 1
ATOM 2720 C C . ASN B 1 28 ? 21.422 5.004 2.336 1 97.88 28 ASN B C 1
ATOM 2722 O O . ASN B 1 28 ? 22.391 4.891 3.096 1 97.88 28 ASN B O 1
ATOM 2726 N N . ILE B 1 29 ? 20.375 4.25 2.352 1 98 29 ILE B N 1
ATOM 2727 C CA . ILE B 1 29 ? 20.359 3.078 3.219 1 98 29 ILE B CA 1
ATOM 2728 C C . ILE B 1 29 ? 20.438 1.809 2.377 1 98 29 ILE B C 1
ATOM 2730 O O . ILE B 1 29 ? 20.078 1.813 1.196 1 98 29 ILE B O 1
ATOM 2734 N N . GLU B 1 30 ? 20.875 0.743 3.014 1 97.81 30 GLU B N 1
ATOM 2735 C CA . GLU B 1 30 ? 20.984 -0.559 2.361 1 97.81 30 GLU B CA 1
ATOM 2736 C C . GLU B 1 30 ? 19.828 -1.472 2.76 1 97.81 30 GLU B C 1
ATOM 2738 O O . GLU B 1 30 ? 19.547 -1.637 3.947 1 97.81 30 GLU B O 1
ATOM 2743 N N . LEU B 1 31 ? 19.188 -2.066 1.772 1 98.31 31 LEU B N 1
ATOM 2744 C CA . LEU B 1 31 ? 18.125 -3.039 1.979 1 98.31 31 LEU B CA 1
ATOM 2745 C C . LEU B 1 31 ? 18.297 -4.246 1.063 1 98.31 31 LEU B C 1
ATOM 2747 O O . LEU B 1 31 ? 18.734 -4.102 -0.084 1 98.31 31 LEU B O 1
ATOM 2751 N N . SER B 1 32 ? 18 -5.363 1.654 1 98.12 32 SER B N 1
ATOM 2752 C CA . SER B 1 32 ? 17.859 -6.512 0.764 1 98.12 32 SER B CA 1
ATOM 2753 C C . SER B 1 32 ? 16.766 -6.285 -0.276 1 98.12 32 SER B C 1
ATOM 2755 O O . SER B 1 32 ? 15.719 -5.734 0.036 1 98.12 32 SER B O 1
ATOM 2757 N N . PRO B 1 33 ? 17.031 -6.754 -1.542 1 98 33 PRO B N 1
ATOM 2758 C CA . PRO B 1 33 ? 15.922 -6.703 -2.498 1 98 33 PRO B CA 1
ATOM 2759 C C . PRO B 1 33 ? 14.703 -7.488 -2.027 1 98 33 PRO B C 1
ATOM 2761 O O . PRO B 1 33 ? 13.586 -7.242 -2.496 1 98 33 PRO B O 1
ATOM 2764 N N . ALA B 1 34 ? 14.875 -8.367 -1.081 1 98.44 34 ALA B N 1
ATOM 2765 C CA . ALA B 1 34 ? 13.789 -9.211 -0.577 1 98.44 34 ALA B CA 1
ATOM 2766 C C . ALA B 1 34 ? 13.188 -8.625 0.696 1 98.44 34 ALA B C 1
ATOM 2768 O O . ALA B 1 34 ? 12.445 -9.312 1.411 1 98.44 34 ALA B O 1
ATOM 2769 N N . ALA B 1 35 ? 13.523 -7.406 1.014 1 98.62 35 ALA B N 1
ATOM 2770 C CA . ALA B 1 35 ? 13 -6.77 2.219 1 98.62 35 ALA B CA 1
ATOM 2771 C C . ALA B 1 35 ? 11.469 -6.719 2.193 1 98.62 35 ALA B C 1
ATOM 2773 O O . ALA B 1 35 ? 10.875 -6.441 1.15 1 98.62 35 ALA B O 1
ATOM 2774 N N . GLY B 1 36 ? 10.844 -6.918 3.332 1 98.62 36 GLY B N 1
ATOM 2775 C CA . GLY B 1 36 ? 9.398 -6.934 3.451 1 98.62 36 GLY B CA 1
ATOM 2776 C C . GLY B 1 36 ? 8.742 -5.668 2.936 1 98.62 36 GLY B C 1
ATOM 2777 O O . GLY B 1 36 ? 7.688 -5.723 2.295 1 98.62 36 GLY B O 1
ATOM 2778 N N . VAL B 1 37 ? 9.344 -4.539 3.18 1 98.88 37 VAL B N 1
ATOM 2779 C CA . VAL B 1 37 ? 8.766 -3.262 2.771 1 98.88 37 VAL B CA 1
ATOM 2780 C C . VAL B 1 37 ? 8.758 -3.16 1.249 1 98.88 37 VAL B C 1
ATOM 2782 O O . VAL B 1 37 ? 7.836 -2.594 0.662 1 98.88 37 VAL B O 1
ATOM 2785 N N . LEU B 1 38 ? 9.742 -3.742 0.573 1 98.88 38 LEU B N 1
ATOM 2786 C CA . LEU B 1 38 ? 9.883 -3.607 -0.873 1 98.88 38 LEU B CA 1
ATOM 2787 C C . LEU B 1 38 ? 9 -4.621 -1.598 1 98.88 38 LEU B C 1
ATOM 2789 O O . LEU B 1 38 ? 8.711 -4.457 -2.785 1 98.88 38 LEU B O 1
ATOM 2793 N N . ASN B 1 39 ? 8.617 -5.645 -0.89 1 98.69 39 ASN B N 1
ATOM 2794 C CA . ASN B 1 39 ? 7.906 -6.738 -1.546 1 98.69 39 ASN B CA 1
ATOM 2795 C C . ASN B 1 39 ? 6.445 -6.801 -1.116 1 98.69 39 ASN B C 1
ATOM 2797 O O . ASN B 1 39 ? 5.578 -7.199 -1.897 1 98.69 39 ASN B O 1
ATOM 2801 N N . TYR B 1 40 ? 6.18 -6.352 0.082 1 98.44 40 TYR B N 1
ATOM 2802 C CA . TYR B 1 40 ? 4.824 -6.531 0.591 1 98.44 40 TYR B CA 1
ATOM 2803 C C . TYR B 1 40 ? 4.316 -5.254 1.251 1 98.44 40 TYR B C 1
ATOM 2805 O O . TYR B 1 40 ? 3.271 -5.262 1.907 1 98.44 40 TYR B O 1
ATOM 2813 N N . GLY B 1 41 ? 5.031 -4.188 1.178 1 98.56 41 GLY B N 1
ATOM 2814 C CA . GLY B 1 41 ? 4.555 -2.865 1.554 1 98.56 41 GLY B CA 1
ATOM 2815 C C . GLY B 1 41 ? 4.43 -2.68 3.055 1 98.56 41 GLY B C 1
ATOM 2816 O O . GLY B 1 41 ? 3.645 -1.852 3.52 1 98.56 41 GLY B O 1
ATOM 2817 N N . GLN B 1 42 ? 5.156 -3.438 3.807 1 98.62 42 GLN B N 1
ATOM 2818 C CA . GLN B 1 42 ? 5.109 -3.285 5.258 1 98.62 42 GLN B CA 1
ATOM 2819 C C . GLN B 1 42 ? 5.867 -2.037 5.703 1 98.62 42 GLN B C 1
ATOM 2821 O O . GLN B 1 42 ? 6.992 -2.131 6.195 1 98.62 42 GLN B O 1
ATOM 2826 N N . GLY B 1 43 ? 5.207 -0.855 5.582 1 98.81 43 GLY B N 1
ATOM 2827 C CA . GLY B 1 43 ? 5.844 0.419 5.871 1 98.81 43 GLY B CA 1
ATOM 2828 C C . GLY B 1 43 ? 4.883 1.45 6.438 1 98.81 43 GLY B C 1
ATOM 2829 O O . GLY B 1 43 ? 3.73 1.533 6.008 1 98.81 43 GLY B O 1
ATOM 2830 N N . LEU B 1 44 ? 5.348 2.182 7.414 1 98.88 44 LEU B N 1
ATOM 2831 C CA . LEU B 1 44 ? 4.66 3.305 8.039 1 98.88 44 LEU B CA 1
ATOM 2832 C C . LEU B 1 44 ? 5.527 4.559 8.008 1 98.88 44 LEU B C 1
ATOM 2834 O O . LEU B 1 44 ? 6.758 4.469 7.965 1 98.88 44 LEU B O 1
ATOM 2838 N N . PHE B 1 45 ? 4.875 5.688 8.062 1 98.81 45 PHE B N 1
ATOM 2839 C CA . PHE B 1 45 ? 5.621 6.93 8.234 1 98.81 45 PHE B CA 1
ATOM 2840 C C . PHE B 1 45 ? 4.848 7.914 9.102 1 98.81 45 PHE B C 1
ATOM 2842 O O . PHE B 1 45 ? 3.662 7.711 9.375 1 98.81 45 PHE B O 1
ATOM 2849 N N . GLU B 1 46 ? 5.504 8.852 9.586 1 98.75 46 GLU B N 1
ATOM 2850 C CA . GLU B 1 46 ? 4.938 10.023 10.25 1 98.75 46 GLU B CA 1
ATOM 2851 C C . GLU B 1 46 ? 5.504 11.32 9.672 1 98.75 46 GLU B C 1
ATOM 2853 O O . GLU B 1 46 ? 6.395 11.281 8.82 1 98.75 46 GLU B O 1
ATOM 2858 N N . GLY B 1 47 ? 4.949 12.367 10.031 1 98.19 47 GLY B N 1
ATOM 2859 C CA . GLY B 1 47 ? 5.398 13.719 9.719 1 98.19 47 GLY B CA 1
ATOM 2860 C C . GLY B 1 47 ? 5.203 14.695 10.859 1 98.19 47 GLY B C 1
ATOM 2861 O O . GLY B 1 47 ? 4.105 14.797 11.414 1 98.19 47 GLY B O 1
ATOM 2862 N N . THR B 1 48 ? 6.227 15.266 11.227 1 98.25 48 THR B N 1
ATOM 2863 C CA . THR B 1 48 ? 6.188 16.328 12.227 1 98.25 48 THR B CA 1
ATOM 2864 C C . THR B 1 48 ? 7.156 17.453 11.867 1 98.25 48 THR B C 1
ATOM 2866 O O . THR B 1 48 ? 7.801 17.406 10.82 1 98.25 48 THR B O 1
ATOM 2869 N N . LYS B 1 49 ? 7.148 18.531 12.656 1 98 49 LYS B N 1
ATOM 2870 C CA . LYS B 1 49 ? 7.973 19.688 12.312 1 98 49 LYS B CA 1
ATOM 2871 C C . LYS B 1 49 ? 8.648 20.266 13.547 1 98 49 LYS B C 1
ATOM 2873 O O . LYS B 1 49 ? 8.102 20.219 14.648 1 98 49 LYS B O 1
ATOM 2878 N N . ALA B 1 50 ? 9.805 20.766 13.32 1 98.31 50 ALA B N 1
ATOM 2879 C CA . ALA B 1 50 ? 10.508 21.609 14.281 1 98.31 50 ALA B CA 1
ATOM 2880 C C . ALA B 1 50 ? 10.516 23.062 13.828 1 98.31 50 ALA B C 1
ATOM 2882 O O . ALA B 1 50 ? 10.703 23.344 12.641 1 98.31 50 ALA B O 1
ATOM 2883 N N . TYR B 1 51 ? 10.352 23.922 14.773 1 97.81 51 TYR B N 1
ATOM 2884 C CA . TYR B 1 51 ? 10.281 25.359 14.523 1 97.81 51 TYR B CA 1
ATOM 2885 C C . TYR B 1 51 ? 11.32 26.109 15.344 1 97.81 51 TYR B C 1
ATOM 2887 O O . TYR B 1 51 ? 11.688 25.672 16.438 1 97.81 51 TYR B O 1
ATOM 2895 N N . ARG B 1 52 ? 11.719 27.172 14.742 1 97.62 52 ARG B N 1
ATOM 2896 C CA . ARG B 1 52 ? 12.531 28.125 15.5 1 97.62 52 ARG B CA 1
ATOM 2897 C C . ARG B 1 52 ? 11.695 29.328 15.938 1 97.62 52 ARG B C 1
ATOM 2899 O O . ARG B 1 52 ? 11.055 29.984 15.109 1 97.62 52 ARG B O 1
ATOM 2906 N N . SER B 1 53 ? 11.672 29.562 17.266 1 96.62 53 SER B N 1
ATOM 2907 C CA . SER B 1 53 ? 10.953 30.734 17.781 1 96.62 53 SER B CA 1
ATOM 2908 C C . SER B 1 53 ? 11.727 32.031 17.516 1 96.62 53 SER B C 1
ATOM 2910 O O . SER B 1 53 ? 12.891 31.984 17.094 1 96.62 53 SER B O 1
ATOM 2912 N N . GLU B 1 54 ? 11.078 33.125 17.75 1 95.5 54 GLU B N 1
ATOM 2913 C CA . GLU B 1 54 ? 11.734 34.438 17.594 1 95.5 54 GLU B CA 1
ATOM 2914 C C . GLU B 1 54 ? 12.938 34.562 18.531 1 95.5 54 GLU B C 1
ATOM 2916 O O . GLU B 1 54 ? 13.898 35.25 18.219 1 95.5 54 GLU B O 1
ATOM 2921 N N . GLU B 1 55 ? 12.922 33.906 19.609 1 95.56 55 GLU B N 1
ATOM 2922 C CA . GLU B 1 55 ? 13.984 33.938 20.609 1 95.56 55 GLU B CA 1
ATOM 2923 C C . GLU B 1 55 ? 15.062 32.906 20.328 1 95.56 55 GLU B C 1
ATOM 2925 O O . GLU B 1 55 ? 16.016 32.781 21.109 1 95.56 55 GLU B O 1
ATOM 2930 N N . GLY B 1 56 ? 14.859 32.062 19.328 1 95.25 56 GLY B N 1
ATOM 2931 C CA . GLY B 1 56 ? 15.875 31.109 18.922 1 95.25 56 GLY B CA 1
ATOM 2932 C C . GLY B 1 56 ? 15.664 29.734 19.5 1 95.25 56 GLY B C 1
ATOM 2933 O O . GLY B 1 56 ? 16.484 28.828 19.297 1 95.25 56 GLY B O 1
ATOM 2934 N N . ARG B 1 57 ? 14.586 29.625 20.234 1 96.56 57 ARG B N 1
ATOM 2935 C CA . ARG B 1 57 ? 14.266 28.312 20.797 1 96.56 57 ARG B CA 1
ATOM 2936 C C . ARG B 1 57 ? 13.828 27.344 19.703 1 96.56 57 ARG B C 1
ATOM 2938 O O . ARG B 1 57 ? 13.227 27.75 18.703 1 96.56 57 ARG B O 1
ATOM 2945 N N . LEU B 1 58 ? 14.172 26.094 19.844 1 98 58 LEU B N 1
ATOM 2946 C CA . LEU B 1 58 ? 13.695 25.047 18.953 1 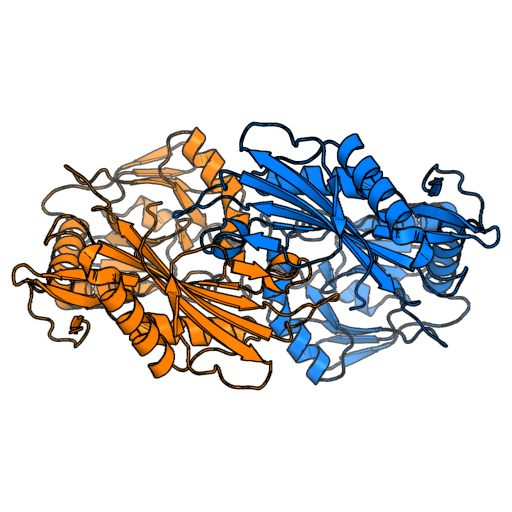98 58 LEU B CA 1
ATOM 2947 C C . LEU B 1 58 ? 12.492 24.328 19.547 1 98 58 LEU B C 1
ATOM 2949 O O . LEU B 1 58 ? 12.562 23.844 20.688 1 98 58 LEU B O 1
ATOM 2953 N N . LEU B 1 59 ? 11.43 24.266 18.797 1 98.44 59 LEU B N 1
ATOM 2954 C CA . LEU B 1 59 ? 10.156 23.766 19.297 1 98.44 59 LEU B CA 1
ATOM 2955 C C . LEU B 1 59 ? 9.633 22.625 18.438 1 98.44 59 LEU B C 1
ATOM 2957 O O . LEU B 1 59 ? 9.734 22.672 17.219 1 98.44 59 LEU B O 1
ATOM 2961 N N . LEU B 1 60 ? 9.195 21.562 19.109 1 98.56 60 LEU B N 1
ATOM 2962 C CA . LEU B 1 60 ? 8.453 20.484 18.469 1 98.56 60 LEU B CA 1
ATOM 2963 C C . LEU B 1 60 ? 6.969 20.562 18.812 1 98.56 60 LEU B C 1
ATOM 2965 O O . LEU B 1 60 ? 6.605 20.984 19.906 1 98.56 60 LEU B O 1
ATOM 2969 N N . PHE B 1 61 ? 6.184 20.234 17.891 1 98.06 61 PHE B N 1
ATOM 2970 C CA . PHE B 1 61 ? 4.738 20.281 18.062 1 98.06 61 PHE B CA 1
ATOM 2971 C C . PHE B 1 61 ? 4.168 18.875 18.234 1 98.06 61 PHE B C 1
ATOM 2973 O O . PHE B 1 61 ? 4.074 18.109 17.266 1 98.06 61 PHE B O 1
ATOM 2980 N N . ARG B 1 62 ? 3.77 18.406 19.391 1 98.31 62 ARG B N 1
ATOM 2981 C CA . ARG B 1 62 ? 3.029 17.219 19.828 1 98.31 62 ARG B CA 1
ATOM 2982 C C . ARG B 1 62 ? 3.658 15.953 19.266 1 98.31 62 ARG B C 1
ATOM 2984 O O . ARG B 1 62 ? 2.965 15.109 18.688 1 98.31 62 ARG B O 1
ATOM 2991 N N . PRO B 1 63 ? 4.977 15.797 19.453 1 98.5 63 PRO B N 1
ATOM 2992 C CA . PRO B 1 63 ? 5.621 14.609 18.891 1 98.5 63 PRO B CA 1
ATOM 2993 C C . PRO B 1 63 ? 5.09 13.312 19.484 1 98.5 63 PRO B C 1
ATOM 2995 O O . PRO B 1 63 ? 5.145 12.266 18.828 1 98.5 63 PRO B O 1
ATOM 2998 N N . GLU B 1 64 ? 4.551 13.336 20.672 1 98.62 64 GLU B N 1
ATOM 2999 C CA . GLU B 1 64 ? 3.992 12.148 21.312 1 98.62 64 GLU B CA 1
ATOM 3000 C C . GLU B 1 64 ? 2.793 11.617 20.531 1 98.62 64 GLU B C 1
ATOM 3002 O O . GLU B 1 64 ? 2.559 10.406 20.5 1 98.62 64 GLU B O 1
ATOM 3007 N N . GLN B 1 65 ? 2.025 12.523 19.953 1 98.75 65 GLN B N 1
ATOM 3008 C CA . GLN B 1 65 ? 0.857 12.109 19.188 1 98.75 65 GLN B CA 1
ATOM 3009 C C . GLN B 1 65 ? 1.269 11.32 17.938 1 98.75 65 GLN B C 1
ATOM 3011 O O . GLN B 1 65 ? 0.598 10.359 17.562 1 98.75 65 GLN B O 1
ATOM 3016 N N . ASN B 1 66 ? 2.344 11.758 17.328 1 98.81 66 ASN B N 1
ATOM 3017 C CA . ASN B 1 66 ? 2.879 10.984 16.203 1 98.81 66 ASN B CA 1
ATOM 3018 C C . ASN B 1 66 ? 3.344 9.602 16.656 1 98.81 66 ASN B C 1
ATOM 3020 O O . ASN B 1 66 ? 3.115 8.609 15.961 1 98.81 66 ASN B O 1
ATOM 3024 N N . ALA B 1 67 ? 3.959 9.57 17.797 1 98.88 67 ALA B N 1
ATOM 3025 C CA . ALA B 1 67 ? 4.441 8.305 18.344 1 98.88 67 ALA B CA 1
ATOM 3026 C C . ALA B 1 67 ? 3.287 7.336 18.594 1 98.88 67 ALA B C 1
ATOM 3028 O O . ALA B 1 67 ? 3.359 6.164 18.219 1 98.88 67 ALA B O 1
ATOM 3029 N N . ILE B 1 68 ? 2.285 7.832 19.203 1 98.81 68 ILE B N 1
ATOM 3030 C CA . ILE B 1 68 ? 1.108 7.027 19.516 1 98.81 68 ILE B CA 1
ATOM 3031 C C . ILE B 1 68 ? 0.487 6.504 18.219 1 98.81 68 ILE B C 1
ATOM 3033 O O . ILE B 1 68 ? 0.137 5.324 18.125 1 98.81 68 ILE B O 1
ATOM 3037 N N . ARG B 1 69 ? 0.382 7.359 17.266 1 98.62 69 ARG B N 1
ATOM 3038 C CA . ARG B 1 69 ? -0.218 6.965 16 1 98.62 69 ARG B CA 1
ATOM 3039 C C . ARG B 1 69 ? 0.638 5.918 15.289 1 98.62 69 ARG B C 1
ATOM 3041 O O . ARG B 1 69 ? 0.109 4.98 14.688 1 98.62 69 ARG B O 1
ATOM 3048 N N . MET B 1 70 ? 1.937 6.059 15.344 1 98.75 70 MET B N 1
ATOM 3049 C CA . MET B 1 70 ? 2.787 5.039 14.742 1 98.75 70 MET B CA 1
ATOM 3050 C C . MET B 1 70 ? 2.602 3.693 15.43 1 98.75 70 MET B C 1
ATOM 3052 O O . MET B 1 70 ? 2.566 2.652 14.773 1 98.75 70 MET B O 1
ATOM 3056 N N . LYS B 1 71 ? 2.525 3.736 16.703 1 98.56 71 LYS B N 1
ATOM 3057 C CA . LYS B 1 71 ? 2.324 2.506 17.469 1 98.56 71 LYS B CA 1
ATOM 3058 C C . LYS B 1 71 ? 1.039 1.802 17.047 1 98.56 71 LYS B C 1
ATOM 3060 O O . LYS B 1 71 ? 1.024 0.583 16.859 1 98.56 71 LYS B O 1
ATOM 3065 N N . MET B 1 72 ? -0.002 2.553 16.859 1 98.25 72 MET B N 1
ATOM 3066 C CA . MET B 1 72 ? -1.274 1.99 16.406 1 98.25 72 MET B CA 1
ATOM 3067 C C . MET B 1 72 ? -1.15 1.4 15.016 1 98.25 72 MET B C 1
ATOM 3069 O O . MET B 1 72 ? -1.667 0.315 14.742 1 98.25 72 MET B O 1
ATOM 3073 N N . GLY B 1 73 ? -0.534 2.152 14.148 1 98.5 73 GLY B N 1
ATOM 3074 C CA . GLY B 1 73 ? -0.311 1.644 12.805 1 98.5 73 GLY B CA 1
ATOM 3075 C C . GLY B 1 73 ? 0.53 0.381 12.773 1 98.5 73 GLY B C 1
ATOM 3076 O O . GLY B 1 73 ? 0.26 -0.534 12 1 98.5 73 GLY B O 1
ATOM 3077 N N . ALA B 1 74 ? 1.554 0.367 13.602 1 98.5 74 ALA B N 1
ATOM 3078 C CA . ALA B 1 74 ? 2.43 -0.8 13.672 1 98.5 74 ALA B CA 1
ATOM 3079 C C . ALA B 1 74 ? 1.652 -2.043 14.094 1 98.5 74 ALA B C 1
ATOM 3081 O O . ALA B 1 74 ? 1.845 -3.123 13.523 1 98.5 74 ALA B O 1
ATOM 3082 N N . GLU B 1 75 ? 0.842 -1.892 15.031 1 98 75 GLU B N 1
ATOM 3083 C CA . GLU B 1 75 ? 0.004 -3.01 15.453 1 98 75 GLU B CA 1
ATOM 3084 C C . GLU B 1 75 ? -0.849 -3.525 14.297 1 98 75 GLU B C 1
ATOM 3086 O O . GLU B 1 75 ? -0.935 -4.734 14.078 1 98 75 GLU B O 1
ATOM 3091 N N . ARG B 1 76 ? -1.456 -2.666 13.555 1 98 76 ARG B N 1
ATOM 3092 C CA . ARG B 1 76 ? -2.312 -3.031 12.438 1 98 76 ARG B CA 1
ATOM 3093 C C . ARG B 1 76 ? -1.511 -3.719 11.336 1 98 76 ARG B C 1
ATOM 3095 O O . ARG B 1 76 ? -2.021 -4.609 10.648 1 98 76 ARG B O 1
ATOM 3102 N N . MET B 1 77 ? -0.254 -3.352 11.195 1 98.06 77 MET B N 1
ATOM 3103 C CA . MET B 1 77 ? 0.592 -3.871 10.125 1 98.06 77 MET B CA 1
ATOM 3104 C C . MET B 1 77 ? 1.449 -5.031 10.625 1 98.06 77 MET B C 1
ATOM 3106 O O . MET B 1 77 ? 2.395 -5.441 9.953 1 98.06 77 MET B O 1
ATOM 3110 N N . CYS B 1 78 ? 1.181 -5.492 11.836 1 97.69 78 CYS B N 1
ATOM 3111 C CA . CYS B 1 78 ? 1.896 -6.613 12.43 1 97.69 78 CYS B CA 1
ATOM 3112 C C . CYS B 1 78 ? 3.389 -6.328 12.516 1 97.69 78 CYS B C 1
ATOM 3114 O O . CYS B 1 78 ? 4.211 -7.156 12.125 1 97.69 78 CYS B O 1
ATOM 3116 N N . MET B 1 79 ? 3.74 -5.211 13.023 1 98.06 79 MET B N 1
ATOM 3117 C CA . MET B 1 79 ? 5.121 -4.773 13.219 1 98.06 79 MET B CA 1
ATOM 3118 C C . MET B 1 79 ? 5.375 -4.398 14.672 1 98.06 79 MET B C 1
ATOM 3120 O O . MET B 1 79 ? 4.465 -3.955 15.375 1 98.06 79 MET B O 1
ATOM 3124 N N . PRO B 1 80 ? 6.637 -4.574 15.086 1 97.88 80 PRO B N 1
ATOM 3125 C CA . PRO B 1 80 ? 6.992 -3.861 16.312 1 97.88 80 PRO B CA 1
ATOM 3126 C C . PRO B 1 80 ? 7.094 -2.352 16.109 1 97.88 80 PRO B C 1
ATOM 3128 O O . PRO B 1 80 ? 7.16 -1.881 14.977 1 97.88 80 PRO B O 1
ATOM 3131 N N . SER B 1 81 ? 7 -1.662 17.188 1 97.62 81 SER B N 1
ATOM 3132 C CA . SER B 1 81 ? 7.141 -0.21 17.156 1 97.62 81 SER B CA 1
ATOM 3133 C C . SER B 1 81 ? 8.086 0.281 18.234 1 97.62 81 SER B C 1
ATOM 3135 O O . SER B 1 81 ? 8.211 -0.344 19.297 1 97.62 81 SER B O 1
ATOM 3137 N N . PRO B 1 82 ? 8.812 1.352 17.922 1 98.12 82 PRO B N 1
ATOM 3138 C CA . PRO B 1 82 ? 9.461 1.984 19.078 1 98.12 82 PRO B CA 1
ATOM 3139 C C . PRO B 1 82 ? 8.469 2.4 20.156 1 98.12 82 PRO B C 1
ATOM 3141 O O . PRO B 1 82 ? 7.297 2.648 19.859 1 98.12 82 PRO B O 1
ATOM 3144 N N . SER B 1 83 ? 8.992 2.398 21.422 1 97.81 83 SER B N 1
ATOM 3145 C CA . SER B 1 83 ? 8.164 2.992 22.469 1 97.81 83 SER B CA 1
ATOM 3146 C C . SER B 1 83 ? 7.906 4.469 22.203 1 97.81 83 SER B C 1
ATOM 3148 O O . SER B 1 83 ? 8.609 5.09 21.391 1 97.81 83 SER B O 1
ATOM 3150 N N . ILE B 1 84 ? 6.895 5.008 22.875 1 98.38 84 ILE B N 1
ATOM 3151 C CA . ILE B 1 84 ? 6.59 6.426 22.734 1 98.38 84 ILE B CA 1
ATOM 3152 C C . ILE B 1 84 ? 7.812 7.262 23.094 1 98.38 84 ILE B C 1
ATOM 3154 O O . ILE B 1 84 ? 8.195 8.172 22.359 1 98.38 84 ILE B O 1
ATOM 3158 N N . ASP B 1 85 ? 8.477 6.891 24.156 1 98.12 85 ASP B N 1
ATOM 3159 C CA . ASP B 1 85 ? 9.648 7.621 24.625 1 98.12 85 ASP B CA 1
ATOM 3160 C C . ASP B 1 85 ? 10.797 7.523 23.609 1 98.12 85 ASP B C 1
ATOM 3162 O O . ASP B 1 85 ? 11.469 8.516 23.328 1 98.12 85 ASP B O 1
ATOM 3166 N N . GLN B 1 86 ? 11.039 6.355 23.125 1 98.12 86 GLN B N 1
ATOM 3167 C CA . GLN B 1 86 ? 12.109 6.164 22.141 1 98.12 86 GLN B CA 1
ATOM 3168 C C . GLN B 1 86 ? 11.852 6.973 20.875 1 98.12 86 GLN B C 1
ATOM 3170 O O . GLN B 1 86 ? 12.773 7.562 20.312 1 98.12 86 GLN B O 1
ATOM 3175 N N . PHE B 1 87 ? 10.633 6.977 20.453 1 98.75 87 PHE B N 1
ATOM 3176 C CA . PHE B 1 87 ? 10.25 7.758 19.281 1 98.75 87 PHE B CA 1
ATOM 3177 C C . PHE B 1 87 ? 10.516 9.242 19.516 1 98.75 87 PHE B C 1
ATOM 3179 O O . PHE B 1 87 ? 11.164 9.891 18.688 1 98.75 87 PHE B O 1
ATOM 3186 N N . VAL B 1 88 ? 9.992 9.75 20.594 1 98.62 88 VAL B N 1
ATOM 3187 C CA . VAL B 1 88 ? 10.109 11.172 20.875 1 98.62 88 VAL B CA 1
ATOM 3188 C C . VAL B 1 88 ? 11.578 11.547 21.047 1 98.62 88 VAL B C 1
ATOM 3190 O O . VAL B 1 88 ? 12.016 12.586 20.531 1 98.62 88 VAL B O 1
ATOM 3193 N N . ASP B 1 89 ? 12.32 10.703 21.703 1 98.31 89 ASP B N 1
ATOM 3194 C CA . ASP B 1 89 ? 13.75 10.953 21.891 1 98.31 89 ASP B CA 1
ATOM 3195 C C . ASP B 1 89 ? 14.469 10.992 20.547 1 98.31 89 ASP B C 1
ATOM 3197 O O . ASP B 1 89 ? 15.336 11.844 20.312 1 98.31 89 ASP B O 1
ATOM 3201 N N . ALA B 1 90 ? 14.156 10.055 19.672 1 98.75 90 ALA B N 1
ATOM 3202 C CA . ALA B 1 90 ? 14.75 10.016 18.344 1 98.75 90 ALA B CA 1
ATOM 3203 C C . ALA B 1 90 ? 14.438 11.289 17.562 1 98.75 90 ALA B C 1
ATOM 3205 O O . ALA B 1 90 ? 15.312 11.844 16.891 1 98.75 90 ALA B O 1
ATOM 3206 N N . VAL B 1 91 ? 13.211 11.75 17.656 1 98.81 91 VAL B N 1
ATOM 3207 C CA . VAL B 1 91 ? 12.797 12.984 17 1 98.81 91 VAL B CA 1
ATOM 3208 C C . VAL B 1 91 ? 13.617 14.156 17.531 1 98.81 91 VAL B C 1
ATOM 3210 O O . VAL B 1 91 ? 14.141 14.961 16.766 1 98.81 91 VAL B O 1
ATOM 3213 N N . LYS B 1 92 ? 13.758 14.25 18.812 1 98.69 92 LYS B N 1
ATOM 3214 C CA . LYS B 1 92 ? 14.531 15.32 19.438 1 98.69 92 LYS B CA 1
ATOM 3215 C C . LYS B 1 92 ? 15.984 15.297 18.984 1 98.69 92 LYS B C 1
ATOM 3217 O O . LYS B 1 92 ? 16.531 16.328 18.562 1 98.69 92 LYS B O 1
ATOM 3222 N N . GLN B 1 93 ? 16.578 14.125 19.047 1 98.44 93 GLN B N 1
ATOM 3223 C CA . GLN B 1 93 ? 17.969 13.977 18.672 1 98.44 93 GLN B CA 1
ATOM 3224 C C . GLN B 1 93 ? 18.188 14.398 17.219 1 98.44 93 GLN B C 1
ATOM 3226 O O . GLN B 1 93 ? 19.172 15.086 16.906 1 98.44 93 GLN B O 1
ATOM 3231 N N . THR B 1 94 ? 17.328 13.984 16.422 1 98.75 94 THR B N 1
ATOM 3232 C CA . THR B 1 94 ? 17.469 14.281 14.992 1 98.75 94 THR B CA 1
ATOM 3233 C C . THR B 1 94 ? 17.312 15.773 14.727 1 98.75 94 THR B C 1
ATOM 3235 O O . THR B 1 94 ? 18.062 16.359 13.945 1 98.75 94 THR B O 1
ATOM 3238 N N . ALA B 1 95 ? 16.297 16.375 15.344 1 98.69 95 ALA B N 1
ATOM 3239 C CA . ALA B 1 95 ? 16.078 17.812 15.195 1 98.69 95 ALA B CA 1
ATOM 3240 C C . ALA B 1 95 ? 17.297 18.594 15.672 1 98.69 95 ALA B C 1
ATOM 3242 O O . ALA B 1 95 ? 17.766 19.516 14.992 1 98.69 95 ALA B O 1
ATOM 3243 N N . ILE B 1 96 ? 17.828 18.219 16.828 1 98.38 96 ILE B N 1
ATOM 3244 C CA . ILE B 1 96 ? 18.969 18.922 17.422 1 98.38 96 ILE B CA 1
ATOM 3245 C C . ILE B 1 96 ? 20.188 18.766 16.516 1 98.38 96 ILE B C 1
ATOM 3247 O O . ILE B 1 96 ? 20.906 19.734 16.266 1 98.38 96 ILE B O 1
ATOM 3251 N N . ALA B 1 97 ? 20.391 17.578 16.016 1 98.5 97 ALA B N 1
ATOM 3252 C CA . ALA B 1 97 ? 21.547 17.297 15.164 1 98.5 97 ALA B CA 1
ATOM 3253 C C . ALA B 1 97 ? 21.484 18.094 13.859 1 98.5 97 ALA B C 1
ATOM 3255 O O . ALA B 1 97 ? 22.5 18.297 13.203 1 98.5 97 ALA B O 1
ATOM 3256 N N . ASN B 1 98 ? 20.312 18.484 13.508 1 98.5 98 ASN B N 1
ATOM 3257 C CA . ASN B 1 98 ? 20.109 19.234 12.273 1 98.5 98 ASN B CA 1
ATOM 3258 C C . ASN B 1 98 ? 19.641 20.656 12.555 1 98.5 98 ASN B C 1
ATOM 3260 O O . ASN B 1 98 ? 18.906 21.25 11.758 1 98.5 98 ASN B O 1
ATOM 3264 N N . LYS B 1 99 ? 19.922 21.203 13.68 1 97.62 99 LYS B N 1
ATOM 3265 C CA . LYS B 1 99 ? 19.375 22.484 14.133 1 97.62 99 LYS B CA 1
ATOM 3266 C C . LYS B 1 99 ? 19.719 23.609 13.172 1 97.62 99 LYS B C 1
ATOM 3268 O O . LYS B 1 99 ? 18.953 24.562 13.016 1 97.62 99 LYS B O 1
ATOM 3273 N N . ARG B 1 100 ? 20.859 23.547 12.492 1 97.25 100 ARG B N 1
ATOM 3274 C CA . ARG B 1 100 ? 21.266 24.609 11.578 1 97.25 100 ARG B CA 1
ATOM 3275 C C . ARG B 1 100 ? 20.328 24.688 10.383 1 97.25 100 ARG B C 1
ATOM 3277 O O . ARG B 1 100 ? 20.312 25.703 9.672 1 97.25 100 ARG B O 1
ATOM 3284 N N . TRP B 1 101 ? 19.609 23.609 10.156 1 97.88 101 TRP B N 1
ATOM 3285 C CA . TRP B 1 101 ? 18.719 23.547 9 1 97.88 101 TRP B CA 1
ATOM 3286 C C . TRP B 1 101 ? 17.312 24 9.375 1 97.88 101 TRP B C 1
ATOM 3288 O O . TRP B 1 101 ? 16.438 24.078 8.516 1 97.88 101 TRP B O 1
ATOM 3298 N N . VAL B 1 102 ? 17.031 24.234 10.648 1 98 102 VAL B N 1
ATOM 3299 C CA . VAL B 1 102 ? 15.75 24.812 11.023 1 98 102 VAL B CA 1
ATOM 3300 C C . VAL B 1 102 ? 15.68 26.266 10.555 1 98 102 VAL B C 1
ATOM 3302 O O . VAL B 1 102 ? 16.484 27.094 10.984 1 98 102 VAL B O 1
ATOM 3305 N N . PRO B 1 103 ? 14.758 26.562 9.703 1 97.25 103 PRO B N 1
ATOM 3306 C CA . PRO B 1 103 ? 14.688 27.922 9.18 1 97.25 103 PRO B CA 1
ATOM 3307 C C . PRO B 1 103 ? 14.492 28.969 10.273 1 97.25 103 PRO B C 1
ATOM 3309 O O . PRO B 1 103 ? 14.047 28.641 11.375 1 97.25 103 PRO B O 1
ATOM 3312 N N . PRO B 1 104 ? 14.875 30.219 9.906 1 96.56 104 PRO B N 1
ATOM 3313 C CA . PRO B 1 104 ? 14.594 31.297 10.852 1 96.56 104 PRO B CA 1
ATOM 3314 C C . PRO B 1 104 ? 13.109 31.438 11.18 1 96.56 104 PRO B C 1
ATOM 3316 O O . PRO B 1 104 ? 12.266 30.953 10.414 1 96.56 104 PRO B O 1
ATOM 3319 N N . ALA B 1 105 ? 12.883 32.062 12.289 1 95.69 105 ALA B N 1
ATOM 3320 C CA . ALA B 1 105 ? 11.508 32.25 12.758 1 95.69 105 ALA B CA 1
ATOM 3321 C C . ALA B 1 105 ? 10.633 32.844 11.664 1 95.69 105 ALA B C 1
ATOM 3323 O O . ALA B 1 105 ? 10.977 33.875 11.078 1 95.69 105 ALA B O 1
ATOM 3324 N N . GLY B 1 106 ? 9.578 32.156 11.445 1 91.56 106 GLY B N 1
ATOM 3325 C CA . GLY B 1 106 ? 8.578 32.656 10.523 1 91.56 106 GLY B CA 1
ATOM 3326 C C . GLY B 1 106 ? 8.891 32.344 9.07 1 91.56 106 GLY B C 1
ATOM 3327 O O . GLY B 1 106 ? 8.086 32.625 8.18 1 91.56 106 GLY B O 1
ATOM 3328 N N . LYS B 1 107 ? 9.961 31.703 8.734 1 93.94 107 LYS B N 1
ATOM 3329 C CA . LYS B 1 107 ? 10.367 31.484 7.348 1 93.94 107 LYS B CA 1
ATOM 3330 C C . LYS B 1 107 ? 10.219 30.031 6.953 1 93.94 107 LYS B C 1
ATOM 3332 O O . LYS B 1 107 ? 10.664 29.625 5.875 1 93.94 107 LYS B O 1
ATOM 3337 N N . GLY B 1 108 ? 9.648 29.281 7.812 1 95.31 108 GLY B N 1
ATOM 3338 C CA . GLY B 1 108 ? 9.492 27.875 7.531 1 95.31 108 GLY B CA 1
ATOM 3339 C C . GLY B 1 108 ? 9.742 26.984 8.742 1 95.31 108 GLY B C 1
ATOM 3340 O O . GLY B 1 108 ? 9.602 27.438 9.883 1 95.31 108 GLY B O 1
ATOM 3341 N N . SER B 1 109 ? 9.992 25.688 8.523 1 97.31 109 SER B N 1
ATOM 3342 C CA . SER B 1 109 ? 10.219 24.703 9.578 1 97.31 109 SER B CA 1
ATOM 3343 C C . SER B 1 109 ? 11.133 23.594 9.094 1 97.31 109 SER B C 1
ATOM 3345 O O . SER B 1 109 ? 11.469 23.516 7.906 1 97.31 109 SER B O 1
ATOM 3347 N N . LEU B 1 110 ? 11.641 22.859 9.977 1 98.06 110 LEU B N 1
ATOM 3348 C CA . LEU B 1 110 ? 12.297 21.609 9.664 1 98.06 110 LEU B CA 1
ATOM 3349 C C . LEU B 1 110 ? 11.312 20.438 9.727 1 98.06 110 LEU B C 1
ATOM 3351 O O . LEU B 1 110 ? 10.828 20.094 10.805 1 98.06 110 LEU B O 1
ATOM 3355 N N . TYR B 1 111 ? 11.016 19.953 8.555 1 97.94 111 TYR B N 1
ATOM 3356 C CA . TYR B 1 111 ? 10.148 18.781 8.477 1 97.94 111 TYR B CA 1
ATOM 3357 C C . TYR B 1 111 ? 10.898 17.516 8.852 1 97.94 111 TYR B C 1
ATOM 3359 O O . TYR B 1 111 ? 12 17.266 8.352 1 97.94 111 TYR B O 1
ATOM 3367 N N . LEU B 1 112 ? 10.375 16.734 9.797 1 98.62 112 LEU B N 1
ATOM 3368 C CA . LEU B 1 112 ? 10.93 15.445 10.188 1 98.62 112 LEU B CA 1
ATOM 3369 C C . LEU B 1 112 ? 10.047 14.305 9.695 1 98.62 112 LEU B C 1
ATOM 3371 O O . LEU B 1 112 ? 8.828 14.344 9.859 1 98.62 112 LEU B O 1
ATOM 3375 N N . ARG B 1 113 ? 10.664 13.266 9.102 1 98.56 113 ARG B N 1
ATOM 3376 C CA . ARG B 1 113 ? 9.992 12.109 8.523 1 98.56 113 ARG B CA 1
ATOM 3377 C C . ARG B 1 113 ? 10.422 10.82 9.211 1 98.56 113 ARG B C 1
ATOM 3379 O O . ARG B 1 113 ? 11.328 10.133 8.734 1 98.56 113 ARG B O 1
ATOM 3386 N N . PRO B 1 114 ? 9.758 10.469 10.359 1 98.88 114 PRO B N 1
ATOM 3387 C CA . PRO B 1 114 ? 9.969 9.117 10.875 1 98.88 114 PRO B CA 1
ATOM 3388 C C . PRO B 1 114 ? 9.422 8.031 9.945 1 98.88 114 PRO B C 1
ATOM 3390 O O . PRO B 1 114 ? 8.289 8.148 9.453 1 98.88 114 PRO B O 1
ATOM 3393 N N . LEU B 1 115 ? 10.203 7.016 9.703 1 98.88 115 LEU B N 1
ATOM 3394 C CA . LEU B 1 115 ? 9.828 5.836 8.93 1 98.88 115 LEU B CA 1
ATOM 3395 C C . LEU B 1 115 ? 9.984 4.566 9.758 1 98.88 115 LEU B C 1
ATOM 3397 O O . LEU B 1 115 ? 10.945 4.43 10.516 1 98.88 115 LEU B O 1
ATOM 3401 N N . LEU B 1 116 ? 9.047 3.703 9.695 1 98.88 116 LEU B N 1
ATOM 3402 C CA . LEU B 1 116 ? 9.133 2.342 10.211 1 98.88 116 LEU B CA 1
ATOM 3403 C C . LEU B 1 116 ? 8.891 1.324 9.102 1 98.88 116 LEU B C 1
ATOM 3405 O O . LEU B 1 116 ? 7.832 1.315 8.477 1 98.88 116 LEU B O 1
ATOM 3409 N N . MET B 1 117 ? 9.844 0.436 8.852 1 98.75 117 MET B N 1
ATOM 3410 C CA . MET B 1 117 ? 9.711 -0.425 7.68 1 98.75 117 MET B CA 1
ATOM 3411 C C . MET B 1 117 ? 10.18 -1.843 7.992 1 98.75 117 MET B C 1
ATOM 3413 O O . MET B 1 117 ? 11.141 -2.037 8.742 1 98.75 117 MET B O 1
ATOM 3417 N N . GLY B 1 118 ? 9.469 -2.84 7.469 1 98.75 118 GLY B N 1
ATOM 3418 C CA . GLY B 1 118 ? 9.953 -4.207 7.477 1 98.75 118 GLY B CA 1
ATOM 3419 C C . GLY B 1 118 ? 11.164 -4.41 6.586 1 98.75 118 GLY B C 1
ATOM 3420 O O . GLY B 1 118 ? 11.031 -4.594 5.375 1 98.75 118 GLY B O 1
ATOM 3421 N N . SER B 1 119 ? 12.32 -4.453 7.203 1 98.5 119 SER B N 1
ATOM 3422 C CA . SER B 1 119 ? 13.57 -4.465 6.445 1 98.5 119 SER B CA 1
ATOM 3423 C C . SER B 1 119 ? 14.062 -5.891 6.223 1 98.5 119 SER B C 1
ATOM 3425 O O . SER B 1 119 ? 14.891 -6.133 5.34 1 98.5 119 SER B O 1
ATOM 3427 N N . GLY B 1 120 ? 13.578 -6.828 7.02 1 98.12 120 GLY B N 1
ATOM 3428 C CA . GLY B 1 120 ? 14.055 -8.195 6.918 1 98.12 120 GLY B CA 1
ATOM 3429 C C . GLY B 1 120 ? 13.633 -8.883 5.633 1 98.12 120 GLY B C 1
ATOM 3430 O O . GLY B 1 120 ? 12.539 -8.633 5.121 1 98.12 120 GLY B O 1
ATOM 3431 N N . GLU B 1 121 ? 14.453 -9.812 5.211 1 97.56 121 GLU B N 1
ATOM 3432 C CA . GLU B 1 121 ? 14.164 -10.602 4.016 1 97.56 121 GLU B CA 1
ATOM 3433 C C . GLU B 1 121 ? 13.023 -11.578 4.262 1 97.56 121 GLU B C 1
ATOM 3435 O O . GLU B 1 121 ? 12.984 -12.25 5.301 1 97.56 121 GLU B O 1
ATOM 3440 N N . ILE B 1 122 ? 12.203 -11.609 3.266 1 96.12 122 ILE B N 1
ATOM 3441 C CA . ILE B 1 122 ? 11.102 -12.562 3.367 1 96.12 122 ILE B CA 1
ATOM 3442 C C . ILE B 1 122 ? 10.586 -12.898 1.971 1 96.12 122 ILE B C 1
ATOM 3444 O O . ILE B 1 122 ? 10.367 -12.008 1.149 1 96.12 122 ILE B O 1
ATOM 3448 N N . LEU B 1 123 ? 10.477 -14.148 1.649 1 94.69 123 LEU B N 1
ATOM 3449 C CA . LEU B 1 123 ? 9.828 -14.648 0.439 1 94.69 123 LEU B CA 1
ATOM 3450 C C . LEU B 1 123 ? 8.578 -15.453 0.781 1 94.69 123 LEU B C 1
ATOM 3452 O O . LEU B 1 123 ? 8.672 -16.625 1.145 1 94.69 123 LEU B O 1
ATOM 3456 N N . GLY B 1 124 ? 7.465 -14.953 0.638 1 93.44 124 GLY B N 1
ATOM 3457 C CA . GLY B 1 124 ? 6.172 -15.414 1.114 1 93.44 124 GLY B CA 1
ATOM 3458 C C . GLY B 1 124 ? 5.453 -14.383 1.974 1 93.44 124 GLY B C 1
ATOM 3459 O O . GLY B 1 124 ? 6.082 -13.688 2.773 1 93.44 124 GLY B O 1
ATOM 3460 N N . LEU B 1 125 ? 4.195 -14.398 1.855 1 95.06 125 LEU B N 1
ATOM 3461 C CA . LEU B 1 125 ? 3.418 -13.359 2.531 1 95.06 125 LEU B CA 1
ATOM 3462 C C . LEU B 1 125 ? 3.451 -13.555 4.043 1 95.06 125 LEU B C 1
ATOM 3464 O O . LEU B 1 125 ? 3.029 -14.602 4.547 1 95.06 125 LEU B O 1
ATOM 3468 N N . GLY B 1 126 ? 3.943 -12.633 4.715 1 95.88 126 GLY B N 1
ATOM 3469 C CA . GLY B 1 126 ? 4.078 -12.617 6.164 1 95.88 126 GLY B CA 1
ATOM 3470 C C . GLY B 1 126 ? 4.801 -11.391 6.684 1 95.88 126 GLY B C 1
ATOM 3471 O O . GLY B 1 126 ? 5.324 -10.594 5.902 1 95.88 126 GLY B O 1
ATOM 3472 N N . ALA B 1 127 ? 4.797 -11.289 8.008 1 97.19 127 ALA B N 1
ATOM 3473 C CA . ALA B 1 127 ? 5.523 -10.188 8.633 1 97.19 127 ALA B CA 1
ATOM 3474 C C . ALA B 1 127 ? 7.031 -10.375 8.492 1 97.19 127 ALA B C 1
ATOM 3476 O O . ALA B 1 127 ? 7.539 -11.492 8.609 1 97.19 127 ALA B O 1
ATOM 3477 N N . ALA B 1 128 ? 7.723 -9.312 8.227 1 98.06 128 ALA B N 1
ATOM 3478 C CA . ALA B 1 128 ? 9.172 -9.344 8.07 1 98.06 128 ALA B CA 1
ATOM 3479 C C . ALA B 1 128 ? 9.859 -9.789 9.359 1 98.06 128 ALA B C 1
ATOM 3481 O O . ALA B 1 128 ? 9.336 -9.555 10.453 1 98.06 128 ALA B O 1
ATOM 3482 N N . PRO B 1 129 ? 11.039 -10.328 9.258 1 97.94 129 PRO B N 1
ATOM 3483 C CA . PRO B 1 129 ? 11.742 -10.781 10.453 1 97.94 129 PRO B CA 1
ATOM 3484 C C . PRO B 1 129 ? 12.594 -9.68 11.086 1 97.94 129 PRO B C 1
ATOM 3486 O O . PRO B 1 129 ? 13.133 -9.867 12.188 1 97.94 129 PRO B O 1
ATOM 3489 N N . GLU B 1 130 ? 12.82 -8.578 10.406 1 98.19 130 GLU B N 1
ATOM 3490 C CA . GLU B 1 130 ? 13.594 -7.441 10.891 1 98.19 130 GLU B CA 1
ATOM 3491 C C . GLU B 1 130 ? 12.953 -6.117 10.477 1 98.19 130 GLU B C 1
ATOM 3493 O O . GLU B 1 130 ? 12.32 -6.031 9.422 1 98.19 130 GLU B O 1
ATOM 3498 N N . TYR B 1 131 ? 13.289 -5.07 11.344 1 98.62 131 TYR B N 1
ATOM 3499 C CA . TYR B 1 131 ? 12.648 -3.777 11.133 1 98.62 131 TYR B CA 1
ATOM 3500 C C . TYR B 1 131 ? 13.633 -2.639 11.359 1 98.62 131 TYR B C 1
ATOM 3502 O O . TYR B 1 131 ? 14.508 -2.729 12.227 1 98.62 131 TYR B O 1
ATOM 3510 N N . ILE B 1 132 ? 13.438 -1.6 10.562 1 98.69 132 ILE B N 1
ATOM 3511 C CA . ILE B 1 132 ? 14.211 -0.371 10.711 1 98.69 132 ILE B CA 1
ATOM 3512 C C . ILE B 1 132 ? 13.273 0.784 11.07 1 98.69 132 ILE B C 1
ATOM 3514 O O . ILE B 1 132 ? 12.211 0.941 10.469 1 98.69 132 ILE B O 1
ATOM 3518 N N . PHE B 1 133 ? 13.617 1.457 12.133 1 98.88 133 PHE B N 1
ATOM 3519 C CA . PHE B 1 133 ? 13.062 2.77 12.453 1 98.88 133 PHE B CA 1
ATOM 3520 C C . PHE B 1 133 ? 14.078 3.869 12.141 1 98.88 133 PHE B C 1
ATOM 3522 O O . PHE B 1 133 ? 15.203 3.844 12.648 1 98.88 133 PHE B O 1
ATOM 3529 N N . LEU B 1 134 ? 13.633 4.809 11.219 1 98.62 134 LEU B N 1
ATOM 3530 C CA . LEU B 1 134 ? 14.547 5.832 10.734 1 98.62 134 LEU B CA 1
ATOM 3531 C C . LEU B 1 134 ? 13.859 7.191 10.664 1 98.62 134 LEU B C 1
ATOM 3533 O O . LEU B 1 134 ? 12.641 7.262 10.461 1 98.62 134 LEU B O 1
ATOM 3537 N N . ILE B 1 135 ? 14.664 8.25 10.93 1 98.88 135 ILE B N 1
ATOM 3538 C CA . ILE B 1 135 ? 14.148 9.609 10.773 1 98.88 135 ILE B CA 1
ATOM 3539 C C . ILE B 1 135 ? 15.094 10.422 9.891 1 98.88 135 ILE B C 1
ATOM 3541 O O . ILE B 1 135 ? 16.297 10.492 10.148 1 98.88 135 ILE B O 1
ATOM 3545 N N . TYR B 1 136 ? 14.586 11.016 8.875 1 98.69 136 TYR B N 1
ATOM 3546 C CA . TYR B 1 136 ? 15.312 12.023 8.117 1 98.69 136 TYR B CA 1
ATOM 3547 C C . TYR B 1 136 ? 14.562 13.344 8.102 1 98.69 136 TYR B C 1
ATOM 3549 O O . TYR B 1 136 ? 13.398 13.414 8.516 1 98.69 136 TYR B O 1
ATOM 3557 N N . VAL B 1 137 ? 15.234 14.398 7.703 1 98.5 137 VAL B N 1
ATOM 3558 C CA . VAL B 1 137 ? 14.633 15.719 7.832 1 98.5 137 VAL B CA 1
ATOM 3559 C C . VAL B 1 137 ? 14.898 16.531 6.566 1 98.5 137 VAL B C 1
ATOM 3561 O O . VAL B 1 137 ? 15.797 16.203 5.789 1 98.5 137 VAL B O 1
ATOM 3564 N N . SER B 1 138 ? 14.102 17.531 6.383 1 98.06 138 SER B N 1
ATOM 3565 C CA . SER B 1 138 ? 14.266 18.5 5.305 1 98.06 138 SER B CA 1
ATOM 3566 C C . SER B 1 138 ? 13.672 19.844 5.684 1 98.06 138 SER B C 1
ATOM 3568 O O . SER B 1 138 ? 12.539 19.922 6.168 1 98.06 138 SER B O 1
ATOM 3570 N N . PRO B 1 139 ? 14.469 20.938 5.484 1 97.81 139 PRO B N 1
ATOM 3571 C CA . PRO B 1 139 ? 13.836 22.25 5.66 1 97.81 139 PRO B CA 1
ATOM 3572 C C . PRO B 1 139 ? 12.773 22.531 4.605 1 97.81 139 PRO B C 1
ATOM 3574 O O . PRO B 1 139 ? 12.953 22.203 3.43 1 97.81 139 PRO B O 1
ATOM 3577 N N . VAL B 1 140 ? 11.688 23.047 5.078 1 95.56 140 VAL B N 1
ATOM 3578 C CA . VAL B 1 140 ? 10.602 23.391 4.172 1 95.56 140 VAL B CA 1
ATOM 3579 C C . VAL B 1 140 ? 10.125 24.812 4.457 1 95.56 140 VAL B C 1
ATOM 3581 O O . VAL B 1 140 ? 10.117 25.25 5.609 1 95.56 140 VAL B O 1
ATOM 3584 N N . GLY B 1 141 ? 9.797 25.469 3.395 1 91.06 141 GLY B N 1
ATOM 3585 C CA . GLY B 1 141 ? 9.203 26.781 3.562 1 91.06 141 GLY B CA 1
ATOM 3586 C C . GLY B 1 141 ? 7.746 26.719 3.996 1 91.06 141 GLY B C 1
ATOM 3587 O O . GLY B 1 141 ? 7.199 25.641 4.199 1 91.06 141 GLY B O 1
ATOM 3588 N N . ASN B 1 142 ? 7.285 27.938 4.18 1 85.44 142 ASN B N 1
ATOM 3589 C CA . ASN B 1 142 ? 5.852 27.984 4.434 1 85.44 142 ASN B CA 1
ATOM 3590 C C . ASN B 1 142 ? 5.047 27.469 3.246 1 85.44 142 ASN B C 1
ATOM 3592 O O . ASN B 1 142 ? 5.402 27.719 2.094 1 85.44 142 ASN B O 1
ATOM 3596 N N . TYR B 1 143 ? 4.121 26.688 3.564 1 75.5 143 TYR B N 1
ATOM 3597 C CA . TYR B 1 143 ? 3.314 26.094 2.502 1 75.5 143 TYR B CA 1
ATOM 3598 C C . TYR B 1 143 ? 2.637 27.172 1.67 1 75.5 143 TYR B C 1
ATOM 3600 O O . TYR B 1 143 ? 2.59 27.094 0.441 1 75.5 143 TYR B O 1
ATOM 3608 N N . PHE B 1 144 ? 2.113 28.125 2.324 1 72.25 144 PHE B N 1
ATOM 3609 C CA . PHE B 1 144 ? 1.487 29.266 1.653 1 72.25 144 PHE B CA 1
ATOM 3610 C C . PHE B 1 144 ? 2.416 30.469 1.652 1 72.25 144 PHE B C 1
ATOM 3612 O O . PHE B 1 144 ? 2.848 30.922 2.711 1 72.25 144 PHE B O 1
ATOM 3619 N N . LYS B 1 145 ? 3.172 30.656 0.426 1 60.44 145 LYS B N 1
ATOM 3620 C CA . LYS B 1 145 ? 3.979 31.859 0.31 1 60.44 145 LYS B CA 1
ATOM 3621 C C . LYS B 1 145 ? 3.127 33.125 0.506 1 60.44 145 LYS B C 1
ATOM 3623 O O . LYS B 1 145 ? 2.002 33.031 1.005 1 60.44 145 LYS B O 1
ATOM 3628 N N . GLU B 1 146 ? 3.537 34.156 -0.228 1 53.06 146 GLU B N 1
ATOM 3629 C CA . GLU B 1 146 ? 2.732 35.375 -0.206 1 53.06 146 GLU B CA 1
ATOM 3630 C C . GLU B 1 146 ? 1.32 35.094 -0.722 1 53.06 146 GLU B C 1
ATOM 3632 O O . GLU B 1 146 ? 1.145 34.562 -1.819 1 53.06 146 GLU B O 1
ATOM 3637 N N . GLY B 1 147 ? 0.256 35.062 0.106 1 54.88 147 GLY B N 1
ATOM 3638 C CA . GLY B 1 147 ? -1.155 34.906 -0.215 1 54.88 147 GLY B CA 1
ATOM 3639 C C . GLY B 1 147 ? -1.665 33.5 -0.07 1 54.88 147 GLY B C 1
ATOM 3640 O O . GLY B 1 147 ? -0.881 32.531 -0.082 1 54.88 147 GLY B O 1
ATOM 3641 N N . PHE B 1 148 ? -2.684 33.125 0.741 1 62.53 148 PHE B N 1
ATOM 3642 C CA . PHE B 1 148 ? -3.387 31.859 0.859 1 62.53 148 PHE B CA 1
ATOM 3643 C C . PHE B 1 148 ? -4.023 31.469 -0.468 1 62.53 148 PHE B C 1
ATOM 3645 O O . PHE B 1 148 ? -4.98 32.094 -0.917 1 62.53 148 PHE B O 1
ATOM 3652 N N . ALA B 1 149 ? -3.201 30.734 -1.402 1 81.69 149 ALA B N 1
ATOM 3653 C CA . ALA B 1 149 ? -3.932 30.234 -2.562 1 81.69 149 ALA B CA 1
ATOM 3654 C C . ALA B 1 149 ? -4.852 29.078 -2.176 1 81.69 149 ALA B C 1
ATOM 3656 O O . ALA B 1 149 ? -4.379 28.016 -1.761 1 81.69 149 ALA B O 1
ATOM 3657 N N . PRO B 1 150 ? -6.117 29.375 -2.18 1 94.5 150 PRO B N 1
ATOM 3658 C CA . PRO B 1 150 ? -7.094 28.359 -1.803 1 94.5 150 PRO B CA 1
ATOM 3659 C C . PRO B 1 150 ? -7.031 27.125 -2.699 1 94.5 150 PRO B C 1
ATOM 3661 O O . PRO B 1 150 ? -6.691 27.234 -3.881 1 94.5 150 PRO B O 1
ATOM 3664 N N . LEU B 1 151 ? -7.227 26 -2.121 1 96.56 151 LEU B N 1
ATOM 3665 C CA . LEU B 1 151 ? -7.258 24.75 -2.879 1 96.56 151 LEU B CA 1
ATOM 3666 C C . LEU B 1 151 ? -8.484 24.688 -3.777 1 96.56 151 LEU B C 1
ATOM 3668 O O . LEU B 1 151 ? -9.57 25.125 -3.383 1 96.56 151 LEU B O 1
ATOM 3672 N N . ASN B 1 152 ? -8.281 24.25 -4.922 1 97.81 152 ASN B N 1
ATOM 3673 C CA . ASN B 1 152 ? -9.352 23.859 -5.836 1 97.81 152 ASN B CA 1
ATOM 3674 C C . ASN B 1 152 ? -9.445 22.344 -5.961 1 97.81 152 ASN B C 1
ATOM 3676 O O . ASN B 1 152 ? -8.578 21.703 -6.562 1 97.81 152 ASN B O 1
ATOM 3680 N N . LEU B 1 153 ? -10.578 21.812 -5.465 1 98.5 153 LEU B N 1
ATOM 3681 C CA . LEU B 1 153 ? -10.656 20.359 -5.301 1 98.5 153 LEU B CA 1
ATOM 3682 C C . LEU B 1 153 ? -11.602 19.75 -6.32 1 98.5 153 LEU B C 1
ATOM 3684 O O . LEU B 1 153 ? -12.562 20.391 -6.746 1 98.5 153 LEU B O 1
ATOM 3688 N N . TYR B 1 154 ? -11.289 18.531 -6.707 1 98.62 154 TYR B N 1
ATOM 3689 C CA . TYR B 1 154 ? -12.148 17.703 -7.547 1 98.62 154 TYR B CA 1
ATOM 3690 C C . TYR B 1 154 ? -12.727 16.531 -6.754 1 98.62 154 TYR B C 1
ATOM 3692 O O . TYR B 1 154 ? -12 15.836 -6.047 1 98.62 154 TYR B O 1
ATOM 3700 N N . VAL B 1 155 ? -14.062 16.328 -6.832 1 98.5 155 VAL B N 1
ATOM 3701 C CA . VAL B 1 155 ? -14.656 15.156 -6.191 1 98.5 155 VAL B CA 1
ATOM 3702 C C . VAL B 1 155 ? -14.406 13.914 -7.047 1 98.5 155 VAL B C 1
ATOM 3704 O O . VAL B 1 155 ? -14.867 13.836 -8.188 1 98.5 155 VAL B O 1
ATOM 3707 N N . GLU B 1 156 ? -13.672 12.977 -6.512 1 96.62 156 GLU B N 1
ATOM 3708 C CA . GLU B 1 156 ? -13.328 11.75 -7.23 1 96.62 156 GLU B CA 1
ATOM 3709 C C . GLU B 1 156 ? -14.539 10.836 -7.363 1 96.62 156 GLU B C 1
ATOM 3711 O O . GLU B 1 156 ? -15.234 10.562 -6.379 1 96.62 156 GLU B O 1
ATOM 3716 N N . GLU B 1 157 ? -14.758 10.273 -8.516 1 92.06 157 GLU B N 1
ATOM 3717 C CA . GLU B 1 157 ? -15.969 9.492 -8.766 1 92.06 157 GLU B CA 1
ATOM 3718 C C . GLU B 1 157 ? -15.625 8.055 -9.156 1 92.06 157 GLU B C 1
ATOM 3720 O O . GLU B 1 157 ? -16.484 7.168 -9.102 1 92.06 157 GLU B O 1
ATOM 3725 N N . GLU B 1 158 ? -14.469 7.82 -9.516 1 93.75 158 GLU B N 1
ATOM 3726 C CA . GLU B 1 158 ? -14.117 6.52 -10.086 1 93.75 158 GLU B CA 1
ATOM 3727 C C . GLU B 1 158 ? -13.289 5.691 -9.102 1 93.75 158 GLU B C 1
ATOM 3729 O O . GLU B 1 158 ? -13.469 4.477 -9.008 1 93.75 158 GLU B O 1
ATOM 3734 N N . PHE B 1 159 ? -12.445 6.344 -8.367 1 95.44 159 PHE B N 1
ATOM 3735 C CA . PHE B 1 159 ? -11.508 5.637 -7.508 1 95.44 159 PHE B CA 1
ATOM 3736 C C . PHE B 1 159 ? -11.875 5.82 -6.039 1 95.44 159 PHE B C 1
ATOM 3738 O O . PHE B 1 159 ? -12.352 6.883 -5.641 1 95.44 159 PHE B O 1
ATOM 3745 N N . ASP B 1 160 ? -11.586 4.777 -5.297 1 93.44 160 ASP B N 1
ATOM 3746 C CA . ASP B 1 160 ? -11.734 4.844 -3.846 1 93.44 160 ASP B CA 1
ATOM 3747 C C . ASP B 1 160 ? -10.375 4.98 -3.162 1 93.44 160 ASP B C 1
ATOM 3749 O O . ASP B 1 160 ? -9.383 4.395 -3.609 1 93.44 160 ASP B O 1
ATOM 3753 N N . ARG B 1 161 ? -10.422 5.66 -2.078 1 94.19 161 ARG B N 1
ATOM 3754 C CA . ARG B 1 161 ? -9.195 5.812 -1.305 1 94.19 161 ARG B CA 1
ATOM 3755 C C . ARG B 1 161 ? -9 4.645 -0.348 1 94.19 161 ARG B C 1
ATOM 3757 O O . ARG B 1 161 ? -7.879 4.16 -0.172 1 94.19 161 ARG B O 1
ATOM 3764 N N . ALA B 1 162 ? -10.039 4.246 0.277 1 93.5 162 ALA B N 1
ATOM 3765 C CA . ALA B 1 162 ? -9.969 3.256 1.346 1 93.5 162 ALA B CA 1
ATOM 3766 C C . ALA B 1 162 ? -11.266 2.461 1.444 1 93.5 162 ALA B C 1
ATOM 3768 O O . ALA B 1 162 ? -12.336 2.957 1.083 1 93.5 162 ALA B O 1
ATOM 3769 N N . SER B 1 163 ? -11.117 1.24 1.91 1 91.25 163 SER B N 1
ATOM 3770 C CA . SER B 1 163 ? -12.273 0.397 2.184 1 91.25 163 SER B CA 1
ATOM 3771 C C . SER B 1 163 ? -12.523 0.272 3.684 1 91.25 163 SER B C 1
ATOM 3773 O O . SER B 1 163 ? -11.602 0.427 4.488 1 91.25 163 SER B O 1
ATOM 3775 N N . CYS B 1 164 ? -13.836 -0.053 3.949 1 90 164 CYS B N 1
ATOM 3776 C CA . CYS B 1 164 ? -14.125 -0.397 5.336 1 90 164 CYS B CA 1
ATOM 3777 C C . CYS B 1 164 ? -13.375 -1.654 5.758 1 90 164 CYS B C 1
ATOM 3779 O O . CYS B 1 164 ? -13.32 -2.633 5.008 1 90 164 CYS B O 1
ATOM 3781 N N . GLY B 1 165 ? -12.727 -1.562 6.859 1 92 165 GLY B N 1
ATOM 3782 C CA . GLY B 1 165 ? -11.953 -2.697 7.328 1 92 165 GLY B CA 1
ATOM 3783 C C . GLY B 1 165 ? -10.531 -2.711 6.797 1 92 165 GLY B C 1
ATOM 3784 O O . GLY B 1 165 ? -9.727 -3.566 7.176 1 92 165 GLY B O 1
ATOM 3785 N N . GLY B 1 166 ? -10.242 -1.792 5.895 1 94.5 166 GLY B N 1
ATOM 3786 C CA . GLY B 1 166 ? -8.891 -1.685 5.363 1 94.5 166 GLY B CA 1
ATOM 3787 C C . GLY B 1 166 ? -7.961 -0.887 6.254 1 94.5 166 GLY B C 1
ATOM 3788 O O . GLY B 1 166 ? -8.062 -0.948 7.484 1 94.5 166 GLY B O 1
ATOM 3789 N N . THR B 1 167 ? -7 -0.211 5.598 1 96.56 167 THR B N 1
ATOM 3790 C CA . THR B 1 167 ? -5.977 0.471 6.379 1 96.56 167 THR B CA 1
ATOM 3791 C C . THR B 1 167 ? -6.078 1.983 6.199 1 96.56 167 THR B C 1
ATOM 3793 O O . THR B 1 167 ? -5.102 2.705 6.41 1 96.56 167 THR B O 1
ATOM 3796 N N . GLY B 1 168 ? -7.16 2.453 5.863 1 96.38 168 GLY B N 1
ATOM 3797 C CA . GLY B 1 168 ? -7.34 3.877 5.637 1 96.38 168 GLY B CA 1
ATOM 3798 C C . GLY B 1 168 ? -7.082 4.715 6.875 1 96.38 168 GLY B C 1
ATOM 3799 O O . GLY B 1 168 ? -6.758 5.898 6.773 1 96.38 168 GLY B O 1
ATOM 3800 N N . GLY B 1 169 ? -7.156 4.137 8.008 1 97.19 169 GLY B N 1
ATOM 3801 C CA . GLY B 1 169 ? -7.016 4.867 9.258 1 97.19 169 GLY B CA 1
ATOM 3802 C C . GLY B 1 169 ? -5.602 4.848 9.805 1 97.19 169 GLY B C 1
ATOM 3803 O O . GLY B 1 169 ? -5.34 5.379 10.891 1 97.19 169 GLY B O 1
ATOM 3804 N N . ILE B 1 170 ? -4.723 4.223 9.117 1 97.19 170 ILE B N 1
ATOM 3805 C CA . ILE B 1 170 ? -3.33 4.203 9.547 1 97.19 170 ILE B CA 1
ATOM 3806 C C . ILE B 1 170 ? -2.457 4.922 8.523 1 97.19 170 ILE B C 1
ATOM 3808 O O . ILE B 1 170 ? -2.799 4.977 7.34 1 97.19 170 ILE B O 1
ATOM 3812 N N . LYS B 1 171 ? -1.385 5.504 9.016 1 98.31 171 LYS B N 1
ATOM 3813 C CA . LYS B 1 171 ? -0.508 6.262 8.133 1 98.31 171 LYS B CA 1
ATOM 3814 C C . LYS B 1 171 ? 0.542 5.359 7.488 1 98.31 171 LYS B C 1
ATOM 3816 O O . LYS B 1 171 ? 1.741 5.543 7.703 1 98.31 171 LYS B O 1
ATOM 3821 N N . SER B 1 172 ? 0.092 4.473 6.668 1 98.5 172 SER B N 1
ATOM 3822 C CA . SER B 1 172 ? 0.907 3.484 5.969 1 98.5 172 SER B CA 1
ATOM 3823 C C . SER B 1 172 ? 1.232 3.941 4.551 1 98.5 172 SER B C 1
ATOM 3825 O O . SER B 1 172 ? 0.428 4.625 3.912 1 98.5 172 SER B O 1
ATOM 3827 N N . ILE B 1 173 ? 2.414 3.48 4.062 1 98.56 173 ILE B N 1
ATOM 3828 C CA . ILE B 1 173 ? 2.811 3.824 2.703 1 98.56 173 ILE B CA 1
ATOM 3829 C C . ILE B 1 173 ? 1.814 3.23 1.71 1 98.56 173 ILE B C 1
ATOM 3831 O O . ILE B 1 173 ? 1.669 3.73 0.592 1 98.56 173 ILE B O 1
ATOM 3835 N N . THR B 1 174 ? 1.066 2.271 2.1 1 98 174 THR B N 1
ATOM 3836 C CA . THR B 1 174 ? 0.183 1.514 1.22 1 98 174 THR B CA 1
ATOM 3837 C C . THR B 1 174 ? -1.081 2.311 0.907 1 98 174 THR B C 1
ATOM 3839 O O . THR B 1 174 ? -1.848 1.94 0.015 1 98 174 THR B O 1
ATOM 3842 N N . ASN B 1 175 ? -1.292 3.418 1.515 1 97.25 175 ASN B N 1
ATOM 3843 C CA . ASN B 1 175 ? -2.502 4.207 1.298 1 97.25 175 ASN B CA 1
ATOM 3844 C C . ASN B 1 175 ? -2.266 5.332 0.296 1 97.25 175 ASN B C 1
ATOM 3846 O O . ASN B 1 175 ? -3.186 6.082 -0.029 1 97.25 175 ASN B O 1
ATOM 3850 N N . TYR B 1 176 ? -1.076 5.461 -0.241 1 97.69 176 TYR B N 1
ATOM 3851 C CA . TYR B 1 176 ? -0.757 6.668 -0.993 1 97.69 176 TYR B CA 1
ATOM 3852 C C . TYR B 1 176 ? -0.467 6.344 -2.453 1 97.69 176 TYR B C 1
ATOM 3854 O O . TYR B 1 176 ? -0.987 7 -3.357 1 97.69 176 TYR B O 1
ATOM 3862 N N . GLY B 1 177 ? 0.226 5.258 -2.668 1 97 177 GLY B N 1
ATOM 3863 C CA . GLY B 1 177 ? 0.461 4.828 -4.039 1 97 177 GLY B CA 1
ATOM 3864 C C . GLY B 1 177 ? -0.817 4.652 -4.836 1 97 177 GLY B C 1
ATOM 3865 O O . GLY B 1 177 ? -0.949 5.199 -5.934 1 97 177 GLY B O 1
ATOM 3866 N N . PRO B 1 178 ? -1.785 3.992 -4.312 1 96.75 178 PRO B N 1
ATOM 3867 C CA . PRO B 1 178 ? -3.041 3.725 -5.02 1 96.75 178 PRO B CA 1
ATOM 3868 C C . PRO B 1 178 ? -3.777 5.004 -5.414 1 96.75 178 PRO B C 1
ATOM 3870 O O . PRO B 1 178 ? -4.59 4.988 -6.344 1 96.75 178 PRO B O 1
ATOM 3873 N N . GLY B 1 179 ? -3.514 6.105 -4.762 1 97.12 179 GLY B N 1
ATOM 3874 C CA . GLY B 1 179 ? -4.219 7.348 -5.031 1 97.12 179 GLY B CA 1
ATOM 3875 C C . GLY B 1 179 ? -3.547 8.195 -6.094 1 97.12 179 GLY B C 1
ATOM 3876 O O . GLY B 1 179 ? -4.098 9.203 -6.531 1 97.12 179 GLY B O 1
ATOM 3877 N N . LEU B 1 180 ? -2.408 7.77 -6.594 1 98.06 180 LEU B N 1
ATOM 3878 C CA . LEU B 1 180 ? -1.597 8.609 -7.469 1 98.06 180 LEU B CA 1
ATOM 3879 C C . LEU B 1 180 ? -2.312 8.875 -8.789 1 98.06 180 LEU B C 1
ATOM 3881 O O . LEU B 1 180 ? -2.238 9.977 -9.328 1 98.06 180 LEU B O 1
ATOM 3885 N N . LYS B 1 181 ? -2.959 7.859 -9.344 1 97.88 181 LYS B N 1
ATOM 3886 C CA . LYS B 1 181 ? -3.633 8.055 -10.625 1 97.88 181 LYS B CA 1
ATOM 3887 C C . LYS B 1 181 ? -4.734 9.102 -10.516 1 97.88 181 LYS B C 1
ATOM 3889 O O . LYS B 1 181 ? -4.832 10 -11.352 1 97.88 181 LYS B O 1
ATOM 3894 N N . ALA B 1 182 ? -5.562 8.977 -9.5 1 97.81 182 ALA B N 1
ATOM 3895 C CA . ALA B 1 182 ? -6.625 9.961 -9.273 1 97.81 182 ALA B CA 1
ATOM 3896 C C . ALA B 1 182 ? -6.051 11.359 -9.109 1 97.81 182 ALA B C 1
ATOM 3898 O O . ALA B 1 182 ? -6.547 12.312 -9.719 1 97.81 182 ALA B O 1
ATOM 3899 N N . LEU B 1 183 ? -5.027 11.469 -8.336 1 98.12 183 LEU B N 1
ATOM 3900 C CA . LEU B 1 183 ? -4.391 12.758 -8.07 1 98.12 183 LEU B CA 1
ATOM 3901 C C . LEU B 1 183 ? -3.791 13.336 -9.344 1 98.12 183 LEU B C 1
ATOM 3903 O O . LEU B 1 183 ? -3.998 14.516 -9.656 1 98.12 183 LEU B O 1
ATOM 3907 N N . THR B 1 184 ? -3.062 12.492 -10.023 1 97.56 184 THR B N 1
ATOM 3908 C CA . THR B 1 184 ? -2.41 12.93 -11.258 1 97.56 184 THR B CA 1
ATOM 3909 C C . THR B 1 184 ? -3.439 13.406 -12.273 1 97.56 184 THR B C 1
ATOM 3911 O O . THR B 1 184 ? -3.246 14.43 -12.93 1 97.56 184 THR B O 1
ATOM 3914 N N . ARG B 1 185 ? -4.5 12.688 -12.453 1 97.56 185 ARG B N 1
ATOM 3915 C CA . ARG B 1 185 ? -5.57 13.07 -13.367 1 97.56 185 ARG B CA 1
ATOM 3916 C C . ARG B 1 185 ? -6.176 14.414 -12.977 1 97.56 185 ARG B C 1
ATOM 3918 O O . ARG B 1 185 ? -6.395 15.273 -13.828 1 97.56 185 ARG B O 1
ATOM 3925 N N . ALA B 1 186 ? -6.453 14.602 -11.719 1 97.81 186 ALA B N 1
ATOM 3926 C CA . ALA B 1 186 ? -7.02 15.859 -11.234 1 97.81 186 ALA B CA 1
ATOM 3927 C C . ALA B 1 186 ? -6.062 17.016 -11.492 1 97.81 186 ALA B C 1
ATOM 3929 O O . ALA B 1 186 ? -6.469 18.078 -11.992 1 97.81 186 ALA B O 1
ATOM 3930 N N . LYS B 1 187 ? -4.824 16.828 -11.164 1 97.56 187 LYS B N 1
ATOM 3931 C CA . LYS B 1 187 ? -3.826 17.875 -11.352 1 97.56 187 LYS B CA 1
ATOM 3932 C C . LYS B 1 187 ? -3.686 18.234 -12.828 1 97.56 187 LYS B C 1
ATOM 3934 O O . LYS B 1 187 ? -3.523 19.406 -13.172 1 97.56 187 LYS B O 1
ATOM 3939 N N . SER B 1 188 ? -3.754 17.25 -13.664 1 97.44 188 SER B N 1
ATOM 3940 C CA . SER B 1 188 ? -3.643 17.484 -15.102 1 97.44 188 SER B CA 1
ATOM 3941 C C . SER B 1 188 ? -4.82 18.312 -15.609 1 97.44 188 SER B C 1
ATOM 3943 O O . SER B 1 188 ? -4.75 18.906 -16.688 1 97.44 188 SER B O 1
ATOM 3945 N N . ARG B 1 189 ? -5.844 18.391 -14.867 1 97.19 189 ARG B N 1
ATOM 3946 C CA . ARG B 1 189 ? -7.031 19.156 -15.242 1 97.19 189 ARG B CA 1
ATOM 3947 C C . ARG B 1 189 ? -7.102 20.469 -14.492 1 97.19 189 ARG B C 1
ATOM 3949 O O . ARG B 1 189 ? -8.125 21.156 -14.508 1 97.19 189 ARG B O 1
ATOM 3956 N N . GLY B 1 190 ? -6.059 20.781 -13.703 1 97.06 190 GLY B N 1
ATOM 3957 C CA . GLY B 1 190 ? -5.941 22.078 -13.07 1 97.06 190 GLY B CA 1
ATOM 3958 C C . GLY B 1 190 ? -6.422 22.094 -11.633 1 97.06 190 GLY B C 1
ATOM 3959 O O . GLY B 1 190 ? -6.465 23.156 -11 1 97.06 190 GLY B O 1
ATOM 3960 N N . PHE B 1 191 ? -6.773 21.016 -11.117 1 97.81 191 PHE B N 1
ATOM 3961 C CA . PHE B 1 191 ? -7.203 20.953 -9.719 1 97.81 191 PHE B CA 1
ATOM 3962 C C . PHE B 1 191 ? -6.004 20.797 -8.789 1 97.81 191 PHE B C 1
ATOM 3964 O O . PHE B 1 191 ? -4.949 20.312 -9.203 1 97.81 191 PHE B O 1
ATOM 3971 N N . SER B 1 192 ? -6.18 21.266 -7.527 1 96.56 192 SER B N 1
ATOM 3972 C CA . SER B 1 192 ? -5.137 21.141 -6.516 1 96.56 192 SER B CA 1
ATOM 3973 C C . SER B 1 192 ? -5.035 19.703 -6.012 1 96.56 192 SER B C 1
ATOM 3975 O O . SER B 1 192 ? -3.939 19.219 -5.703 1 96.56 192 SER B O 1
ATOM 3977 N N . ASP B 1 193 ? -6.125 19.062 -5.867 1 97.69 193 ASP B N 1
ATOM 3978 C CA . ASP B 1 193 ? -6.211 17.734 -5.242 1 97.69 193 ASP B CA 1
ATOM 3979 C C . ASP B 1 193 ? -7.59 17.125 -5.453 1 97.69 193 ASP B C 1
ATOM 3981 O O . ASP B 1 193 ? -8.398 17.641 -6.223 1 97.69 193 ASP B O 1
ATOM 3985 N N . VAL B 1 194 ? -7.789 15.984 -4.793 1 97.81 194 VAL B N 1
ATOM 3986 C CA . VAL B 1 194 ? -9.039 15.25 -4.945 1 97.81 194 VAL B CA 1
ATOM 3987 C C . VAL B 1 194 ? -9.688 15.047 -3.576 1 97.81 194 VAL B C 1
ATOM 3989 O O . VAL B 1 194 ? -8.992 14.805 -2.584 1 97.81 194 VAL B O 1
ATOM 3992 N N . VAL B 1 195 ? -11.008 15.156 -3.531 1 98.31 195 VAL B N 1
ATOM 3993 C CA . VAL B 1 195 ? -11.805 14.719 -2.389 1 98.31 195 VAL B CA 1
ATOM 3994 C C . VAL B 1 195 ? -12.43 13.359 -2.684 1 98.31 195 VAL B C 1
ATOM 3996 O O . VAL B 1 195 ? -13.039 13.164 -3.736 1 98.31 195 VAL B O 1
ATOM 3999 N N . TYR B 1 196 ? -12.305 12.484 -1.751 1 97.75 196 TYR B N 1
ATOM 4000 C CA . TYR B 1 196 ? -12.836 11.133 -1.933 1 97.75 196 TYR B CA 1
ATOM 4001 C C . TYR B 1 196 ? -14.164 10.977 -1.205 1 97.75 196 TYR B C 1
ATOM 4003 O O . TYR B 1 196 ? -14.359 11.531 -0.124 1 97.75 196 TYR B O 1
ATOM 4011 N N . LEU B 1 197 ? -14.984 10.172 -1.796 1 96.75 197 LEU B N 1
ATOM 4012 C CA . LEU B 1 197 ? -16.234 9.75 -1.178 1 96.75 197 LEU B CA 1
ATOM 4013 C C . LEU B 1 197 ? -16.094 8.352 -0.577 1 96.75 197 LEU B C 1
ATOM 4015 O O . LEU B 1 197 ? -15.141 7.633 -0.885 1 96.75 197 LEU B O 1
ATOM 4019 N N . ASP B 1 198 ? -17 8.008 0.323 1 94.56 198 ASP B N 1
ATOM 4020 C CA . ASP B 1 198 ? -17.016 6.664 0.891 1 94.56 198 ASP B CA 1
ATOM 4021 C C . ASP B 1 198 ? -17.172 5.609 -0.2 1 94.56 198 ASP B C 1
ATOM 4023 O O . ASP B 1 198 ? -17.875 5.828 -1.185 1 94.56 198 ASP B O 1
ATOM 4027 N N . SER B 1 199 ? -16.625 4.473 0.031 1 91.19 199 SER B N 1
ATOM 4028 C CA . SER B 1 199 ? -16.5 3.463 -1.014 1 91.19 199 SER B CA 1
ATOM 4029 C C . SER B 1 199 ? -17.797 2.689 -1.195 1 91.19 199 SER B C 1
ATOM 4031 O O . SER B 1 199 ? -18 2.016 -2.209 1 91.19 199 SER B O 1
ATOM 4033 N N . VAL B 1 200 ? -18.672 2.75 -0.294 1 90.31 200 VAL B N 1
ATOM 4034 C CA . VAL B 1 200 ? -19.859 1.907 -0.324 1 90.31 200 VAL B CA 1
ATOM 4035 C C . VAL B 1 200 ? -21.031 2.672 -0.962 1 90.31 200 VAL B C 1
ATOM 4037 O O . VAL B 1 200 ? -21.609 2.219 -1.95 1 90.31 200 VAL B O 1
ATOM 4040 N N . ASN B 1 201 ? -21.281 3.885 -0.436 1 91.94 201 ASN B N 1
ATOM 4041 C CA . ASN B 1 201 ? -22.453 4.637 -0.862 1 91.94 201 ASN B CA 1
ATOM 4042 C C . ASN B 1 201 ? -22.109 5.668 -1.93 1 91.94 201 ASN B C 1
ATOM 4044 O O . ASN B 1 201 ? -22.984 6.125 -2.668 1 91.94 201 ASN B O 1
ATOM 4048 N N . LYS B 1 202 ? -20.891 6.125 -1.955 1 93.56 202 LYS B N 1
ATOM 4049 C CA . LYS B 1 202 ? -20.438 7.176 -2.855 1 93.56 202 LYS B CA 1
ATOM 4050 C C . LYS B 1 202 ? -21.219 8.461 -2.65 1 93.56 202 LYS B C 1
ATOM 4052 O O . LYS B 1 202 ? -21.625 9.109 -3.617 1 93.56 202 LYS B O 1
ATOM 4057 N N . ARG B 1 203 ? -21.484 8.742 -1.376 1 95.62 203 ARG B N 1
ATOM 4058 C CA . ARG B 1 203 ? -22.328 9.898 -1.073 1 95.62 203 ARG B CA 1
ATOM 4059 C C . ARG B 1 203 ? -21.734 10.742 0.045 1 95.62 203 ARG B C 1
ATOM 4061 O O . ARG B 1 203 ? -22.094 11.906 0.211 1 95.62 203 ARG B O 1
ATOM 4068 N N . PHE B 1 204 ? -20.875 10.164 0.792 1 97.5 204 PHE B N 1
ATOM 4069 C CA . PHE B 1 204 ? -20.328 10.836 1.967 1 97.5 204 PHE B CA 1
ATOM 4070 C C . PHE B 1 204 ? -18.859 11.148 1.77 1 97.5 204 PHE B C 1
ATOM 4072 O O . PHE B 1 204 ? -18.094 10.312 1.284 1 97.5 204 PHE B O 1
ATOM 4079 N N . ILE B 1 205 ? -18.5 12.375 2.193 1 98.06 205 ILE B N 1
ATOM 4080 C CA . ILE B 1 205 ? -17.109 12.781 1.974 1 98.06 205 ILE B CA 1
ATOM 4081 C C . ILE B 1 205 ? -16.203 12.117 3.016 1 98.06 205 ILE B C 1
ATOM 4083 O O . ILE B 1 205 ? -16.609 11.938 4.168 1 98.06 205 ILE B O 1
ATOM 4087 N N . GLU B 1 206 ? -15.039 11.719 2.693 1 96.88 206 GLU B N 1
ATOM 4088 C CA . GLU B 1 206 ? -14.062 11.133 3.607 1 96.88 206 GLU B CA 1
ATOM 4089 C C . GLU B 1 206 ? -12.875 12.062 3.824 1 96.88 206 GLU B C 1
ATOM 4091 O O . GLU B 1 206 ? -12.812 12.773 4.832 1 96.88 206 GLU B O 1
ATOM 4096 N N . GLU B 1 207 ? -11.945 12.141 2.922 1 97.25 207 GLU B N 1
ATOM 4097 C CA . GLU B 1 207 ? -10.812 13.047 3.062 1 97.25 207 GLU B CA 1
ATOM 4098 C C . GLU B 1 207 ? -10.18 13.352 1.708 1 97.25 207 GLU B C 1
ATOM 4100 O O . GLU B 1 207 ? -10.641 12.867 0.675 1 97.25 207 GLU B O 1
ATOM 4105 N N . VAL B 1 208 ? -9.266 14.273 1.702 1 97.75 208 VAL B N 1
ATOM 4106 C CA . VAL B 1 208 ? -8.461 14.648 0.544 1 97.75 208 VAL B CA 1
ATOM 4107 C C . VAL B 1 208 ? -7.223 13.75 0.466 1 97.75 208 VAL B C 1
ATOM 4109 O O . VAL B 1 208 ? -6.922 13.016 1.408 1 97.75 208 VAL B O 1
ATOM 4112 N N . SER B 1 209 ? -6.516 13.695 -0.641 1 96.69 209 SER B N 1
ATOM 4113 C CA . SER B 1 209 ? -5.449 12.727 -0.875 1 96.69 209 SER B CA 1
ATOM 4114 C C . SER B 1 209 ? -4.48 12.68 0.3 1 96.69 209 SER B C 1
ATOM 4116 O O . SER B 1 209 ? -4.004 11.602 0.675 1 96.69 209 SER B O 1
ATOM 4118 N N . SER B 1 210 ? -4.172 13.852 0.924 1 92.88 210 SER B N 1
ATOM 4119 C CA . SER B 1 210 ? -3.168 13.852 1.982 1 92.88 210 SER B CA 1
ATOM 4120 C C . SER B 1 210 ? -3.596 14.734 3.152 1 92.88 210 SER B C 1
ATOM 4122 O O . SER B 1 210 ? -2.762 15.156 3.953 1 92.88 210 SER B O 1
ATOM 4124 N N . CYS B 1 211 ? -4.914 15.047 3.217 1 96.81 211 CYS B N 1
ATOM 4125 C CA . CYS B 1 211 ? -5.375 15.953 4.266 1 96.81 211 CYS B CA 1
ATOM 4126 C C . CYS B 1 211 ? -6.773 15.578 4.738 1 96.81 211 CYS B C 1
ATOM 4128 O O . CYS B 1 211 ? -7.547 14.977 3.984 1 96.81 211 CYS B O 1
ATOM 4130 N N . ASN B 1 212 ? -7.023 15.977 5.961 1 98.62 212 ASN B N 1
ATOM 4131 C CA . ASN B 1 212 ? -8.406 15.945 6.434 1 98.62 212 ASN B CA 1
ATOM 4132 C C . ASN B 1 212 ? -9.211 17.125 5.902 1 98.62 212 ASN B C 1
ATOM 4134 O O . ASN B 1 212 ? -8.641 18.109 5.445 1 98.62 212 ASN B O 1
ATOM 4138 N N . ILE B 1 213 ? -10.523 17.016 5.984 1 98.81 213 ILE B N 1
ATOM 4139 C CA . ILE B 1 213 ? -11.375 18.062 5.441 1 98.81 213 ILE B CA 1
ATOM 4140 C C . ILE B 1 213 ? -12.422 18.469 6.477 1 98.81 213 ILE B C 1
ATOM 4142 O O . ILE B 1 213 ? -12.922 17.609 7.219 1 98.81 213 ILE B O 1
ATOM 4146 N N . PHE B 1 214 ? -12.727 19.734 6.543 1 98.94 214 PHE B N 1
ATOM 4147 C CA . PHE B 1 214 ? -13.75 20.328 7.398 1 98.94 214 PHE B CA 1
ATOM 4148 C C . PHE B 1 214 ? -14.703 21.188 6.586 1 98.94 214 PHE B C 1
ATOM 4150 O O . PHE B 1 214 ? -14.289 21.875 5.645 1 98.94 214 PHE B O 1
ATOM 4157 N N . ILE B 1 215 ? -15.945 21.203 7.023 1 98.88 215 ILE B N 1
ATOM 4158 C CA . ILE B 1 215 ? -16.906 22.141 6.465 1 98.88 215 ILE B CA 1
ATOM 4159 C C . ILE B 1 215 ? -17.469 23.031 7.578 1 98.88 215 ILE B C 1
ATOM 4161 O O . ILE B 1 215 ? -17.578 22.594 8.727 1 98.88 215 ILE B O 1
ATOM 4165 N N . LEU B 1 216 ? -17.766 24.234 7.223 1 98.88 216 LEU B N 1
ATOM 4166 C CA . LEU B 1 216 ? -18.375 25.203 8.133 1 98.88 216 LEU B CA 1
ATOM 4167 C C . LEU B 1 216 ? -19.766 25.625 7.637 1 98.88 216 LEU B C 1
ATOM 4169 O O . LEU B 1 216 ? -19.922 25.969 6.465 1 98.88 216 LEU B O 1
ATOM 4173 N N . LYS B 1 217 ? -20.734 25.531 8.484 1 98.69 217 LYS B N 1
ATOM 4174 C CA . LYS B 1 217 ? -22.062 26.109 8.289 1 98.69 217 LYS B CA 1
ATOM 4175 C C . LYS B 1 217 ? -22.531 26.859 9.539 1 98.69 217 LYS B C 1
ATOM 4177 O O . LYS B 1 217 ? -22.828 26.234 10.562 1 98.69 217 LYS B O 1
ATOM 4182 N N . GLY B 1 218 ? -22.656 28.141 9.367 1 97.56 218 GLY B N 1
ATOM 4183 C CA . GLY B 1 218 ? -22.938 28.938 10.562 1 97.56 218 GLY B CA 1
ATOM 4184 C C . GLY B 1 218 ? -21.828 28.844 11.594 1 97.56 218 GLY B C 1
ATOM 4185 O O . GLY B 1 218 ? -20.672 29.156 11.305 1 97.56 218 GLY B O 1
ATOM 4186 N N . ASN B 1 219 ? -22.25 28.375 12.797 1 98.12 219 ASN B N 1
ATOM 4187 C CA . ASN B 1 219 ? -21.281 28.234 13.875 1 98.12 219 ASN B CA 1
ATOM 4188 C C . ASN B 1 219 ? -20.859 26.781 14.086 1 98.12 219 ASN B C 1
ATOM 4190 O O . ASN B 1 219 ? -20.203 26.469 15.078 1 98.12 219 ASN B O 1
ATOM 4194 N N . VAL B 1 220 ? -21.234 25.953 13.102 1 98.81 220 VAL B N 1
ATOM 4195 C CA . VAL B 1 220 ? -20.969 24.531 13.242 1 98.81 220 VAL B CA 1
ATOM 4196 C C . VAL B 1 220 ? -19.859 24.109 12.289 1 98.81 220 VAL B C 1
ATOM 4198 O O . VAL B 1 220 ? -19.953 24.328 11.078 1 98.81 220 VAL B O 1
ATOM 4201 N N . ILE B 1 221 ? -18.797 23.609 12.852 1 98.88 221 ILE B N 1
ATOM 4202 C CA . ILE B 1 221 ? -17.719 23 12.086 1 98.88 221 ILE B CA 1
ATOM 4203 C C . ILE B 1 221 ? -17.828 21.469 12.133 1 98.88 221 ILE B C 1
ATOM 4205 O O . ILE B 1 221 ? -17.844 20.875 13.211 1 98.88 221 ILE B O 1
ATOM 4209 N N . SER B 1 222 ? -17.953 20.844 10.953 1 98.88 222 SER B N 1
ATOM 4210 C CA . SER B 1 222 ? -18.078 19.391 10.891 1 98.88 222 SER B CA 1
ATOM 4211 C C . SER B 1 222 ? -16.922 18.781 10.125 1 98.88 222 SER B C 1
ATOM 4213 O O . SER B 1 222 ? -16.422 19.359 9.156 1 98.88 222 SER B O 1
ATOM 4215 N N . THR B 1 223 ? -16.469 17.641 10.562 1 98.88 223 THR B N 1
ATOM 4216 C CA . THR B 1 223 ? -15.469 16.844 9.883 1 98.88 223 THR B CA 1
ATOM 4217 C C . THR B 1 223 ? -15.828 15.359 9.922 1 98.88 223 THR B C 1
ATOM 4219 O O . THR B 1 223 ? -16.469 14.898 10.875 1 98.88 223 THR B O 1
ATOM 4222 N N . PRO B 1 224 ? -15.453 14.609 8.898 1 98.56 2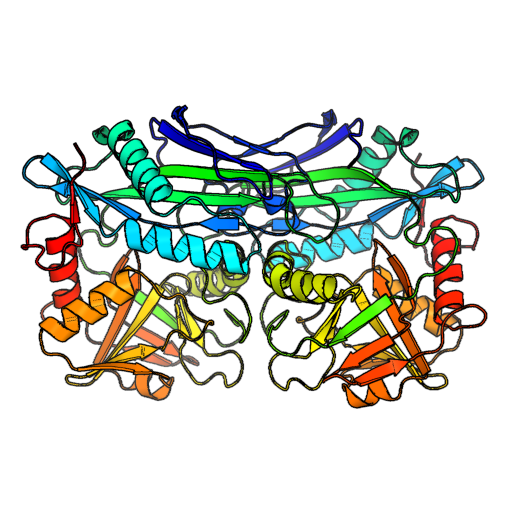24 PRO B N 1
ATOM 4223 C CA . PRO B 1 224 ? -15.781 13.18 8.922 1 98.56 224 PRO B CA 1
ATOM 4224 C C . PRO B 1 224 ? -15.242 12.477 10.156 1 98.56 224 PRO B C 1
ATOM 4226 O O . PRO B 1 224 ? -14.102 12.719 10.57 1 98.56 224 PRO B O 1
ATOM 4229 N N . ALA B 1 225 ? -16.094 11.609 10.719 1 97.5 225 ALA B N 1
ATOM 4230 C CA . ALA B 1 225 ? -15.641 10.82 11.859 1 97.5 225 ALA B CA 1
ATOM 4231 C C . ALA B 1 225 ? -14.578 9.812 11.445 1 97.5 225 ALA B C 1
ATOM 4233 O O . ALA B 1 225 ? -14.672 9.203 10.375 1 97.5 225 ALA B O 1
ATOM 4234 N N . ALA B 1 226 ? -13.547 9.648 12.297 1 94.5 226 ALA B N 1
ATOM 4235 C CA . ALA B 1 226 ? -12.5 8.672 12.023 1 94.5 226 ALA B CA 1
ATOM 4236 C C . ALA B 1 226 ? -12.969 7.262 12.383 1 94.5 226 ALA B C 1
ATOM 4238 O O . ALA B 1 226 ? -13.016 6.898 13.555 1 94.5 226 ALA B O 1
ATOM 4239 N N . ASN B 1 227 ? -13.336 6.441 11.414 1 92.25 227 ASN B N 1
ATOM 4240 C CA . ASN B 1 227 ? -13.859 5.098 11.641 1 92.25 227 ASN B CA 1
ATOM 4241 C C . ASN B 1 227 ? -13.023 4.039 10.938 1 92.25 227 ASN B C 1
ATOM 4243 O O . ASN B 1 227 ? -13.531 2.975 10.578 1 92.25 227 ASN B O 1
ATOM 4247 N N . GLY B 1 228 ? -11.844 4.457 10.625 1 94.62 228 GLY B N 1
ATOM 4248 C CA . GLY B 1 228 ? -10.945 3.482 10.031 1 94.62 228 GLY B CA 1
ATOM 4249 C C . GLY B 1 228 ? -10.672 3.748 8.562 1 94.62 228 GLY B C 1
ATOM 4250 O O . GLY B 1 228 ? -9.734 3.184 7.984 1 94.62 228 GLY B O 1
ATOM 4251 N N . THR B 1 229 ? -11.422 4.645 7.887 1 95.38 229 THR B N 1
ATOM 4252 C CA . THR B 1 229 ? -11.234 4.918 6.465 1 95.38 229 THR B CA 1
ATOM 4253 C C . THR B 1 229 ? -10.531 6.254 6.254 1 95.38 229 THR B C 1
ATOM 4255 O O . THR B 1 229 ? -10.109 6.57 5.141 1 95.38 229 THR B O 1
ATOM 4258 N N . ILE B 1 230 ? -10.406 7.059 7.215 1 97.06 230 ILE B N 1
ATOM 4259 C CA . ILE B 1 230 ? -9.664 8.312 7.133 1 97.06 230 ILE B CA 1
ATOM 4260 C C . ILE B 1 230 ? -8.617 8.367 8.234 1 97.06 230 ILE B C 1
ATOM 4262 O O . ILE B 1 230 ? -8.742 7.695 9.258 1 97.06 230 ILE B O 1
ATOM 4266 N N . LEU B 1 231 ? -7.629 9.102 7.996 1 98 231 LEU B N 1
ATOM 4267 C CA . LEU B 1 231 ? -6.551 9.234 8.977 1 98 231 LEU B CA 1
ATOM 4268 C C . LEU B 1 231 ? -6.953 10.188 10.094 1 98 231 LEU B C 1
ATOM 4270 O O . LEU B 1 231 ? -7.488 11.266 9.844 1 98 231 LEU B O 1
ATOM 4274 N N . GLU B 1 232 ? -6.762 9.727 11.32 1 97.38 232 GLU B N 1
ATOM 4275 C CA . GLU B 1 232 ? -6.965 10.625 12.453 1 97.38 232 GLU B CA 1
ATOM 4276 C C . GLU B 1 232 ? -5.766 11.539 12.656 1 97.38 232 GLU B C 1
ATOM 4278 O O . GLU B 1 232 ? -4.938 11.305 13.539 1 97.38 232 GLU B O 1
ATOM 4283 N N . GLY B 1 233 ? -5.738 12.633 11.961 1 98.12 233 GLY B N 1
ATOM 4284 C CA . GLY B 1 233 ? -4.578 13.508 11.914 1 98.12 233 GLY B CA 1
ATOM 4285 C C . GLY B 1 233 ? -4.336 14.242 13.219 1 98.12 233 GLY B C 1
ATOM 4286 O O . GLY B 1 233 ? -5.281 14.641 13.906 1 98.12 233 GLY B O 1
ATOM 4287 N N . VAL B 1 234 ? -3.084 14.477 13.484 1 98.5 234 VAL B N 1
ATOM 4288 C CA . VAL B 1 234 ? -2.703 15.234 14.672 1 98.5 234 VAL B CA 1
ATOM 4289 C C . VAL B 1 234 ? -3.137 16.688 14.516 1 98.5 234 VAL B C 1
ATOM 4291 O O . VAL B 1 234 ? -3.664 17.297 15.453 1 98.5 234 VAL B O 1
ATOM 4294 N N . THR B 1 235 ? -2.9 17.25 13.32 1 98.5 235 THR B N 1
ATOM 4295 C CA . THR B 1 235 ? -3.365 18.609 13.047 1 98.5 235 THR B CA 1
ATOM 4296 C C . THR B 1 235 ? -4.887 18.703 13.156 1 98.5 235 THR B C 1
ATOM 4298 O O . THR B 1 235 ? -5.422 19.641 13.734 1 98.5 235 THR B O 1
ATOM 4301 N N . ARG B 1 236 ? -5.559 17.734 12.578 1 98.62 236 ARG B N 1
ATOM 4302 C CA . ARG B 1 236 ? -7.008 17.641 12.688 1 98.62 236 ARG B CA 1
ATOM 4303 C C . ARG B 1 236 ? -7.457 17.719 14.148 1 98.62 236 ARG B C 1
ATOM 4305 O O . ARG B 1 236 ? -8.336 18.5 14.492 1 98.62 236 ARG B O 1
ATOM 4312 N N . LYS B 1 237 ? -6.867 16.875 14.977 1 98.31 237 LYS B N 1
ATOM 4313 C CA . LYS B 1 237 ? -7.176 16.828 16.406 1 98.31 237 LYS B CA 1
ATOM 4314 C C . LYS B 1 237 ? -6.949 18.188 17.062 1 98.31 237 LYS B C 1
ATOM 4316 O O . LYS B 1 237 ? -7.754 18.625 17.875 1 98.31 237 LYS B O 1
ATOM 4321 N N . SER B 1 238 ? -5.91 18.797 16.75 1 98.69 238 SER B N 1
ATOM 4322 C CA . SER B 1 238 ? -5.551 20.094 17.328 1 98.69 238 SER B CA 1
ATOM 4323 C C . SER B 1 238 ? -6.539 21.172 16.906 1 98.69 238 SER B C 1
ATOM 4325 O O . SER B 1 238 ? -6.945 22 17.734 1 98.69 238 SER B O 1
ATOM 4327 N N . ILE B 1 239 ? -6.934 21.172 15.688 1 98.69 239 ILE B N 1
ATOM 4328 C CA . ILE B 1 239 ? -7.852 22.172 15.156 1 98.69 239 ILE B CA 1
ATOM 4329 C C . ILE B 1 239 ? -9.227 22 15.805 1 98.69 239 ILE B C 1
ATOM 4331 O O . ILE B 1 239 ? -9.906 22.984 16.094 1 98.69 239 ILE B O 1
ATOM 4335 N N . ILE B 1 240 ? -9.656 20.75 15.992 1 98.81 240 ILE B N 1
ATOM 4336 C CA . ILE B 1 240 ? -10.906 20.5 16.703 1 98.81 240 ILE B CA 1
ATOM 4337 C C . ILE B 1 240 ? -10.867 21.172 18.078 1 98.81 240 ILE B C 1
ATOM 4339 O O . ILE B 1 240 ? -11.805 21.875 18.453 1 98.81 240 ILE B O 1
ATOM 4343 N N . ASP B 1 241 ? -9.789 21.016 18.797 1 98.5 241 ASP B N 1
ATOM 4344 C CA . ASP B 1 241 ? -9.625 21.578 20.125 1 98.5 241 ASP B CA 1
ATOM 4345 C C . ASP B 1 241 ? -9.609 23.109 20.062 1 98.5 241 ASP B C 1
ATOM 4347 O O . ASP B 1 241 ? -10.273 23.781 20.859 1 98.5 241 ASP B O 1
ATOM 4351 N N . ILE B 1 242 ? -8.844 23.641 19.156 1 98.5 242 ILE B N 1
ATOM 4352 C CA . ILE B 1 242 ? -8.734 25.094 19 1 98.5 242 ILE B CA 1
ATOM 4353 C C . ILE B 1 242 ? -10.109 25.688 18.672 1 98.5 242 ILE B C 1
ATOM 4355 O O . ILE B 1 242 ? -10.523 26.688 19.25 1 98.5 242 ILE B O 1
ATOM 4359 N N . ALA B 1 243 ? -10.789 25.062 17.719 1 98.81 243 ALA B N 1
ATOM 4360 C CA . ALA B 1 243 ? -12.094 25.547 17.281 1 98.81 243 ALA B CA 1
ATOM 4361 C C . ALA B 1 243 ? -13.094 25.562 18.438 1 98.81 243 ALA B C 1
ATOM 4363 O O . ALA B 1 243 ? -13.836 26.531 18.625 1 98.81 243 ALA B O 1
ATOM 4364 N N . ARG B 1 244 ? -13.141 24.484 19.188 1 98.56 244 ARG B N 1
ATOM 4365 C CA . ARG B 1 244 ? -14 24.453 20.359 1 98.56 244 ARG B CA 1
ATOM 4366 C C . ARG B 1 244 ? -13.648 25.562 21.344 1 98.56 244 ARG B C 1
ATOM 4368 O O . ARG B 1 244 ? -14.539 26.219 21.906 1 98.56 244 ARG B O 1
ATOM 4375 N N . GLY B 1 245 ? -12.406 25.781 21.547 1 97.56 245 GLY B N 1
ATOM 4376 C CA . GLY B 1 245 ? -11.953 26.859 22.406 1 97.56 245 GLY B CA 1
ATOM 4377 C C . GLY B 1 245 ? -12.383 28.234 21.922 1 97.56 245 GLY B C 1
ATOM 4378 O O . GLY B 1 245 ? -12.562 29.156 22.734 1 97.56 245 GLY B O 1
ATOM 4379 N N . HIS B 1 246 ? -12.508 28.391 20.641 1 97.69 246 HIS B N 1
ATOM 4380 C CA . HIS B 1 246 ? -12.93 29.656 20.047 1 97.69 246 HIS B CA 1
ATOM 4381 C C . HIS B 1 246 ? -14.453 29.797 20.078 1 97.69 246 HIS B C 1
ATOM 4383 O O . HIS B 1 246 ? -15 30.781 19.578 1 97.69 246 HIS B O 1
ATOM 4389 N N . GLY B 1 247 ? -15.148 28.75 20.547 1 98.19 247 GLY B N 1
ATOM 4390 C CA . GLY B 1 247 ? -16.578 28.859 20.75 1 98.19 247 GLY B CA 1
ATOM 4391 C C . GLY B 1 247 ? -17.391 28.188 19.672 1 98.19 247 GLY B C 1
ATOM 4392 O O . GLY B 1 247 ? -18.625 28.25 19.672 1 98.19 247 GLY B O 1
ATOM 4393 N N . TYR B 1 248 ? -16.781 27.531 18.75 1 98.75 248 TYR B N 1
ATOM 4394 C CA . TYR B 1 248 ? -17.516 26.812 17.703 1 98.75 248 TYR B CA 1
ATOM 4395 C C . TYR B 1 248 ? -18.047 25.484 18.219 1 98.75 248 TYR B C 1
ATOM 4397 O O . TYR B 1 248 ? -17.422 24.859 19.078 1 98.75 248 TYR B O 1
ATOM 4405 N N . GLN B 1 249 ? -19.188 25.109 17.672 1 98.75 249 GLN B N 1
ATOM 4406 C CA . GLN B 1 249 ? -19.609 23.719 17.812 1 98.75 249 GLN B CA 1
ATOM 4407 C C . GLN B 1 249 ? -18.906 22.828 16.797 1 98.75 249 GLN B C 1
ATOM 4409 O O . GLN B 1 249 ? -18.969 23.062 15.594 1 98.75 249 GLN B O 1
ATOM 4414 N N . VAL B 1 250 ? -18.188 21.875 17.297 1 98.88 250 VAL B N 1
ATOM 4415 C CA . VAL B 1 250 ? -17.453 21 16.391 1 98.88 250 VAL B CA 1
ATOM 4416 C C . VAL B 1 250 ? -18.047 19.594 16.438 1 98.88 250 VAL B C 1
ATOM 4418 O O . VAL B 1 250 ? -18.25 19.031 17.516 1 98.88 250 VAL B O 1
ATOM 4421 N N . GLU B 1 251 ? -18.312 19 15.242 1 98.81 251 GLU B N 1
ATOM 4422 C CA . GLU B 1 251 ? -18.906 17.672 15.133 1 98.81 251 GLU B CA 1
ATOM 4423 C C . GLU B 1 251 ? -18.031 16.734 14.305 1 98.81 251 GLU B C 1
ATOM 4425 O O . GLU B 1 251 ? -17.562 17.125 13.227 1 98.81 251 GLU B O 1
ATOM 4430 N N . GLU B 1 252 ? -17.797 15.602 14.859 1 98.69 252 GLU B N 1
ATOM 4431 C CA . GLU B 1 252 ? -17.25 14.484 14.086 1 98.69 252 GLU B CA 1
ATOM 4432 C C . GLU B 1 252 ? -18.344 13.5 13.688 1 98.69 252 GLU B C 1
ATOM 4434 O O . GLU B 1 252 ? -18.859 12.758 14.531 1 98.69 252 GLU B O 1
ATOM 4439 N N . ARG B 1 253 ? -18.656 13.477 12.414 1 98.38 253 ARG B N 1
ATOM 4440 C CA . ARG B 1 253 ? -19.797 12.688 11.969 1 98.38 253 ARG B CA 1
ATOM 4441 C C . ARG B 1 253 ? -19.719 12.43 10.461 1 98.38 253 ARG B C 1
ATOM 4443 O O . ARG B 1 253 ? -18.828 12.922 9.789 1 98.38 253 ARG B O 1
ATOM 4450 N N . VAL B 1 254 ? -20.672 11.617 10.008 1 98.12 254 VAL B N 1
ATOM 4451 C CA . VAL B 1 254 ? -20.828 11.43 8.57 1 98.12 254 VAL B CA 1
ATOM 4452 C C . VAL B 1 254 ? -21.312 12.719 7.922 1 98.12 254 VAL B C 1
ATOM 4454 O O . VAL B 1 254 ? -22.219 13.383 8.438 1 98.12 254 VAL B O 1
ATOM 4457 N N . ILE B 1 255 ? -20.656 13.133 6.828 1 98.62 255 ILE B N 1
ATOM 4458 C CA . ILE B 1 255 ? -21 14.352 6.109 1 98.62 255 ILE B CA 1
ATOM 4459 C C . ILE B 1 255 ? -21.328 14.016 4.656 1 98.62 255 ILE B C 1
ATOM 4461 O O . ILE B 1 255 ? -20.516 13.422 3.949 1 98.62 255 ILE B O 1
ATOM 4465 N N . SER B 1 256 ? -22.484 14.43 4.215 1 98.38 256 SER B N 1
ATOM 4466 C CA . SER B 1 256 ? -22.875 14.156 2.838 1 98.38 256 SER B CA 1
ATOM 4467 C C . SER B 1 256 ? -22.281 15.172 1.877 1 98.38 256 SER B C 1
ATOM 4469 O O . SER B 1 256 ? -21.953 16.297 2.275 1 98.38 256 SER B O 1
ATOM 4471 N N . LEU B 1 257 ? -22.203 14.75 0.634 1 97.69 257 LEU B N 1
ATOM 4472 C CA . LEU B 1 257 ? -21.75 15.648 -0.426 1 97.69 257 LEU B CA 1
ATOM 4473 C C . LEU B 1 257 ? -22.672 16.875 -0.516 1 97.69 257 LEU B C 1
ATOM 4475 O O . LEU B 1 257 ? -22.203 17.969 -0.82 1 97.69 257 LEU B O 1
ATOM 4479 N N . ILE B 1 258 ? -23.922 16.703 -0.228 1 97.5 258 ILE B N 1
ATOM 4480 C CA . ILE B 1 258 ? -24.875 17.797 -0.266 1 97.5 258 ILE B CA 1
ATOM 4481 C C . ILE B 1 258 ? -24.531 18.828 0.797 1 97.5 258 ILE B C 1
ATOM 4483 O O . ILE B 1 258 ? -24.625 20.031 0.552 1 97.5 258 ILE B O 1
ATOM 4487 N N . GLU B 1 259 ? -24.188 18.375 1.943 1 98.38 259 GLU B N 1
ATOM 4488 C CA . GLU B 1 259 ? -23.766 19.281 3.008 1 98.38 259 GLU B CA 1
ATOM 4489 C C . GLU B 1 259 ? -22.516 20.047 2.613 1 98.38 259 GLU B C 1
ATOM 4491 O O . GLU B 1 259 ? -22.375 21.234 2.934 1 98.38 259 GLU B O 1
ATOM 4496 N N . LEU B 1 260 ? -21.625 19.375 1.959 1 98.31 260 LEU B N 1
ATOM 4497 C CA . LEU B 1 260 ? -20.422 20.047 1.471 1 98.31 260 LEU B CA 1
ATOM 4498 C C . LEU B 1 260 ? -20.766 21.156 0.498 1 98.31 260 LEU B C 1
ATOM 4500 O O . LEU B 1 260 ? -20.219 22.266 0.582 1 98.31 260 LEU B O 1
ATOM 4504 N N . ILE B 1 261 ? -21.688 20.875 -0.368 1 97.31 261 ILE B N 1
ATOM 4505 C CA . ILE B 1 261 ? -22.109 21.828 -1.394 1 97.31 261 ILE B CA 1
ATOM 4506 C C . ILE B 1 261 ? -22.719 23.062 -0.735 1 97.31 261 ILE B C 1
ATOM 4508 O O . ILE B 1 261 ? -22.516 24.172 -1.199 1 97.31 261 ILE B O 1
ATOM 4512 N N . ASP B 1 262 ? -23.312 22.859 0.359 1 97.94 262 ASP B N 1
ATOM 4513 C CA . ASP B 1 262 ? -24.062 23.938 1.012 1 97.94 262 ASP B CA 1
ATOM 4514 C C . ASP B 1 262 ? -23.203 24.641 2.068 1 97.94 262 ASP B C 1
ATOM 4516 O O . ASP B 1 262 ? -23.703 25.5 2.793 1 97.94 262 ASP B O 1
ATOM 4520 N N . ALA B 1 263 ? -22 24.312 2.234 1 98.62 263 ALA B N 1
ATOM 4521 C CA . ALA B 1 263 ? -21.125 24.844 3.283 1 98.62 263 ALA B CA 1
ATOM 4522 C C . ALA B 1 263 ? -20.781 26.312 3.023 1 98.62 263 ALA B C 1
ATOM 4524 O O . ALA B 1 263 ? -20.75 26.75 1.871 1 98.62 263 ALA B O 1
ATOM 4525 N N . ASP B 1 264 ? -20.516 27.078 4.098 1 98.5 264 ASP B N 1
ATOM 4526 C CA . ASP B 1 264 ? -20.047 28.453 3.99 1 98.5 264 ASP B CA 1
ATOM 4527 C C . ASP B 1 264 ? -18.547 28.5 3.689 1 98.5 264 ASP B C 1
ATOM 4529 O O . ASP B 1 264 ? -18.094 29.328 2.9 1 98.5 264 ASP B O 1
ATOM 4533 N N . GLU B 1 265 ? -17.812 27.719 4.363 1 98.62 265 GLU B N 1
ATOM 4534 C CA . GLU B 1 265 ? -16.375 27.562 4.207 1 98.62 265 GLU B CA 1
ATOM 4535 C C . GLU B 1 265 ? -15.977 26.078 4.223 1 98.62 265 GLU B C 1
ATOM 4537 O O . GLU B 1 265 ? -16.672 25.25 4.828 1 98.62 265 GLU B O 1
ATOM 4542 N N . ILE B 1 266 ? -14.969 25.781 3.49 1 98.81 266 ILE B N 1
ATOM 4543 C CA . ILE B 1 266 ? -14.305 24.484 3.57 1 98.81 266 ILE B CA 1
ATOM 4544 C C . ILE B 1 266 ? -12.805 24.688 3.777 1 98.81 266 ILE B C 1
ATOM 4546 O O . ILE B 1 266 ? -12.211 25.609 3.209 1 98.81 266 ILE B O 1
ATOM 4550 N N . PHE B 1 267 ? -12.219 23.891 4.641 1 98.56 267 PHE B N 1
ATOM 4551 C CA . PHE B 1 267 ? -10.766 23.922 4.77 1 98.56 267 PHE B CA 1
ATOM 4552 C C . PHE B 1 267 ? -10.227 22.531 5.047 1 98.56 267 PHE B C 1
ATOM 4554 O O . PHE B 1 267 ? -10.961 21.641 5.469 1 98.56 267 PHE B O 1
ATOM 4561 N N . CYS B 1 268 ? -8.977 22.344 4.758 1 98.12 268 CYS B N 1
ATOM 4562 C CA . CYS B 1 268 ? -8.258 21.094 4.977 1 98.12 268 CYS B CA 1
ATOM 4563 C C . CYS B 1 268 ? -7.172 21.266 6.031 1 98.12 268 CYS B C 1
ATOM 4565 O O . CYS B 1 268 ? -6.703 22.375 6.273 1 98.12 268 CYS B O 1
ATOM 4567 N N . THR B 1 269 ? -6.852 20.141 6.668 1 98.38 269 THR B N 1
ATOM 4568 C CA . THR B 1 269 ? -5.801 20.203 7.68 1 98.38 269 THR B CA 1
ATOM 4569 C C . THR B 1 269 ? -4.816 19.047 7.496 1 98.38 269 THR B C 1
ATOM 4571 O O . THR B 1 269 ? -5.211 17.938 7.121 1 98.38 269 THR B O 1
ATOM 4574 N N . GLY B 1 270 ? -3.578 19.25 7.793 1 97.38 270 GLY B N 1
ATOM 4575 C CA . GLY B 1 270 ? -2.477 18.312 7.758 1 97.38 270 GLY B CA 1
ATOM 4576 C C . GLY B 1 270 ? -1.156 18.906 8.195 1 97.38 270 GLY B C 1
ATOM 4577 O O . GLY B 1 270 ? -1.021 20.141 8.273 1 97.38 270 GLY B O 1
ATOM 4578 N N . THR B 1 271 ? -0.209 18.078 8.422 1 96.62 271 THR B N 1
ATOM 4579 C CA . THR B 1 271 ? 1.092 18.531 8.891 1 96.62 271 THR B CA 1
ATOM 4580 C C . THR B 1 271 ? 1.745 19.453 7.867 1 96.62 271 THR B C 1
ATOM 4582 O O . THR B 1 271 ? 2.283 20.5 8.219 1 96.62 271 THR B O 1
ATOM 4585 N N . ALA B 1 272 ? 1.667 19.109 6.617 1 91.69 272 ALA B N 1
ATOM 4586 C CA . ALA B 1 272 ? 2.316 19.891 5.566 1 91.69 272 ALA B CA 1
ATOM 4587 C C . ALA B 1 272 ? 1.65 21.266 5.406 1 91.69 272 ALA B C 1
ATOM 4589 O O . ALA B 1 272 ? 2.324 22.297 5.43 1 91.69 272 ALA B O 1
ATOM 4590 N N . VAL B 1 273 ? 0.332 21.297 5.449 1 90.88 273 VAL B N 1
ATOM 4591 C CA . VAL B 1 273 ? -0.379 22.5 5.035 1 90.88 273 VAL B CA 1
ATOM 4592 C C . VAL B 1 273 ? -0.845 23.266 6.266 1 90.88 273 VAL B C 1
ATOM 4594 O O . VAL B 1 273 ? -1.212 24.453 6.168 1 90.88 273 VAL B O 1
ATOM 4597 N N . GLY B 1 274 ? -0.774 22.672 7.414 1 94.94 274 GLY B N 1
ATOM 4598 C CA . GLY B 1 274 ? -1.473 23.281 8.531 1 94.94 274 GLY B CA 1
ATOM 4599 C C . GLY B 1 274 ? -2.977 23.344 8.336 1 94.94 274 GLY B C 1
ATOM 4600 O O . GLY B 1 274 ? -3.662 22.328 8.438 1 94.94 274 GLY B O 1
ATOM 4601 N N . VAL B 1 275 ? -3.463 24.562 8.047 1 97.06 275 VAL B N 1
ATOM 4602 C CA . VAL B 1 275 ? -4.848 24.797 7.645 1 97.06 275 VAL B CA 1
ATOM 4603 C C . VAL B 1 275 ? -4.883 25.438 6.258 1 97.06 275 VAL B C 1
ATOM 4605 O O . VAL B 1 275 ? -4.324 26.516 6.055 1 97.06 275 VAL B O 1
ATOM 4608 N N . ALA B 1 276 ? -5.516 24.75 5.355 1 96.44 276 ALA B N 1
ATOM 4609 C CA . ALA B 1 276 ? -5.598 25.25 3.986 1 96.44 276 ALA B CA 1
ATOM 4610 C C . ALA B 1 276 ? -7.043 25.531 3.594 1 96.44 276 ALA B C 1
ATOM 4612 O O . ALA B 1 276 ? -7.875 24.625 3.559 1 96.44 276 ALA B O 1
ATOM 4613 N N . PRO B 1 277 ? -7.344 26.781 3.246 1 97.38 277 PRO B N 1
ATOM 4614 C CA . PRO B 1 277 ? -8.703 27.062 2.768 1 97.38 277 PRO B CA 1
ATOM 4615 C C . PRO B 1 277 ? -8.992 26.422 1.413 1 97.38 277 PRO B C 1
ATOM 4617 O O . PRO B 1 277 ? -8.078 26.25 0.599 1 97.38 277 PRO B O 1
ATOM 4620 N N . VAL B 1 278 ? -10.227 26.078 1.25 1 98 278 VAL B N 1
ATOM 4621 C CA . VAL B 1 278 ? -10.688 25.547 -0.033 1 98 278 VAL B CA 1
ATOM 4622 C C . VAL B 1 278 ? -11.531 26.594 -0.749 1 98 278 VAL B C 1
ATOM 4624 O O . VAL B 1 278 ? -12.555 27.047 -0.22 1 98 278 VAL B O 1
ATOM 4627 N N . GLY B 1 279 ? -11.047 26.938 -1.934 1 98 279 GLY B N 1
ATOM 4628 C CA . GLY B 1 279 ? -11.75 27.953 -2.691 1 98 279 GLY B CA 1
ATOM 4629 C C . GLY B 1 279 ? -12.891 27.406 -3.531 1 98 279 GLY B C 1
ATOM 4630 O O . GLY B 1 279 ? -13.867 28.094 -3.801 1 98 279 GLY B O 1
ATOM 4631 N N . SER B 1 280 ? -12.68 26.172 -3.965 1 98.44 280 SER B N 1
ATOM 4632 C CA . SER B 1 280 ? -13.734 25.578 -4.781 1 98.44 280 SER B CA 1
ATOM 4633 C C . SER B 1 280 ? -13.672 24.062 -4.754 1 98.44 280 SER B C 1
ATOM 4635 O O . SER B 1 280 ? -12.609 23.484 -4.5 1 98.44 280 SER B O 1
ATOM 4637 N N . VAL B 1 281 ? -14.836 23.484 -4.984 1 98.62 281 VAL B N 1
ATOM 4638 C CA . VAL B 1 281 ? -14.984 22.047 -5.223 1 98.62 281 VAL B CA 1
ATOM 4639 C C . VAL B 1 281 ? -15.781 21.812 -6.5 1 98.62 281 VAL B C 1
ATOM 4641 O O . VAL B 1 281 ? -16.828 22.438 -6.707 1 98.62 281 VAL B O 1
ATOM 4644 N N . THR B 1 282 ? -15.227 21 -7.379 1 98.56 282 THR B N 1
ATOM 4645 C CA . THR B 1 282 ? -15.922 20.656 -8.617 1 98.56 282 THR B CA 1
ATOM 4646 C C . THR B 1 282 ? -16.469 19.234 -8.555 1 98.56 282 THR B C 1
ATOM 4648 O O . THR B 1 282 ? -15.719 18.297 -8.281 1 98.56 282 THR B O 1
ATOM 4651 N N . TYR B 1 283 ? -17.766 19.125 -8.75 1 97.44 283 TYR B N 1
ATOM 4652 C CA . TYR B 1 283 ? -18.469 17.844 -8.766 1 97.44 283 TYR B CA 1
ATOM 4653 C C . TYR B 1 283 ? -19.375 17.734 -9.977 1 97.44 283 TYR B C 1
ATOM 4655 O O . TYR B 1 283 ? -20.219 18.594 -10.203 1 97.44 283 TYR B O 1
ATOM 4663 N N . LYS B 1 284 ? -19.156 16.688 -10.781 1 95.25 284 LYS B N 1
ATOM 4664 C CA . LYS B 1 284 ? -19.953 16.422 -11.977 1 95.25 284 LYS B CA 1
ATOM 4665 C C . LYS B 1 284 ? -20.047 17.672 -12.852 1 95.25 284 LYS B C 1
ATOM 4667 O O . LYS B 1 284 ? -21.141 18.062 -13.273 1 95.25 284 LYS B O 1
ATOM 4672 N N . GLY B 1 285 ? -18.953 18.281 -12.992 1 94.56 285 GLY B N 1
ATOM 4673 C CA . GLY B 1 285 ? -18.828 19.391 -13.906 1 94.56 285 GLY B CA 1
ATOM 4674 C C . GLY B 1 285 ? -19.281 20.719 -13.297 1 94.56 285 GLY B C 1
ATOM 4675 O O . GLY B 1 285 ? -19.141 21.766 -13.914 1 94.56 285 GLY B O 1
ATOM 4676 N N . GLN B 1 286 ? -19.781 20.734 -12.148 1 97.38 286 GLN B N 1
ATOM 4677 C CA . GLN B 1 286 ? -20.234 21.953 -11.492 1 97.38 286 GLN B CA 1
ATOM 4678 C C . GLN B 1 286 ? -19.219 22.438 -10.461 1 97.38 286 GLN B C 1
ATOM 4680 O O . GLN B 1 286 ? -18.875 21.703 -9.531 1 97.38 286 GLN B O 1
ATOM 4685 N N . ARG B 1 287 ? -18.812 23.656 -10.648 1 98.25 287 ARG B N 1
ATOM 4686 C CA . ARG B 1 287 ? -17.859 24.25 -9.727 1 98.25 287 ARG B CA 1
ATOM 4687 C C . ARG B 1 287 ? -18.562 25.062 -8.648 1 98.25 287 ARG B C 1
ATOM 4689 O O . ARG B 1 287 ? -19.344 25.984 -8.961 1 98.25 287 ARG B O 1
ATOM 4696 N N . ILE B 1 288 ? -18.375 24.781 -7.426 1 98.44 288 ILE B N 1
ATOM 4697 C CA . ILE B 1 288 ? -18.953 25.484 -6.281 1 98.44 288 ILE B CA 1
ATOM 4698 C C . ILE B 1 288 ? -17.875 26.312 -5.586 1 98.44 288 ILE B C 1
ATOM 4700 O O . ILE B 1 288 ? -16.781 25.812 -5.312 1 98.44 288 ILE B O 1
ATOM 4704 N N . LEU B 1 289 ? -18.188 27.516 -5.211 1 98.19 289 LEU B N 1
ATOM 4705 C CA . LEU B 1 289 ? -17.219 28.422 -4.625 1 98.19 289 LEU B CA 1
ATOM 4706 C C . LEU B 1 289 ? -17.469 28.594 -3.129 1 98.19 289 LEU B C 1
ATOM 4708 O O . LEU B 1 289 ? -18.609 28.578 -2.682 1 98.19 289 LEU B O 1
ATOM 4712 N N . TYR B 1 290 ? -16.406 28.844 -2.404 1 98.25 290 TYR B N 1
ATOM 4713 C CA . TYR B 1 290 ? -16.484 29.047 -0.961 1 98.25 290 TYR B CA 1
ATOM 4714 C C . TYR B 1 290 ? -15.734 30.312 -0.544 1 98.25 290 TYR B C 1
ATOM 4716 O O . TYR B 1 290 ? -14.859 30.781 -1.269 1 98.25 290 TYR B O 1
ATOM 4724 N N . LYS B 1 291 ? -16.141 30.75 0.642 1 96.44 291 LYS B N 1
ATOM 4725 C CA . LYS B 1 291 ? -15.484 31.938 1.184 1 96.44 291 LYS B CA 1
ATOM 4726 C C . LYS B 1 291 ? -14.039 31.625 1.587 1 96.44 291 LYS B C 1
ATOM 4728 O O . LYS B 1 291 ? -13.773 30.625 2.24 1 96.44 291 LYS B O 1
ATOM 4733 N N . THR B 1 292 ? -13.109 32.469 1.143 1 95.44 292 THR B N 1
ATOM 4734 C CA . THR B 1 292 ? -11.711 32.406 1.539 1 95.44 292 THR B CA 1
ATOM 4735 C C . THR B 1 292 ? -11.164 33.812 1.858 1 95.44 292 THR B C 1
ATOM 4737 O O . THR B 1 292 ? -11.844 34.812 1.639 1 95.44 292 THR B O 1
ATOM 4740 N N . GLY B 1 293 ? -9.969 33.844 2.395 1 90.62 293 GLY B N 1
ATOM 4741 C CA . GLY B 1 293 ? -9.344 35.125 2.635 1 90.62 2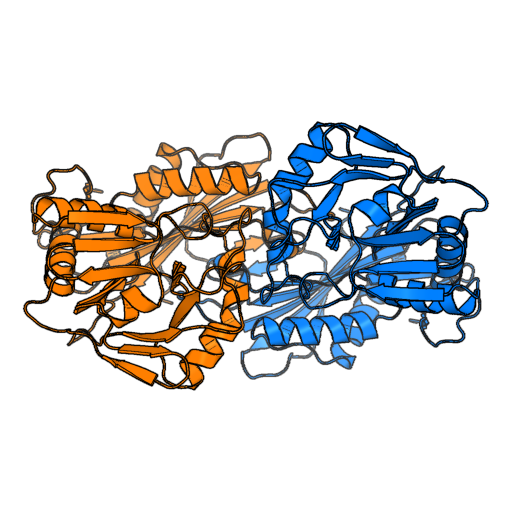93 GLY B CA 1
ATOM 4742 C C . GLY B 1 293 ? -9.438 35.594 4.078 1 90.62 293 GLY B C 1
ATOM 4743 O O . GLY B 1 293 ? -9.68 34.781 4.973 1 90.62 293 GLY B O 1
ATOM 4744 N N . PRO B 1 294 ? -9.344 36.906 4.246 1 91.31 294 PRO B N 1
ATOM 4745 C CA . PRO B 1 294 ? -9.352 37.469 5.609 1 91.31 294 PRO B CA 1
ATOM 4746 C C . PRO B 1 294 ? -10.711 37.312 6.289 1 91.31 294 PRO B C 1
ATOM 4748 O O . PRO B 1 294 ? -11.75 37.375 5.625 1 91.31 294 PRO B O 1
ATOM 4751 N N . HIS B 1 295 ? -10.711 37.156 7.531 1 93.31 295 HIS B N 1
ATOM 4752 C CA . HIS B 1 295 ? -11.898 37.125 8.383 1 93.31 295 HIS B CA 1
ATOM 4753 C C . HIS B 1 295 ? -12.664 35.812 8.227 1 93.31 295 HIS B C 1
ATOM 4755 O O . HIS B 1 295 ? -13.867 35.781 8.469 1 93.31 295 HIS B O 1
ATOM 4761 N N . THR B 1 296 ? -11.992 34.875 7.688 1 96.62 296 THR B N 1
ATOM 4762 C CA . THR B 1 296 ? -12.594 33.531 7.633 1 96.62 296 THR B CA 1
ATOM 4763 C C . THR B 1 296 ? -12.203 32.719 8.852 1 96.62 296 THR B C 1
ATOM 4765 O O . THR B 1 296 ? -11.227 33.031 9.539 1 96.62 296 THR B O 1
ATOM 4768 N N . VAL B 1 297 ? -13 31.719 9.086 1 97.88 297 VAL B N 1
ATOM 4769 C CA . VAL B 1 297 ? -12.734 30.812 10.188 1 97.88 297 VAL B CA 1
ATOM 4770 C C . VAL B 1 297 ? -11.438 30.047 9.922 1 97.88 297 VAL B C 1
ATOM 4772 O O . VAL B 1 297 ? -10.633 29.828 10.836 1 97.88 297 VAL B O 1
ATOM 4775 N N . SER B 1 298 ? -11.211 29.625 8.688 1 96.75 298 SER B N 1
ATOM 4776 C CA . SER B 1 298 ? -9.984 28.922 8.336 1 96.75 298 SER B CA 1
ATOM 4777 C C . SER B 1 298 ? -8.758 29.766 8.648 1 96.75 298 SER B C 1
ATOM 4779 O O . SER B 1 298 ? -7.758 29.266 9.164 1 96.75 298 SER B O 1
ATOM 4781 N N . GLN B 1 299 ? -8.828 31.016 8.344 1 96 299 GLN B N 1
ATOM 4782 C CA . GLN B 1 299 ? -7.707 31.906 8.633 1 96 299 GLN B CA 1
ATOM 4783 C C . GLN B 1 299 ? -7.484 32.031 10.141 1 96 299 GLN B C 1
ATOM 4785 O O . GLN B 1 299 ? -6.344 32.062 10.602 1 96 299 GLN B O 1
ATOM 4790 N N . GLU B 1 300 ? -8.547 32.188 10.828 1 97.38 300 GLU B N 1
ATOM 4791 C CA . GLU B 1 300 ? -8.469 32.312 12.281 1 97.38 300 GLU B CA 1
ATOM 4792 C C . GLU B 1 300 ? -7.805 31.078 12.898 1 97.38 300 GLU B C 1
ATOM 4794 O O . GLU B 1 300 ? -6.906 31.203 13.734 1 97.38 300 GLU B O 1
ATOM 4799 N N . LEU B 1 301 ? -8.258 29.938 12.523 1 98.06 301 LEU B N 1
ATOM 4800 C CA . LEU B 1 301 ? -7.73 28.672 13.039 1 98.06 301 LEU B CA 1
ATOM 4801 C C . LEU B 1 301 ? -6.27 28.484 12.633 1 98.06 301 LEU B C 1
ATOM 4803 O O . LEU B 1 301 ? -5.453 28.016 13.43 1 98.06 301 LEU B O 1
ATOM 4807 N N . HIS B 1 302 ? -5.977 28.844 11.391 1 96.38 302 HIS B N 1
ATOM 4808 C CA . HIS B 1 302 ? -4.598 28.797 10.914 1 96.38 302 HIS B CA 1
ATOM 4809 C C . HIS B 1 302 ? -3.689 29.656 11.789 1 96.38 302 HIS B C 1
ATOM 4811 O O . HIS B 1 302 ? -2.629 29.203 12.227 1 96.38 302 HIS B O 1
ATOM 4817 N N . SER B 1 303 ? -4.086 30.875 12.016 1 95.81 303 SER B N 1
ATOM 4818 C CA . SER B 1 303 ? -3.281 31.812 12.781 1 95.81 303 SER B CA 1
ATOM 4819 C C . SER B 1 303 ? -3.049 31.312 14.211 1 95.81 303 SER B C 1
ATOM 4821 O O . SER B 1 303 ? -1.94 31.438 14.734 1 95.81 303 SER B O 1
ATOM 4823 N N . THR B 1 304 ? -4.059 30.812 14.789 1 97.62 304 THR B N 1
ATOM 4824 C CA . THR B 1 304 ? -3.932 30.297 16.156 1 97.62 304 THR B CA 1
ATOM 4825 C C . THR B 1 304 ? -2.973 29.109 16.203 1 97.62 304 THR B C 1
ATOM 4827 O O . THR B 1 304 ? -2.076 29.062 17.047 1 97.62 304 THR B O 1
ATOM 4830 N N . LEU B 1 305 ? -3.125 28.156 15.312 1 97.44 305 LEU B N 1
ATOM 4831 C CA . LEU B 1 305 ? -2.268 26.984 15.281 1 97.44 305 LEU B CA 1
ATOM 4832 C C . LEU B 1 305 ? -0.81 27.375 15.062 1 97.44 305 LEU B C 1
ATOM 4834 O O . LEU B 1 305 ? 0.076 26.906 15.789 1 97.44 305 LEU B O 1
ATOM 4838 N N . GLU B 1 306 ? -0.58 28.203 14.102 1 95 306 GLU B N 1
ATOM 4839 C CA . GLU B 1 306 ? 0.78 28.641 13.797 1 95 306 GLU B CA 1
ATOM 4840 C C . GLU B 1 306 ? 1.388 29.422 14.969 1 95 306 GLU B C 1
ATOM 4842 O O . GLU B 1 306 ? 2.578 29.281 15.258 1 95 306 GLU B O 1
ATOM 4847 N N . GLY B 1 307 ? 0.563 30.266 15.539 1 96.44 307 GLY B N 1
ATOM 4848 C CA . GLY B 1 307 ? 1.033 30.984 16.703 1 96.44 307 GLY B CA 1
ATOM 4849 C C . GLY B 1 307 ? 1.49 30.078 17.828 1 96.44 307 GLY B C 1
ATOM 4850 O O . GLY B 1 307 ? 2.502 30.359 18.484 1 96.44 307 GLY B O 1
ATOM 4851 N N . ILE B 1 308 ? 0.737 29.031 18.078 1 97.25 308 ILE B N 1
ATOM 4852 C CA . ILE B 1 308 ? 1.097 28.078 19.109 1 97.25 308 ILE B CA 1
ATOM 4853 C C . ILE B 1 308 ? 2.389 27.359 18.734 1 97.25 308 ILE B C 1
ATOM 4855 O O . ILE B 1 308 ? 3.324 27.281 19.531 1 97.25 308 ILE B O 1
ATOM 4859 N N . LYS B 1 309 ? 2.496 26.891 17.5 1 96.5 309 LYS B N 1
ATOM 4860 C CA . LYS B 1 309 ? 3.643 26.125 17.016 1 96.5 309 LYS B CA 1
ATOM 4861 C C . LYS B 1 309 ? 4.93 26.938 17.109 1 96.5 309 LYS B C 1
ATOM 4863 O O . LYS B 1 309 ? 5.992 26.406 17.438 1 96.5 309 LYS B O 1
ATOM 4868 N N . ARG B 1 310 ? 4.82 28.25 16.938 1 95.12 310 ARG B N 1
ATOM 4869 C CA . ARG B 1 310 ? 5.992 29.109 16.859 1 95.12 310 ARG B CA 1
ATOM 4870 C C . ARG B 1 310 ? 6.273 29.766 18.203 1 95.12 310 ARG B C 1
ATOM 4872 O O . ARG B 1 310 ? 7.23 30.531 18.344 1 95.12 310 ARG B O 1
ATOM 4879 N N . GLY B 1 311 ? 5.422 29.531 19.156 1 95.25 311 GLY B N 1
ATOM 4880 C CA . GLY B 1 311 ? 5.621 30.062 20.5 1 95.25 311 GLY B CA 1
ATOM 4881 C C . GLY B 1 311 ? 5.141 31.484 20.656 1 95.25 311 GLY B C 1
ATOM 4882 O O . GLY B 1 311 ? 5.535 32.188 21.594 1 95.25 311 GLY B O 1
ATOM 4883 N N . LEU B 1 312 ? 4.355 31.984 19.766 1 96.06 312 LEU B N 1
ATOM 4884 C CA . LEU B 1 312 ? 3.822 33.344 19.812 1 96.06 312 LEU B CA 1
ATOM 4885 C C . LEU B 1 312 ? 2.572 33.406 20.688 1 96.06 312 LEU B C 1
ATOM 4887 O O . LEU B 1 312 ? 2.23 34.438 21.219 1 96.06 312 LEU B O 1
ATOM 4891 N N . ILE B 1 313 ? 1.842 32.344 20.703 1 95.62 313 ILE B N 1
ATOM 4892 C CA . ILE B 1 313 ? 0.677 32.156 21.562 1 95.62 313 ILE B CA 1
ATOM 4893 C C . ILE B 1 313 ? 1.005 31.156 22.672 1 95.62 313 ILE B C 1
ATOM 4895 O O . ILE B 1 313 ? 1.642 30.125 22.438 1 95.62 313 ILE B O 1
ATOM 4899 N N . LYS B 1 314 ? 0.549 31.484 23.891 1 94.19 314 LYS B N 1
ATOM 4900 C CA . LYS B 1 314 ? 0.833 30.625 25.016 1 94.19 314 LYS B CA 1
ATOM 4901 C C . LYS B 1 314 ? 0.214 29.234 24.812 1 94.19 314 LYS B C 1
ATOM 4903 O O . LYS B 1 314 ? -0.955 29.125 24.453 1 94.19 314 LYS B O 1
ATOM 4908 N N . ASP B 1 315 ? 1.032 28.234 25 1 95.25 315 ASP B N 1
ATOM 4909 C CA . ASP B 1 315 ? 0.582 26.844 24.922 1 95.25 315 ASP B CA 1
ATOM 4910 C C . ASP B 1 315 ? -0.045 26.406 26.25 1 95.25 315 ASP B C 1
ATOM 4912 O O . ASP B 1 315 ? 0.652 25.906 27.141 1 95.25 315 ASP B O 1
ATOM 4916 N N . ASN B 1 316 ? -1.299 26.422 26.375 1 94.25 316 ASN B N 1
ATOM 4917 C CA . ASN B 1 316 ? -1.982 26.062 27.625 1 94.25 316 ASN B CA 1
ATOM 4918 C C . ASN B 1 316 ? -2.332 24.578 27.656 1 94.25 316 ASN B C 1
ATOM 4920 O O . ASN B 1 316 ? -2.898 24.094 28.641 1 94.25 316 ASN B O 1
ATOM 4924 N N . LYS B 1 317 ? -1.951 23.844 26.672 1 95.56 317 LYS B N 1
ATOM 4925 C CA . LYS B 1 317 ? -2.355 22.453 26.578 1 95.56 317 LYS B CA 1
ATOM 4926 C C . LYS B 1 317 ? -1.143 21.516 26.641 1 95.56 317 LYS B C 1
ATOM 4928 O O . LYS B 1 317 ? -1.291 20.297 26.656 1 95.56 317 LYS B O 1
ATOM 4933 N N . GLY B 1 318 ? 0.008 22.062 26.625 1 96.69 318 GLY B N 1
ATOM 4934 C CA . GLY B 1 318 ? 1.223 21.266 26.688 1 96.69 318 GLY B CA 1
ATOM 4935 C C . GLY B 1 318 ? 1.564 20.594 25.359 1 96.69 318 GLY B C 1
ATOM 4936 O O . GLY B 1 318 ? 2.051 19.469 25.344 1 96.69 318 GLY B O 1
ATOM 4937 N N . TRP B 1 319 ? 1.216 21.328 24.25 1 98.19 319 TRP B N 1
ATOM 4938 C CA . TRP B 1 319 ? 1.413 20.75 22.922 1 98.19 319 TRP B CA 1
ATOM 4939 C C . TRP B 1 319 ? 2.855 20.938 22.469 1 98.19 319 TRP B C 1
ATOM 4941 O O . TRP B 1 319 ? 3.322 20.219 21.578 1 98.19 319 TRP B O 1
ATOM 4951 N N . ILE B 1 320 ? 3.539 21.906 23.016 1 98.19 320 ILE B N 1
ATOM 4952 C CA . ILE B 1 320 ? 4.863 22.281 22.516 1 98.19 320 ILE B CA 1
ATOM 4953 C C . ILE B 1 320 ? 5.938 21.641 23.391 1 98.19 320 ILE B C 1
ATOM 4955 O O . ILE B 1 320 ? 5.844 21.656 24.625 1 98.19 320 ILE B O 1
ATOM 4959 N N . VAL B 1 321 ? 6.891 21.031 22.719 1 97.88 321 VAL B N 1
ATOM 4960 C CA . VAL B 1 321 ? 8.07 20.484 23.375 1 97.88 321 VAL B CA 1
ATOM 4961 C C . VAL B 1 321 ? 9.312 21.266 22.953 1 97.88 321 VAL B C 1
ATOM 4963 O O . VAL B 1 321 ? 9.68 21.266 21.781 1 97.88 321 VAL B O 1
ATOM 4966 N N . GLU B 1 322 ? 9.891 21.891 23.891 1 97.38 322 GLU B N 1
ATOM 4967 C CA . GLU B 1 322 ? 11.133 22.594 23.609 1 97.38 322 GLU B CA 1
ATOM 4968 C C . GLU B 1 322 ? 12.328 21.641 23.656 1 97.38 322 GLU B C 1
ATOM 4970 O O . GLU B 1 322 ? 12.414 20.797 24.547 1 97.38 322 GLU B O 1
ATOM 4975 N N . ILE B 1 323 ? 13.211 21.828 22.641 1 95.56 323 ILE B N 1
ATOM 4976 C CA . ILE B 1 323 ? 14.375 20.953 22.609 1 95.56 323 ILE B CA 1
ATOM 4977 C C . ILE B 1 323 ? 15.648 21.797 22.656 1 95.56 323 ILE B C 1
ATOM 4979 O O . ILE B 1 323 ? 15.703 22.875 22.078 1 95.56 323 ILE B O 1
ATOM 4983 N N . ASP B 1 324 ? 16.656 21.484 23.594 1 86.06 324 ASP B N 1
ATOM 4984 C CA . ASP B 1 324 ? 17.922 22.203 23.781 1 86.06 324 ASP B CA 1
ATOM 4985 C C . ASP B 1 324 ? 19.109 21.281 23.531 1 86.06 324 ASP B C 1
ATOM 4987 O O . ASP B 1 324 ? 19.031 20.078 23.766 1 86.06 324 ASP B O 1
#

pLDDT: mean 96.17, std 5.56, range [52.25, 98.94]

Organism: Carya illinoinensis (NCBI:txid32201)

Sequence (648 aa):
MMRTDYMYMTKCTKGECFEQGQLSRYGNIELSPAAGVLNYGQGLFEGTKAYRSEEGRLLLFRPEQNAIRMKMGAERMCMPSPSIDQFVDAVKQTAIANKRWVPPAGKGSLYLRPLLMGSGEILGLGAAPEYIFLIYVSPVGNYFKEGFAPLNLYVEEEFDRASCGGTGGIKSITNYGPGLKALTRAKSRGFSDVVYLDSVNKRFIEEVSSCNIFILKGNVISTPAANGTILEGVTRKSIIDIARGHGYQVEERVISLIELIDADEIFCTGTAVGVAPVGSVTYKGQRILYKTGPHTVSQELHSTLEGIKRGLIKDNKGWIVEIDMMRTDYMYMTKCTKGECFEQGQLSRYGNIELSPAAGVLNYGQGLFEGTKAYRSEEGRLLLFRPEQNAIRMKMGAERMCMPSPSIDQFVDAVKQTAIANKRWVPPAGKGSLYLRPLLMGSGEILGLGAAPEYIFLIYVSPVGNYFKEGFAPLNLYVEEEFDRASCGGTGGIKSITNYGPGLKALTRAKSRGFSDVVYLDSVNKRFIEEVSSCNIFILKGNVISTPAANGTILEGVTRKSIIDIARGHGYQVEERVISLIELIDADEIFCTGTAVGVAPVGSVTYKGQRILYKTGPHTVSQELHSTLEGIKRGLIKDNKGWIVEID

Nearest PDB structures (foldseek):
  7nwa-assembly1_B  TM=9.399E-01  e=3.408E-35  Homo sapiens
  2abj-assembly2_J  TM=9.441E-01  e=1.046E-34  Homo sapiens
  2abj-assembly2_G  TM=9.325E-01  e=1.780E-34  Homo sapiens
  2coi-assembly1_B  TM=9.316E-01  e=1.582E-34  Homo sapiens
  7nwb-assembly2_C  TM=9.454E-01  e=6.151E-34  Homo sapiens

Secondary structure (DSSP, 8-state):
----SEEEEEEEETTSPPPP-EEEES--EEE-TTBHHHHH--EEE--EEEEE-TTS-EEEE-HHHHHHHHHHHHHHTT-----HHHHHHHHHHHHHHTGGGSPPTTS-EEEEEEEEEE-SB-SSSS--SEEEEEEEEEEE--SS-SS---EEEEE-SS--S--TTSSTTS-BGGGTGGGHHHHHHHHHTT-SEEEEEPTTTS-BEEEETTBEEEEEETTEEEEE--SSSS---HHHHHHHHHHHHTT-EEEEE--BHHHHHT-SEEEEEETTTEEEEEEEEEETTEEEE---STT-HHHHHHHHHHHHHTTSS--SSS-EEEE-/----SEEEEEEEETTSPPPP-EEEES--EEE-TTBHHHHH--EEE--EEEEE-TTS-EEEE-HHHHHHHHHHHHHHTT-----HHHHHHHHHHHHHHTGGGSPPTTS-EEEEEEEEEE-SB-SSSS--SEEEEEEEEEEE--SS-SS---EEEEE-SS--S--TTSSTTS-BGGGTGGGHHHHHHHHHTT-SEEEEEPTTTS-BEEEETTBEEEEEETTEEEEE--SSSS---HHHHHHHHHHHHTT-EEEEE--BHHHHHT-SEEEEEETTTEEEEEEEEEETTEEEE---STT-HHHHHHHHHHHHHTTSS--TTS-EEEE-

Radius of gyration: 25.82 Å; Cα contacts (8 Å, |Δi|>4): 1643; chains: 2; bounding box: 51×76×55 Å

Solvent-accessible surface area (backbone atoms only — not comparable to full-atom values): 33052 Å² total; per-residue (Å²): 131,60,84,55,61,43,23,31,42,29,46,25,46,64,95,50,67,59,50,85,58,45,79,40,68,50,62,66,41,76,37,46,79,42,7,19,30,69,59,28,20,32,29,33,50,51,69,45,47,34,26,26,21,88,87,66,47,37,27,31,57,44,54,59,57,54,28,51,50,47,39,55,35,19,56,53,47,56,43,80,54,64,52,52,65,55,41,41,50,50,52,49,52,40,48,62,67,34,47,90,52,36,31,57,52,89,55,28,25,22,36,35,40,41,35,40,32,21,45,17,66,49,89,67,95,67,71,36,54,22,32,36,43,33,34,42,52,32,64,40,61,52,73,58,58,98,60,82,76,48,36,33,32,32,56,47,83,70,50,30,74,37,28,74,49,38,56,25,38,35,60,37,13,39,61,43,23,69,43,40,38,64,39,51,56,33,40,75,73,71,27,70,37,35,34,28,35,38,65,74,77,63,48,32,47,50,33,34,86,82,30,42,46,37,36,26,50,90,62,36,38,38,27,46,50,72,78,35,49,33,60,77,45,67,46,46,54,51,49,54,53,50,41,42,73,73,68,36,49,73,44,70,36,92,39,43,50,67,56,58,72,67,31,51,32,35,31,32,25,22,76,79,57,46,49,38,41,27,33,31,44,32,48,97,87,43,77,44,76,34,58,66,61,85,92,32,69,53,49,52,53,31,52,52,53,51,26,40,56,40,63,75,34,88,66,89,77,68,45,66,44,79,58,133,132,61,86,55,60,41,21,32,42,30,45,25,47,63,97,49,68,58,50,86,59,46,78,41,68,51,63,65,42,77,37,47,79,42,7,18,30,68,60,28,22,33,31,34,49,50,69,46,48,33,25,26,22,88,87,66,48,36,27,32,56,42,54,59,58,52,29,52,50,48,39,53,32,20,56,54,48,57,42,79,55,63,51,52,66,57,42,40,50,50,52,50,52,40,49,60,66,33,48,89,51,36,31,59,55,88,56,28,23,21,36,35,40,43,34,40,32,21,45,17,64,50,87,68,96,66,69,36,53,22,33,37,42,33,33,42,51,32,62,39,63,55,72,59,58,98,59,85,78,49,37,33,32,31,56,47,84,69,51,30,75,35,28,74,48,39,56,25,38,35,59,36,13,40,61,44,22,68,44,38,41,64,38,51,54,33,41,74,72,70,26,71,34,36,34,29,34,38,65,74,78,63,49,30,48,49,34,34,86,82,30,42,46,37,36,26,48,92,63,36,37,39,28,46,49,70,79,36,49,33,59,75,44,69,47,45,54,49,48,56,53,52,41,43,74,74,68,38,48,72,43,71,36,90,40,44,51,66,56,58,72,68,29,52,31,36,30,30,27,22,76,79,58,46,50,38,41,25,33,31,43,34,49,95,88,43,76,45,76,33,59,67,60,83,93,33,69,54,49,53,54,33,52,52,52,51,27,39,55,39,65,77,34,87,67,90,78,69,46,65,44,78,56,133

Foldseek 3Di:
DDQFFWKKKWKDFPPGAIDQIDIDGDDDDDFDCQFCCNPPNLKFKDKWWWAQAQVGFIKTFQQLVRQVQVCVQCVVSVHDGHDSVSSVVNVLVQCVVRVVQADPHPFFTKMKMWMKGRRAGDDDDDGHRMIMIMIDIHTDGAPDDPDQPFFEEEEDDPDAQFAVVGQQAHRGPVRQVSCVVVQVVCVVVPGRWYWYAYPPPRWWTAATNAWWKWFADDLEIEGEARRRNHYPAPLVVVLQVVSVVVPGHYYHHTHTPVNRLVTQWMWIDHNRNSIHTHQWYDDPRDIGGHDDDPPDPSVVSSVVVSCVRNVNDDDPPPRMDTHD/DDQFFWKKKWKDFPPGAIDQIDIDGDDDDDFDCQFCCNPPNLKFKDKWWWAQAQVGFIKTFQQLVRQVQVCVQCVVSVHDGHDSVSSVVNVLVQCVVRVVQADPHPFFTKMKMWMKGRRAGDDDDDGHRMIMIMMDIHTDGAPDDPDQPFFEEEEDDPDAQFAVVGQQAHRGPVRQVRCVVVQVVCVVVPGRWYWYAYPPPRWWTAATNAWWKWFADDLEIEGEARRRNHYPAPLVVVLQVVSVVVPGHYYHHTHTPVNRLVTQWMWIDHNRNSIHTHQWYDDPRDIGGHDDDPPDPSVVSSVVVSCVRNVVDDDPPPRMDTHD